Protein AF-A0A139APU2-F1 (afdb_monomer)

Foldseek 3Di:
DPDPPPPLVPADPVVVVVVVVVCVVPVDDDQPPVNVVVVVVVCPQLLNLLVVLVVVDPLLNSLLVQLPDPQRDLSNNLNNLVVDPPDQHDPVSLLVLLLCAPSSQSVVVSCCVRVNLVSLVPCLLSNLLSNLLNLRPVSNVVNVVRNNDCPLVSLLSSLLSNLLNLRQVSNVVSVVVPRDADPPDPRGSLLSNLLNLSLVNNLVCVVVVPQVDPVSLVVSLVSNVVNLNLSNNLSSCVSDPDCPVVVVVLLVCQQVVSVSVVVSSVVSPDDLELCSLLSHLDPVSVVVSVVVPRQLQPLQGCNLLSCLLNVPLVSNVSSVVSVHQCCRPQNNSLLSCLLVLVVVSNVVSCPRPDHHDPSNLVCSLLSNLLSLRLVSNLVCVVVVSDLDLVSLQSSLLSLLCNVVDDDPQPRVQSSLSNNLSSVVSPHDCADPSNLVSLLSLLQDPDHHHCSQSNNVSSVVSPHPCLPPLNSSLLSCLQDYDLVSNVSNVVVCVVVVSDDLVNLVSSLVNNLVNVNVVSNLVSDVVNPQPCLLVSLLSCLVSVPLVSNLSSLVSPRHDQVSLLVSLLVCLLVLNQSSNVSSVVSPHDLQDPSVQNSLLNNLLNVNVSNNVSSVVVHHDYDPVSLVNSLVSCVVVVNVVSNVVSVVVVVVVD

Solvent-accessible surface area (backbone atoms only — not comparable to full-atom values): 34701 Å² total; per-residue (Å²): 136,82,88,76,75,77,67,66,86,78,47,59,69,69,55,41,51,57,50,53,56,56,51,70,77,43,86,84,64,74,78,44,74,64,54,51,50,52,51,51,52,57,57,63,33,37,57,54,44,23,55,50,37,55,71,78,34,57,69,63,58,34,50,49,60,45,64,69,39,100,74,51,51,67,63,31,54,51,32,43,52,68,76,46,76,91,68,79,80,55,66,72,59,53,25,57,39,26,48,55,18,70,85,27,40,71,58,51,51,50,42,41,74,77,73,46,53,68,72,32,75,60,74,25,54,61,40,48,16,25,13,25,28,41,46,20,48,70,48,41,48,52,42,42,77,60,60,32,60,69,50,74,92,42,17,21,52,33,43,20,26,6,28,59,46,59,18,51,72,39,42,52,53,43,49,78,72,64,48,43,84,45,88,88,51,100,45,37,34,67,59,36,12,36,70,62,44,27,32,70,47,47,50,54,41,46,78,70,66,44,64,79,48,69,71,49,43,52,49,53,46,51,53,14,57,78,61,68,18,61,60,32,38,52,51,54,59,73,71,50,94,60,69,76,81,48,49,64,56,51,43,49,26,29,53,72,60,38,54,68,57,41,49,52,47,52,74,73,67,51,83,88,48,61,70,57,47,55,38,28,67,41,61,65,54,43,50,51,44,43,73,74,67,35,62,69,56,50,58,76,47,38,35,55,32,46,22,43,73,70,67,34,60,69,43,37,50,53,45,47,72,70,56,34,60,71,49,26,57,59,8,45,30,56,45,48,20,32,48,72,52,38,52,75,51,40,49,55,55,72,67,40,98,61,81,80,47,72,68,36,43,58,64,36,62,28,42,10,27,42,43,22,23,39,69,46,44,53,50,44,50,76,71,57,69,58,77,47,55,66,55,30,27,52,16,41,32,34,22,60,42,40,73,74,50,100,82,41,94,81,45,32,55,32,29,36,57,25,46,50,53,38,47,75,73,55,26,55,54,81,45,68,64,40,42,53,34,49,33,50,68,32,48,51,96,72,86,60,58,45,49,59,56,33,52,51,52,42,53,73,72,59,39,67,67,71,48,85,82,33,49,27,50,41,21,20,45,55,77,43,55,62,69,57,35,51,53,50,50,53,51,26,53,75,68,70,67,68,45,72,67,53,52,51,52,33,38,54,38,8,62,76,55,72,34,59,70,57,28,52,51,49,50,69,71,66,41,57,87,48,41,39,64,51,42,48,54,30,56,77,71,65,38,62,69,60,41,52,52,56,52,69,74,68,48,60,54,66,68,50,42,26,52,48,40,26,53,27,22,51,70,58,34,43,70,53,40,52,51,41,47,75,57,66,29,50,33,69,44,72,42,19,28,49,13,42,50,33,6,38,50,68,53,24,56,70,36,35,54,53,41,45,75,65,50,30,53,76,63,79,89,60,50,62,57,25,41,50,40,14,60,75,70,71,35,67,67,51,32,50,50,51,54,53,48,59,65,69,72,110

Nearest PDB structures (foldseek):
  5orm-assembly1_A  TM=3.092E-01  e=1.256E-02  synthetic construct
  6een-assembly1_B  TM=2.892E-01  e=2.829E-02  Zea mays
  6een-assembly1_A  TM=2.853E-01  e=3.258E-02  Zea mays
  3sf4-assembly1_A  TM=1.921E-01  e=6.099E-01  Homo sapiens
  5k7v-assembly1_B  TM=1.094E-01  e=6.546E-01  synthetic construct

Organism: Gonapodya prolifera (strain JEL478) (NCBI:txid1344416)

Mean predicted aligned error: 15.16 Å

Radius of gyration: 48.51 Å; Cα contacts (8 Å, |Δi|>4): 927; chains: 1; bounding box: 114×73×128 Å

Secondary structure (DSSP, 8-state):
-------GGGS-HHHHHHHHHHHHH-TT----HHHHHHHHHHHTSHHHHHHHHHHHS-HHHHHHHHHTSSS--HHHHHHHHHTTTTPPPPHHHHHHHHTTGGGGHHHHHHHHHHH-SGGGTSSHHHHHHHHHHTT-HHHHHHHHHTT----HHHHHHHHHHHHHTT-HHHHHHHHHTTPPP-TTSS--HHHHHHHTT-HHHHHHHHTTTSS-SHHHHHHHHHHHHHTT-HHHHHHHHHT-S-GGGGHHHHHHHHHHT-HHHHHHHHHTT----GGGGGT--SHHHHHHHHHTT--TT-TT--HHHHHHHTT-HHHHHHHHHTT--TTHHHHHHHHHHHHHT-HHHHHHHHTSSSPPPHHHHTTHHHHHHHTT-HHHHHHHHHTTSS-SHHHHHHHHHHHHTGGGSS--TTTGGGHHHHHHHHHHTT--TTSHHHHHHHHHHHH-SS--TTHHHHHHHHHHHT--TT-GGGHHHHHHHHHS-HHHHHHHHHHHHHTT---HHHHHHHHHHHHHTT-HHHHHHHHHHH-GGGHHHHHHHHHHTT-HHHHHHHHHHS---HHHHHHHHHHHHHTT-HHHHHHHHHTT--SSSHHHHHHHHHHHHHT-HHHHHHHHHTT----GGGSHHHHHHHHHTT-HHHHHHHHHHHHHT-

pLDDT: mean 82.23, std 12.79, range [30.2, 97.62]

Sequence (650 aa):
MPSKSFPLLLLPSEIVILTSHFWRDHRLGLPTTALNRSLVALLNEPTAIAHRALQDSMFDSALIKECLRESPSLSVVRAILGLRKGTQPSLPFIESLCSRGDGSLSTIQLLIDEVGTDFLQNDCESVITAAASSGSLPLVKLLVENGGSFTPDCSATVMDGACKGGNLEVVRYLWDKGAQLDENTENDPVSTAIEGGHADILSFLLDRGVLETDDAKEWAISEAIDWDQIECIKVLVSSCDRLDDLATYLYTALRTDSLHVVNCFLDNGFPITNTLLDFATSVDATKELVRRGVDPKHQDSKVLQRAVEENNLHFVRYVLEQGVSVNNNDGKAVHAACTKGYLNILQVLLDSNEPLNETSKEGLLETAARAAQPEVVTHLLSRGIAGSTTQLSSALIAAVNTPVGRNIGKISGNVPATVKVLLNAGADVHVAGVSEAFVECCSMEWSFDGQSDLVSILLAAGVDCTTEGGKALVGACRILDDAIAEDMVLRFKAAGKLSQELVTDCIAVCAKSDRWSLFEYFVSVAGDQHHGAALRVACEANKLGCVRNLLAQGSVPSLERDSMLKLAAEHDRKEMVIVLAEGGASITGPPGSAALRAAAEYGNLDVMVELLKRGATMAPKWFDGPIRTARNHNRPDVAAFFLDTQQKGR

InterPro domains:
  IPR002110 Ankyrin repeat [PF12796] (102-183)
  IPR002110 Ankyrin repeat [PF12796] (283-354)
  IPR002110 Ankyrin repeat [SM00248] (123-152)
  IPR002110 Ankyrin repeat [SM00248] (154-183)
  IPR002110 Ankyrin repeat [SM00248] (185-215)
  IPR002110 Ankyrin repeat [SM00248] (245-274)
  IPR002110 Ankyrin repeat [SM00248] (299-328)
  IPR002110 Ankyrin repeat [SM00248] (329-358)
  IPR002110 Ankyrin repeat [SM00248] (391-431)
  IPR002110 Ankyrin repeat [SM00248] (530-559)
  IPR002110 Ankyrin repeat [SM00248] (560-589)
  IPR002110 Ankyrin repeat [SM00248] (591-620)
  IPR036770 Ankyrin repeat-containing domain superfamily [G3DSA:1.25.40.20] (92-283)
  IPR036770 Ankyrin repeat-containing domain superfamily [G3DSA:1.25.40.20] (284-483)
  IPR036770 Ankyrin repeat-containing domain superfamily [G3DSA:1.25.40.20] (499-649)
  IPR036770 Ankyrin repeat-containing domain superfamily [SSF48403] (103-387)
  IPR036770 Ankyrin repeat-containing domain superfamily [SSF48403] (417-644)
  IPR050889 Dendritic Spine Regulation and Scaffold [PTHR24166] (185-620)

Structure (mmCIF, N/CA/C/O backbone):
data_AF-A0A139APU2-F1
#
_entry.id   AF-A0A139APU2-F1
#
loop_
_atom_site.group_PDB
_atom_site.id
_atom_site.type_symbol
_atom_site.label_atom_id
_atom_site.label_alt_id
_atom_site.label_comp_id
_atom_site.label_asym_id
_atom_site.label_entity_id
_atom_site.label_seq_id
_atom_site.pdbx_PDB_ins_code
_atom_site.Cartn_x
_atom_site.Cartn_y
_atom_site.Cartn_z
_atom_site.occupancy
_atom_site.B_iso_or_equiv
_atom_site.auth_seq_id
_atom_site.auth_comp_id
_atom_site.auth_asym_id
_atom_site.auth_atom_id
_atom_site.pdbx_PDB_model_num
ATOM 1 N N . MET A 1 1 ? -12.080 -48.522 55.712 1.00 42.94 1 MET A N 1
ATOM 2 C CA . MET A 1 1 ? -10.938 -48.648 56.647 1.00 42.94 1 MET A CA 1
ATOM 3 C C . MET A 1 1 ? -9.708 -48.966 55.809 1.00 42.94 1 MET A C 1
ATOM 5 O O . MET A 1 1 ? -9.764 -49.925 55.052 1.00 42.94 1 MET A O 1
ATOM 9 N N . PRO A 1 2 ? -8.665 -48.132 55.879 1.00 30.20 2 PRO A N 1
ATOM 10 C CA . PRO A 1 2 ? -7.502 -48.568 56.638 1.00 30.20 2 PRO A CA 1
ATOM 11 C C . PRO A 1 2 ? -7.171 -47.599 57.774 1.00 30.20 2 PRO A C 1
ATOM 13 O O . PRO A 1 2 ? -7.497 -46.414 57.750 1.00 30.20 2 PRO A O 1
ATOM 16 N N . SER A 1 3 ? -6.590 -48.190 58.807 1.00 38.44 3 SER A N 1
ATOM 17 C CA . SER A 1 3 ? -6.243 -47.654 60.115 1.00 38.44 3 SER A CA 1
ATOM 18 C C . SER A 1 3 ? -5.512 -46.310 60.071 1.00 38.44 3 SER A C 1
ATOM 20 O O . SER A 1 3 ? -4.311 -46.256 59.812 1.00 38.44 3 SER A O 1
ATOM 22 N N . LYS A 1 4 ? -6.203 -45.230 60.446 1.00 34.19 4 LYS A N 1
ATOM 23 C CA . LYS A 1 4 ? -5.539 -44.074 61.053 1.00 34.19 4 LYS A CA 1
ATOM 24 C C . LYS A 1 4 ? -5.405 -44.362 62.543 1.00 34.19 4 LYS A C 1
ATOM 26 O O . LYS A 1 4 ? -6.310 -44.075 63.321 1.00 34.19 4 LYS A O 1
ATOM 31 N N . SER A 1 5 ? -4.294 -44.975 62.939 1.00 37.72 5 SER A N 1
ATOM 32 C CA . SER A 1 5 ? -3.797 -44.810 64.303 1.00 37.72 5 SER A CA 1
ATOM 33 C C . SER A 1 5 ? -3.682 -43.307 64.555 1.00 37.72 5 SER A C 1
ATOM 35 O O . SER A 1 5 ? -2.919 -42.632 63.868 1.00 37.72 5 SER A O 1
ATOM 37 N N . PHE A 1 6 ? -4.494 -42.786 65.472 1.00 42.56 6 PHE A N 1
ATOM 38 C CA . PHE A 1 6 ? -4.430 -4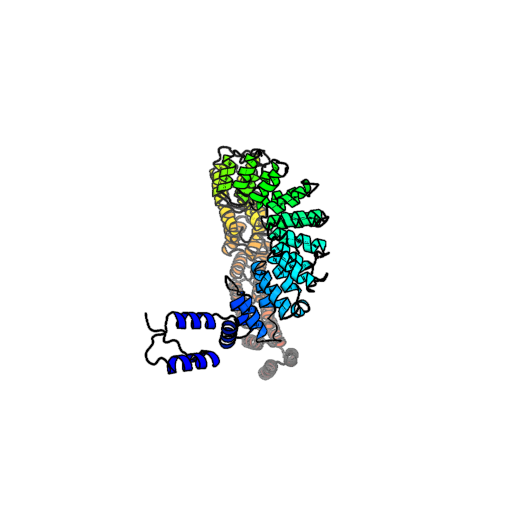1.406 65.945 1.00 42.56 6 PHE A CA 1
ATOM 39 C C . PHE A 1 6 ? -3.023 -41.200 66.530 1.00 42.56 6 PHE A C 1
ATOM 41 O O . PHE A 1 6 ? -2.708 -41.851 67.531 1.00 42.56 6 PHE A O 1
ATOM 48 N N . PRO A 1 7 ? -2.128 -40.393 65.930 1.00 42.28 7 PRO A N 1
ATOM 49 C CA . PRO A 1 7 ? -0.824 -40.175 66.527 1.00 42.28 7 PRO A CA 1
ATOM 50 C C . PRO A 1 7 ? -1.033 -39.235 67.716 1.00 42.28 7 PRO A C 1
ATOM 52 O O . PRO A 1 7 ? -1.032 -38.016 67.580 1.00 42.28 7 PRO A O 1
ATOM 55 N N . LEU A 1 8 ? -1.224 -39.819 68.902 1.00 42.91 8 LEU A N 1
ATOM 56 C CA . LEU A 1 8 ? -1.289 -39.117 70.193 1.00 42.91 8 LEU A CA 1
ATOM 57 C C . LEU A 1 8 ? -0.053 -38.224 70.444 1.00 42.91 8 LEU A C 1
ATOM 59 O O . LEU A 1 8 ? -0.086 -37.365 71.313 1.00 42.91 8 LEU A O 1
ATOM 63 N N . LEU A 1 9 ? 1.018 -38.406 69.665 1.00 42.38 9 LEU A N 1
ATOM 64 C CA . LEU A 1 9 ? 2.271 -37.651 69.705 1.00 42.38 9 LEU A CA 1
ATOM 65 C C . LEU A 1 9 ? 2.195 -36.215 69.152 1.00 42.38 9 LEU A C 1
ATOM 67 O O . LEU A 1 9 ? 3.159 -35.478 69.319 1.00 42.38 9 LEU A O 1
ATOM 71 N N . LEU A 1 10 ? 1.089 -35.811 68.516 1.00 42.22 10 LEU A N 1
ATOM 72 C CA . LEU A 1 10 ? 0.887 -34.442 68.000 1.00 42.22 10 LEU A CA 1
ATOM 73 C C . LEU A 1 10 ? -0.122 -33.623 68.821 1.00 42.22 10 LEU A C 1
ATOM 75 O O . LEU A 1 10 ? -0.519 -32.530 68.422 1.00 42.22 10 LEU A O 1
ATOM 79 N N . LEU A 1 11 ? -0.581 -34.157 69.952 1.00 48.28 11 LEU A N 1
ATOM 80 C CA . LEU A 1 11 ? -1.516 -33.460 70.825 1.00 48.28 11 LEU A CA 1
ATOM 81 C C . LEU A 1 11 ? -0.752 -32.507 71.765 1.00 48.28 11 LEU A C 1
ATOM 83 O O . LEU A 1 11 ? 0.305 -32.892 72.269 1.00 48.28 11 LEU A O 1
ATOM 87 N N . PRO A 1 12 ? -1.276 -31.297 72.048 1.00 49.50 12 PRO A N 1
ATOM 88 C CA . PRO A 1 12 ? -0.789 -30.454 73.136 1.00 49.50 12 PRO A CA 1
ATOM 89 C C . PRO A 1 12 ? -0.598 -31.278 74.412 1.00 49.50 12 PRO A C 1
ATOM 91 O O . PRO A 1 12 ? -1.420 -32.149 74.717 1.00 49.50 12 PRO A O 1
ATOM 94 N N . SER A 1 13 ? 0.475 -31.014 75.158 1.00 50.72 13 SER A N 1
ATOM 95 C CA . SER A 1 13 ? 0.902 -31.809 76.320 1.00 50.72 13 SER A CA 1
ATOM 96 C C . SER A 1 13 ? -0.238 -32.044 77.317 1.00 50.72 13 SER A C 1
ATOM 98 O O . SER A 1 13 ? -0.357 -33.124 77.887 1.00 50.72 13 SER A O 1
ATOM 100 N N . GLU A 1 14 ? -1.123 -31.062 77.470 1.00 51.03 14 GLU A N 1
ATOM 101 C CA . GLU A 1 14 ? -2.310 -31.112 78.328 1.00 51.03 14 GLU A CA 1
ATOM 102 C C . GLU A 1 14 ? -3.317 -32.192 77.900 1.00 51.03 14 GLU A C 1
ATOM 104 O O . GLU A 1 14 ? -3.847 -32.914 78.746 1.00 51.03 14 GLU A O 1
ATOM 109 N N . ILE A 1 15 ? -3.530 -32.383 76.594 1.00 54.56 15 ILE A N 1
ATOM 110 C CA . ILE A 1 15 ? -4.409 -33.432 76.057 1.00 54.56 15 ILE A CA 1
ATOM 111 C C . ILE A 1 15 ? -3.731 -34.799 76.160 1.00 54.56 15 ILE A C 1
ATOM 113 O O . ILE A 1 15 ? -4.398 -35.787 76.471 1.00 54.56 15 ILE A O 1
ATOM 117 N N . VAL A 1 16 ? -2.412 -34.879 75.952 1.00 56.03 16 VAL A N 1
ATOM 118 C CA . VAL A 1 16 ? -1.648 -36.122 76.173 1.00 56.03 16 VAL A CA 1
ATOM 119 C C . VAL A 1 16 ? -1.752 -36.555 77.634 1.00 56.03 16 VAL A C 1
ATOM 121 O O . VAL A 1 16 ? -1.968 -37.731 77.909 1.00 56.03 16 VAL A O 1
ATOM 124 N N . ILE A 1 17 ? -1.682 -35.614 78.577 1.00 55.34 17 ILE A N 1
ATOM 125 C CA . ILE A 1 17 ? -1.826 -35.893 80.008 1.00 55.34 17 ILE A CA 1
ATOM 126 C C . ILE A 1 17 ? -3.253 -36.361 80.322 1.00 55.34 17 ILE A C 1
ATOM 128 O O . ILE A 1 17 ? -3.420 -37.440 80.895 1.00 55.34 17 ILE A O 1
ATOM 132 N N . LEU A 1 18 ? -4.281 -35.625 79.885 1.00 50.19 18 LEU A N 1
ATOM 133 C CA . LEU A 1 18 ? -5.689 -35.980 80.114 1.00 50.19 18 LEU A CA 1
ATOM 134 C C . LEU A 1 18 ? -6.068 -37.334 79.497 1.00 50.19 18 LEU A C 1
ATOM 136 O O . LEU A 1 18 ? -6.755 -38.139 80.128 1.00 50.19 18 LEU A O 1
ATOM 140 N N . THR A 1 19 ? -5.573 -37.627 78.292 1.00 52.56 19 THR A N 1
ATOM 141 C CA . THR A 1 19 ? -5.758 -38.942 77.669 1.00 52.56 19 THR A CA 1
ATOM 142 C C . THR A 1 19 ? -4.939 -40.012 78.394 1.00 52.56 19 THR A C 1
ATOM 144 O O . THR A 1 19 ? -5.484 -41.055 78.725 1.00 52.56 19 THR A O 1
ATOM 147 N N . SER A 1 20 ? -3.688 -39.770 78.785 1.00 53.88 20 SER A N 1
ATOM 148 C CA . SER A 1 20 ? -2.901 -40.772 79.524 1.00 53.88 20 SER A CA 1
ATOM 149 C C . SER A 1 20 ? -3.557 -41.211 80.842 1.00 53.88 20 SER A C 1
ATOM 151 O O . SER A 1 20 ? -3.532 -42.399 81.165 1.00 53.88 20 SER A O 1
ATOM 153 N N . HIS A 1 21 ? -4.211 -40.292 81.566 1.00 53.06 21 HIS A N 1
ATOM 154 C CA . HIS A 1 21 ? -4.948 -40.610 82.791 1.00 53.06 21 HIS A CA 1
ATOM 155 C C . HIS A 1 21 ? -6.194 -41.458 82.512 1.00 53.06 21 HIS A C 1
ATOM 157 O O . HIS A 1 21 ? -6.389 -42.486 83.157 1.00 53.06 21 HIS A O 1
ATOM 163 N N . PHE A 1 22 ? -6.983 -41.099 81.497 1.00 53.25 22 PHE A N 1
ATOM 164 C CA . PHE A 1 22 ? -8.186 -41.846 81.122 1.00 53.25 22 PHE A CA 1
ATOM 165 C C . PHE A 1 22 ? -7.883 -43.304 80.718 1.00 53.25 22 PHE A C 1
ATOM 167 O O . PHE A 1 22 ? -8.604 -44.229 81.099 1.00 53.25 22 PHE A O 1
ATOM 174 N N . TRP A 1 23 ? -6.789 -43.523 79.980 1.00 53.41 23 TRP A N 1
ATOM 175 C CA . TRP A 1 23 ? -6.384 -44.847 79.490 1.00 53.41 23 TRP A CA 1
ATOM 176 C C . TRP A 1 23 ? -5.688 -45.700 80.561 1.00 53.41 23 TRP A C 1
ATOM 178 O O . TRP A 1 23 ? -5.704 -46.930 80.474 1.00 53.41 23 TRP A O 1
ATOM 188 N N . ARG A 1 24 ? -5.116 -45.070 81.597 1.00 52.84 24 ARG A N 1
ATOM 189 C CA . ARG A 1 24 ? -4.561 -45.772 82.764 1.00 52.84 24 ARG A CA 1
ATOM 190 C C . ARG A 1 24 ? -5.648 -46.507 83.551 1.00 52.84 24 ARG A C 1
ATOM 192 O O . ARG A 1 24 ? -5.396 -47.622 84.006 1.00 52.84 24 ARG A O 1
ATOM 199 N N . ASP A 1 25 ? -6.842 -45.921 83.622 1.00 51.56 25 ASP A N 1
ATOM 200 C CA . ASP A 1 25 ? -7.967 -46.445 84.405 1.00 51.56 25 ASP A CA 1
ATOM 201 C C . ASP A 1 25 ? -8.892 -47.390 83.607 1.00 51.56 25 ASP A C 1
ATOM 203 O O . ASP A 1 25 ? -9.651 -48.153 84.200 1.00 51.56 25 ASP A O 1
ATOM 207 N N . HIS A 1 26 ? -8.798 -47.423 82.270 1.00 52.34 26 HIS A N 1
ATOM 208 C CA . HIS A 1 26 ? -9.669 -48.231 81.398 1.00 52.34 26 HIS A CA 1
ATOM 209 C C . HIS A 1 26 ? -8.859 -49.092 80.413 1.00 52.34 26 HIS A C 1
ATOM 211 O O . HIS A 1 26 ? -8.835 -48.850 79.207 1.00 52.34 26 HIS A O 1
ATOM 217 N N . ARG A 1 27 ? -8.192 -50.137 80.924 1.00 48.88 27 ARG A N 1
ATOM 218 C CA . ARG A 1 27 ? -7.173 -50.931 80.200 1.00 48.88 27 ARG A CA 1
ATOM 219 C C . ARG A 1 27 ? -7.606 -51.701 78.936 1.00 48.88 27 ARG A C 1
ATOM 221 O O . ARG A 1 27 ? -6.728 -52.252 78.284 1.00 48.88 27 ARG A O 1
ATOM 228 N N . LEU A 1 28 ? -8.886 -51.754 78.553 1.00 45.44 28 LEU A N 1
ATOM 229 C CA . LEU A 1 28 ? -9.354 -52.465 77.341 1.00 45.44 28 LEU A CA 1
ATOM 230 C C . LEU A 1 28 ? -10.581 -51.811 76.659 1.00 45.44 28 LEU A C 1
ATOM 232 O O . LEU A 1 28 ? -11.302 -52.467 75.908 1.00 45.44 28 LEU A O 1
ATOM 236 N N . GLY A 1 29 ? -10.850 -50.526 76.903 1.00 46.56 29 GLY A N 1
ATOM 237 C CA . GLY A 1 29 ? -11.978 -49.826 76.278 1.00 46.56 29 GLY A CA 1
ATOM 238 C C . GLY A 1 29 ? -11.583 -49.171 74.956 1.00 46.56 29 GLY A C 1
ATOM 239 O O . GLY A 1 29 ? -10.834 -48.199 74.962 1.00 46.56 29 GLY A O 1
ATOM 240 N N . LEU A 1 30 ? -12.114 -49.653 73.824 1.00 49.12 30 LEU A N 1
ATOM 241 C CA . LEU A 1 30 ? -12.157 -48.857 72.587 1.00 49.12 30 LEU A CA 1
ATOM 242 C C . LEU A 1 30 ? -12.754 -47.476 72.912 1.00 49.12 30 LEU A C 1
ATOM 244 O O . LEU A 1 30 ? -13.682 -47.421 73.726 1.00 49.12 30 LEU A O 1
ATOM 248 N N . PRO A 1 31 ? -12.253 -46.375 72.316 1.00 51.47 31 PRO A N 1
ATOM 249 C CA . PRO A 1 31 ? -12.691 -45.037 72.685 1.00 51.47 31 PRO A CA 1
ATOM 250 C C . PRO A 1 31 ? -14.209 -44.964 72.531 1.00 51.47 31 PRO A C 1
ATOM 252 O O . PRO A 1 31 ? -14.748 -45.144 71.436 1.00 51.47 31 PRO A O 1
ATOM 255 N N . THR A 1 32 ? -14.906 -44.778 73.654 1.00 58.94 32 THR A N 1
ATOM 256 C CA . THR A 1 32 ? -16.364 -44.683 73.652 1.00 58.94 32 THR A CA 1
ATOM 257 C C . THR A 1 32 ? -16.764 -43.536 72.731 1.00 58.94 32 THR A C 1
ATOM 259 O O . THR A 1 32 ? -16.037 -42.552 72.574 1.00 58.94 32 THR A O 1
ATOM 262 N N . THR A 1 33 ? -17.939 -43.630 72.113 1.00 54.75 33 THR A N 1
ATOM 263 C CA . THR A 1 33 ? -18.495 -42.526 71.315 1.00 54.75 33 THR A CA 1
ATOM 264 C C . THR A 1 33 ? -18.500 -41.208 72.095 1.00 54.75 33 THR A C 1
ATOM 266 O O . THR A 1 33 ? -18.313 -40.157 71.493 1.00 54.75 33 THR A O 1
ATOM 269 N N . ALA A 1 34 ? -18.625 -41.258 73.425 1.00 52.34 34 ALA A N 1
ATOM 270 C CA . ALA A 1 34 ? -18.463 -40.116 74.320 1.00 52.34 34 ALA A CA 1
ATOM 271 C C . ALA A 1 34 ? -17.029 -39.548 74.340 1.00 52.34 34 ALA A C 1
ATOM 273 O O . ALA A 1 34 ? -16.871 -38.358 74.093 1.00 52.34 34 ALA A O 1
ATOM 274 N N . LEU A 1 35 ? -15.990 -40.369 74.550 1.00 57.09 35 LEU A N 1
ATOM 275 C CA . LEU A 1 35 ? -14.595 -39.898 74.547 1.00 57.09 35 LEU A CA 1
ATOM 276 C C . LEU A 1 35 ? -14.192 -39.329 73.180 1.00 57.09 35 LEU A C 1
ATOM 278 O O . LEU A 1 35 ? -13.576 -38.270 73.115 1.00 57.09 35 LEU A O 1
ATOM 282 N N . ASN A 1 36 ? -14.585 -39.992 72.088 1.00 55.72 36 ASN A N 1
ATOM 283 C CA . ASN A 1 36 ? -14.344 -39.479 70.738 1.00 55.72 36 ASN A CA 1
ATOM 284 C C . ASN A 1 36 ? -15.064 -38.144 70.504 1.00 55.72 36 ASN A C 1
ATOM 286 O O . ASN A 1 36 ? -14.467 -37.239 69.934 1.00 55.72 36 ASN A O 1
ATOM 290 N N . ARG A 1 37 ? -16.308 -37.977 70.981 1.00 55.59 37 ARG A N 1
ATOM 291 C CA . ARG A 1 37 ? -17.018 -36.687 70.915 1.00 55.59 37 ARG A CA 1
ATOM 292 C C . ARG A 1 37 ? -16.313 -35.603 71.728 1.00 55.59 37 ARG A C 1
ATOM 294 O O . ARG A 1 37 ? -16.171 -34.496 71.227 1.00 55.59 37 ARG A O 1
ATOM 301 N N . SER A 1 38 ? -15.839 -35.914 72.933 1.00 57.28 38 SER A N 1
ATOM 302 C CA . SER A 1 38 ? -15.119 -34.960 73.786 1.00 57.28 38 SER A CA 1
ATOM 303 C C . SER A 1 38 ? -13.756 -34.569 73.211 1.00 57.28 38 SER A C 1
ATOM 305 O O . SER A 1 38 ? -13.410 -33.394 73.232 1.00 57.28 38 SER A O 1
ATOM 307 N N . LEU A 1 39 ? -13.001 -35.515 72.644 1.00 58.22 39 LEU A N 1
ATOM 308 C CA . LEU A 1 39 ? -11.727 -35.228 71.977 1.00 58.22 39 LEU A CA 1
ATOM 309 C C . LEU A 1 39 ? -11.924 -34.435 70.685 1.00 58.22 39 LEU A C 1
ATOM 311 O O . LEU A 1 39 ? -11.161 -33.513 70.425 1.00 58.22 39 LEU A O 1
ATOM 315 N N . VAL A 1 40 ? -12.955 -34.751 69.896 1.00 56.69 40 VAL A N 1
ATOM 316 C CA . VAL A 1 40 ? -13.324 -33.960 68.713 1.00 56.69 40 VAL A CA 1
ATOM 317 C C . VAL A 1 40 ? -13.742 -32.546 69.118 1.00 56.69 40 VAL A C 1
ATOM 319 O O . VAL A 1 40 ? -13.304 -31.599 68.478 1.00 56.69 40 VAL A O 1
ATOM 322 N N . ALA A 1 41 ? -14.518 -32.380 70.193 1.00 58.59 41 ALA A N 1
ATOM 323 C CA . ALA A 1 41 ? -14.889 -31.062 70.710 1.00 58.59 41 ALA A CA 1
ATOM 324 C C . ALA A 1 41 ? -13.657 -30.252 71.141 1.00 58.59 41 ALA A C 1
ATOM 326 O O . ALA A 1 41 ? -13.509 -29.107 70.736 1.00 58.59 41 ALA A O 1
ATOM 327 N N . LEU A 1 42 ? -12.732 -30.875 71.875 1.00 64.31 42 LEU A N 1
ATOM 328 C CA . LEU A 1 42 ? -11.531 -30.216 72.390 1.00 64.31 42 LEU A CA 1
ATOM 329 C C . LEU A 1 42 ? -10.500 -29.913 71.285 1.00 64.31 42 LEU A C 1
ATOM 331 O O . LEU A 1 42 ? -9.805 -28.906 71.341 1.00 64.31 42 LEU A O 1
ATOM 335 N N . LEU A 1 43 ? -10.429 -30.742 70.239 1.00 62.19 43 LEU A N 1
ATOM 336 C CA . LEU A 1 43 ? -9.622 -30.476 69.040 1.00 62.19 43 LEU A CA 1
ATOM 337 C C . LEU A 1 43 ? -10.242 -29.426 68.110 1.00 62.19 43 LEU A C 1
ATOM 339 O O . LEU A 1 43 ? -9.518 -28.838 67.306 1.00 62.19 43 LEU A O 1
ATOM 343 N N . ASN A 1 44 ? -11.550 -29.198 68.214 1.00 67.19 44 ASN A N 1
ATOM 344 C CA . ASN A 1 44 ? -12.269 -28.165 67.473 1.00 67.19 44 ASN A CA 1
ATOM 345 C C . ASN A 1 44 ? -12.331 -26.824 68.223 1.00 67.19 44 ASN A C 1
ATOM 347 O O . ASN A 1 44 ? -12.918 -25.877 67.704 1.00 67.19 44 ASN A O 1
ATOM 351 N N . GLU A 1 45 ? -11.721 -26.720 69.410 1.00 79.06 45 GLU A N 1
ATOM 352 C CA . GLU A 1 45 ? -11.582 -25.446 70.116 1.00 79.06 45 GLU A CA 1
ATOM 353 C C . GLU A 1 45 ? -10.746 -24.454 69.284 1.00 79.06 45 GLU A C 1
ATOM 355 O O . GLU A 1 45 ? -9.673 -24.824 68.784 1.00 79.06 45 GLU A O 1
ATOM 360 N N . PRO A 1 46 ? -11.179 -23.186 69.146 1.00 77.75 46 PRO A N 1
ATOM 361 C CA . PRO A 1 46 ? -10.518 -22.221 68.271 1.00 77.75 46 PRO A CA 1
ATOM 362 C C . PRO A 1 46 ? -9.030 -22.003 68.576 1.00 77.75 46 PRO A C 1
ATOM 364 O O . PRO A 1 46 ? -8.211 -21.902 67.664 1.00 77.75 46 PRO A O 1
ATOM 367 N N . THR A 1 47 ? -8.654 -22.007 69.856 1.00 78.88 47 THR A N 1
ATOM 368 C CA . THR A 1 47 ? -7.261 -21.887 70.317 1.00 78.88 47 THR A CA 1
ATOM 369 C C . THR A 1 47 ? -6.413 -23.108 69.965 1.00 78.88 47 THR A C 1
ATOM 371 O O . THR A 1 47 ? -5.255 -22.960 69.572 1.00 78.88 47 THR A O 1
ATOM 374 N N . ALA A 1 48 ? -6.979 -24.315 70.035 1.00 71.69 48 ALA A N 1
ATOM 375 C CA . ALA A 1 48 ? -6.293 -25.550 69.658 1.00 71.69 48 ALA A CA 1
ATOM 376 C C . ALA A 1 48 ? -6.093 -25.663 68.135 1.00 71.69 48 ALA A C 1
ATOM 378 O O . ALA A 1 48 ? -5.093 -26.221 67.675 1.00 71.69 48 ALA A O 1
ATOM 379 N N . ILE A 1 49 ? -7.026 -25.132 67.337 1.00 74.81 49 ILE A N 1
ATOM 380 C CA . ILE A 1 49 ? -6.869 -25.006 65.880 1.00 74.81 49 ILE A CA 1
ATOM 381 C C . ILE A 1 49 ? -5.771 -23.982 65.559 1.00 74.81 49 ILE A C 1
ATOM 383 O O . ILE A 1 49 ? -4.859 -24.294 64.792 1.00 74.81 49 ILE A O 1
ATOM 387 N N . ALA A 1 50 ? -5.803 -22.810 66.201 1.00 77.62 50 ALA A N 1
ATOM 388 C CA . ALA A 1 50 ? -4.821 -21.745 66.006 1.00 77.62 50 ALA A CA 1
ATOM 389 C C . ALA A 1 50 ? -3.380 -22.188 66.323 1.00 77.62 50 ALA A C 1
ATOM 391 O O . ALA A 1 50 ? -2.471 -21.965 65.525 1.00 77.62 50 ALA A O 1
ATOM 392 N N . HIS A 1 51 ? -3.164 -22.882 67.447 1.00 76.81 51 HIS A N 1
ATOM 393 C CA . HIS A 1 51 ? -1.845 -23.410 67.812 1.00 76.81 51 HIS A CA 1
ATOM 394 C C . HIS A 1 51 ? -1.276 -24.381 66.772 1.00 76.81 51 HIS A C 1
ATOM 396 O O . HIS A 1 51 ? -0.085 -24.317 66.475 1.00 76.81 51 HIS A O 1
ATOM 402 N N . ARG A 1 52 ? -2.114 -25.260 66.206 1.00 74.56 52 ARG A N 1
ATOM 403 C CA . ARG A 1 52 ? -1.693 -26.207 65.162 1.00 74.56 52 ARG A CA 1
ATOM 404 C C . ARG A 1 52 ? -1.372 -25.493 63.854 1.00 74.56 52 ARG A C 1
ATOM 406 O O . ARG A 1 52 ? -0.326 -25.742 63.265 1.00 74.56 52 ARG A O 1
ATOM 413 N N . ALA A 1 53 ? -2.216 -24.546 63.448 1.00 71.44 53 ALA A N 1
ATOM 414 C CA . ALA A 1 53 ? -1.992 -23.756 62.239 1.00 71.44 53 ALA A CA 1
ATOM 415 C C . ALA A 1 53 ? -0.638 -23.012 62.268 1.00 71.44 53 ALA A C 1
ATOM 417 O O . ALA A 1 53 ? 0.062 -22.957 61.256 1.00 71.44 53 ALA A O 1
ATOM 418 N N . LEU A 1 54 ? -0.237 -22.512 63.444 1.00 74.88 54 LEU A N 1
ATOM 419 C CA . LEU A 1 54 ? 1.043 -21.827 63.670 1.00 74.88 54 LEU A CA 1
ATOM 420 C C . LEU A 1 54 ? 2.258 -22.760 63.833 1.00 74.88 54 LEU A C 1
ATOM 422 O O . LEU A 1 54 ? 3.390 -22.280 63.788 1.00 74.88 54 LEU A O 1
ATOM 426 N N . GLN A 1 55 ? 2.053 -24.061 64.063 1.00 74.88 55 GLN A N 1
ATOM 427 C CA . GLN A 1 55 ? 3.127 -25.066 64.053 1.00 74.88 55 GLN A CA 1
ATOM 428 C C . GLN A 1 55 ? 3.430 -25.545 62.631 1.00 74.88 55 GLN A C 1
ATOM 430 O O . GLN A 1 55 ? 4.591 -25.766 62.294 1.00 74.88 55 GLN A O 1
ATOM 435 N N . ASP A 1 56 ? 2.390 -25.666 61.803 1.00 62.00 56 ASP A N 1
ATOM 436 C CA . ASP A 1 56 ? 2.486 -26.196 60.441 1.00 62.00 56 ASP A CA 1
ATOM 437 C C . ASP A 1 56 ? 2.880 -25.134 59.398 1.00 62.00 56 ASP A C 1
ATOM 439 O O . ASP A 1 56 ? 3.251 -25.475 58.272 1.00 62.00 56 ASP A O 1
ATOM 443 N N . SER A 1 57 ? 2.775 -23.838 59.719 1.00 66.12 57 SER A N 1
ATOM 444 C CA . SER A 1 57 ? 3.040 -22.754 58.764 1.00 66.12 57 SER A CA 1
ATOM 445 C C . SER A 1 57 ? 3.436 -21.427 59.424 1.00 66.12 57 SER A C 1
ATOM 447 O O . SER A 1 57 ? 3.202 -21.217 60.613 1.00 66.12 57 SER A O 1
ATOM 449 N N . MET A 1 58 ? 4.057 -20.522 58.650 1.00 74.12 58 MET A N 1
ATOM 450 C CA . MET A 1 58 ? 4.366 -19.157 59.108 1.00 74.12 58 MET A CA 1
ATOM 451 C C . MET A 1 58 ? 3.085 -18.377 59.442 1.00 74.12 58 MET A C 1
ATOM 453 O O . MET A 1 58 ? 2.027 -18.678 58.893 1.00 74.12 58 MET A O 1
ATOM 457 N N . PHE A 1 59 ? 3.198 -17.366 60.312 1.00 74.44 59 PHE A N 1
ATOM 458 C CA . PHE A 1 59 ? 2.072 -16.575 60.833 1.00 74.44 59 PHE A CA 1
ATOM 459 C C . PHE A 1 59 ? 1.104 -16.098 59.737 1.00 74.44 59 PHE A C 1
ATOM 461 O O . PHE A 1 59 ? -0.073 -16.453 59.781 1.00 74.44 59 PHE A O 1
ATOM 468 N N . ASP A 1 60 ? 1.618 -15.424 58.705 1.00 68.62 60 ASP A N 1
ATOM 469 C CA . ASP A 1 60 ? 0.809 -14.955 57.574 1.00 68.62 60 ASP A CA 1
ATOM 470 C C . ASP A 1 60 ? 0.140 -16.104 56.821 1.00 68.62 60 ASP A C 1
ATOM 472 O O . ASP A 1 60 ? -1.029 -16.022 56.476 1.00 68.62 60 ASP A O 1
ATOM 476 N N . SER A 1 61 ? 0.833 -17.225 56.610 1.00 76.62 61 SER A N 1
ATOM 477 C CA . SER A 1 61 ? 0.269 -18.372 55.888 1.00 76.62 61 SER A CA 1
ATOM 478 C C . SER A 1 61 ? -0.878 -19.037 56.655 1.00 76.62 61 SER A C 1
ATOM 480 O O . SER A 1 61 ? -1.860 -19.457 56.041 1.00 76.62 61 SER A O 1
ATOM 482 N N . ALA A 1 62 ? -0.779 -19.114 57.985 1.00 77.56 62 ALA A N 1
ATOM 483 C CA . ALA A 1 62 ? -1.844 -19.630 58.840 1.00 77.56 62 ALA A CA 1
ATOM 484 C C . ALA A 1 62 ? -3.078 -18.715 58.807 1.00 77.56 62 ALA A C 1
ATOM 486 O O . ALA A 1 62 ? -4.204 -19.200 58.682 1.00 77.56 62 ALA A O 1
ATOM 487 N N . LEU A 1 63 ? -2.853 -17.400 58.865 1.00 78.81 63 LEU A N 1
ATOM 488 C CA . LEU A 1 63 ? -3.902 -16.387 58.811 1.00 78.81 63 LEU A CA 1
ATOM 489 C C . LEU A 1 63 ? -4.578 -16.350 57.428 1.00 78.81 63 LEU A C 1
ATOM 491 O O . LEU A 1 63 ? -5.800 -16.444 57.347 1.00 78.81 63 LEU A O 1
ATOM 495 N N . ILE A 1 64 ? -3.791 -16.341 56.344 1.00 75.50 64 ILE A N 1
ATOM 496 C CA . ILE A 1 64 ? -4.252 -16.436 54.949 1.00 75.50 64 ILE A CA 1
ATOM 497 C C . ILE A 1 64 ? -5.143 -17.665 54.768 1.00 75.50 64 ILE A C 1
ATOM 499 O O . ILE A 1 64 ? -6.260 -17.556 54.268 1.00 75.50 64 ILE A O 1
ATOM 503 N N . LYS A 1 65 ? -4.684 -18.845 55.199 1.00 77.69 65 LYS A N 1
ATOM 504 C CA . LYS A 1 65 ? -5.437 -20.093 55.018 1.00 77.69 65 LYS A CA 1
ATOM 505 C C . LYS A 1 65 ? -6.773 -20.101 55.742 1.00 77.69 65 LYS A C 1
ATOM 507 O O . LYS A 1 65 ? -7.698 -20.708 55.218 1.00 77.69 65 LYS A O 1
ATOM 512 N N . GLU A 1 66 ? -6.870 -19.494 56.924 1.00 82.88 66 GLU A N 1
ATOM 513 C CA . GLU A 1 66 ? -8.116 -19.476 57.696 1.00 82.88 66 GLU A CA 1
ATOM 514 C C . GLU A 1 66 ? -9.074 -18.378 57.218 1.00 82.88 66 GLU A C 1
ATOM 516 O O . GLU A 1 66 ? -10.273 -18.626 57.089 1.00 82.88 66 GLU A O 1
ATOM 521 N N . CYS A 1 67 ? -8.558 -17.196 56.877 1.00 79.69 67 CYS A N 1
ATOM 522 C CA . CYS A 1 67 ? -9.373 -16.086 56.389 1.00 79.69 67 CYS A CA 1
ATOM 523 C C . CYS A 1 67 ? -9.858 -16.281 54.940 1.00 79.69 67 CYS A C 1
ATOM 525 O O . CYS A 1 67 ? -10.918 -15.772 54.584 1.00 79.69 67 CYS A O 1
ATOM 527 N N . LEU A 1 68 ? -9.133 -17.040 54.106 1.00 70.94 68 LEU A N 1
ATOM 528 C CA . LEU A 1 68 ? -9.530 -17.335 52.719 1.00 70.94 68 LEU A CA 1
ATOM 529 C C . LEU A 1 68 ? -10.429 -18.576 52.564 1.00 70.94 68 LEU A C 1
ATOM 531 O O . LEU A 1 68 ? -10.718 -18.983 51.437 1.00 70.94 68 LEU A O 1
ATOM 535 N N . ARG A 1 69 ? -10.897 -19.192 53.657 1.00 75.62 69 ARG A N 1
ATOM 536 C CA . ARG A 1 69 ? -11.846 -20.322 53.586 1.00 75.62 69 ARG A CA 1
ATOM 537 C C . ARG A 1 69 ? -13.207 -19.864 53.065 1.00 75.62 69 ARG A C 1
ATOM 539 O O . ARG A 1 69 ? -13.567 -18.697 53.182 1.00 75.62 69 ARG A O 1
ATOM 546 N N . GLU A 1 70 ? -13.998 -20.812 52.562 1.00 67.12 70 GLU A N 1
ATOM 547 C CA . GLU A 1 70 ? -15.409 -20.573 52.207 1.00 67.12 70 GLU A CA 1
ATOM 548 C C . GLU A 1 70 ? -16.224 -20.040 53.400 1.00 67.12 70 GLU A C 1
ATOM 550 O O . GLU A 1 70 ? -17.133 -19.238 53.220 1.00 67.12 70 GLU A O 1
ATOM 555 N N . SER A 1 71 ? -15.861 -20.437 54.625 1.00 72.62 71 SER A N 1
ATOM 556 C CA . SER A 1 71 ? -16.455 -19.950 55.873 1.00 72.62 71 SER A CA 1
ATOM 557 C C . SER A 1 71 ? -15.357 -19.654 56.910 1.00 72.62 71 SER A C 1
ATOM 559 O O . SER A 1 71 ? -14.962 -20.566 57.650 1.00 72.62 71 SER A O 1
ATOM 561 N N . PRO A 1 72 ? -14.813 -18.426 56.961 1.00 78.88 72 PRO A N 1
ATOM 562 C CA . PRO A 1 72 ? -13.754 -18.080 57.903 1.00 78.88 72 PRO A CA 1
ATOM 563 C C . PRO A 1 72 ? -14.283 -18.082 59.341 1.00 78.88 72 PRO A C 1
ATOM 565 O O . PRO A 1 72 ? -15.315 -17.480 59.649 1.00 78.88 72 PRO A O 1
ATOM 568 N N . SER A 1 73 ? -13.578 -18.757 60.251 1.00 84.06 73 SER A N 1
ATOM 569 C CA . SER A 1 73 ? -13.954 -18.772 61.663 1.00 84.06 73 SER A CA 1
ATOM 570 C C . SER A 1 73 ? -13.323 -17.594 62.403 1.00 84.06 73 SER A C 1
ATOM 572 O O . SER A 1 73 ? -12.152 -17.638 62.775 1.00 84.06 73 SER A O 1
ATOM 574 N N . LEU A 1 74 ? -14.105 -16.545 62.677 1.00 84.19 74 LEU A N 1
ATOM 575 C CA . LEU A 1 74 ? -13.621 -15.350 63.391 1.00 84.19 74 LEU A CA 1
ATOM 576 C C . LEU A 1 74 ? -13.017 -15.676 64.768 1.00 84.19 74 LEU A C 1
ATOM 578 O O . LEU A 1 74 ? -12.093 -14.999 65.212 1.00 84.19 74 LEU A O 1
ATOM 582 N N . SER A 1 75 ? -13.497 -16.728 65.440 1.00 84.25 75 SER A N 1
ATOM 583 C CA . SER A 1 75 ? -12.938 -17.178 66.718 1.00 84.25 75 SER A CA 1
ATOM 584 C C . SER A 1 75 ? -11.558 -17.823 66.561 1.00 84.25 75 SER A C 1
ATOM 586 O O . SER A 1 75 ? -10.701 -17.618 67.421 1.00 84.25 75 SER A O 1
ATOM 588 N N . VAL A 1 76 ? -11.315 -18.559 65.469 1.00 82.38 76 VAL A N 1
ATOM 589 C CA . VAL A 1 76 ? -9.989 -19.115 65.148 1.00 82.38 76 VAL A CA 1
ATOM 590 C C . VAL A 1 76 ? -9.043 -17.993 64.733 1.00 82.38 76 VAL A C 1
ATOM 592 O O . VAL A 1 76 ? -7.928 -17.938 65.241 1.00 82.38 76 VAL A O 1
ATOM 595 N N . VAL A 1 77 ? -9.494 -17.059 63.889 1.00 84.62 77 VAL A N 1
ATOM 596 C CA . VAL A 1 77 ? -8.701 -15.885 63.485 1.00 84.62 77 VAL A CA 1
ATOM 597 C C . VAL A 1 77 ? -8.294 -15.065 64.715 1.00 84.62 77 VAL A C 1
ATOM 599 O O . VAL A 1 77 ? -7.110 -14.789 64.896 1.00 84.62 77 VAL A O 1
ATOM 602 N N . ARG A 1 78 ? -9.230 -14.775 65.632 1.00 86.00 78 ARG A N 1
ATOM 603 C CA . ARG A 1 78 ? -8.937 -14.086 66.903 1.00 86.00 78 ARG A CA 1
ATOM 604 C C . ARG A 1 78 ? -7.914 -14.848 67.744 1.00 86.00 78 ARG A C 1
ATOM 606 O O . ARG A 1 78 ? -7.006 -14.246 68.309 1.00 86.00 78 ARG A O 1
ATOM 613 N N . ALA A 1 79 ? -8.036 -16.173 67.820 1.00 82.94 79 ALA A N 1
ATOM 614 C CA . ALA A 1 79 ? -7.079 -16.997 68.547 1.00 82.94 79 ALA A CA 1
ATOM 615 C C . ALA A 1 79 ? -5.678 -16.978 67.904 1.00 82.94 79 ALA A C 1
ATOM 617 O O . ALA A 1 79 ? -4.688 -16.916 68.630 1.00 82.94 79 ALA A O 1
ATOM 618 N N . ILE A 1 80 ? -5.576 -16.980 66.568 1.00 82.94 80 ILE A N 1
ATOM 619 C CA . ILE A 1 80 ? -4.296 -16.858 65.848 1.00 82.94 80 ILE A CA 1
ATOM 620 C C . ILE A 1 80 ? -3.631 -15.510 66.161 1.00 82.94 80 ILE A C 1
ATOM 622 O O . ILE A 1 80 ? -2.459 -15.491 66.543 1.00 82.94 80 ILE A O 1
ATOM 626 N N . LEU A 1 81 ? -4.379 -14.404 66.068 1.00 82.94 81 LEU A N 1
ATOM 627 C CA . LEU A 1 81 ? -3.888 -13.052 66.372 1.00 82.94 81 LEU A CA 1
ATOM 628 C C . LEU A 1 81 ? -3.447 -12.927 67.843 1.00 82.94 81 LEU A C 1
ATOM 630 O O . LEU A 1 81 ? -2.350 -12.451 68.140 1.00 82.94 81 LEU A O 1
ATOM 634 N N . GLY A 1 82 ? -4.253 -13.446 68.775 1.00 81.00 82 GLY A N 1
ATOM 635 C CA . GLY A 1 82 ? -3.978 -13.389 70.213 1.00 81.00 82 GLY A CA 1
ATOM 636 C C . GLY A 1 82 ? -2.732 -14.165 70.662 1.00 81.00 82 GLY A C 1
ATOM 637 O O . GLY A 1 82 ? -2.103 -13.786 71.651 1.00 81.00 82 GLY A O 1
ATOM 638 N N . LEU A 1 83 ? -2.340 -15.222 69.941 1.00 78.62 83 LEU A N 1
ATOM 639 C CA . LEU A 1 83 ? -1.144 -16.030 70.232 1.00 78.62 83 LEU A CA 1
ATOM 640 C C . LEU A 1 83 ? 0.170 -15.400 69.737 1.00 78.62 83 LEU A C 1
ATOM 642 O O . LEU A 1 83 ? 1.256 -15.859 70.105 1.00 78.62 83 LEU A O 1
ATOM 646 N N . ARG A 1 84 ? 0.094 -14.363 68.898 1.00 72.50 84 ARG A N 1
ATOM 647 C CA . ARG A 1 84 ? 1.239 -13.687 68.265 1.00 72.50 84 ARG A CA 1
ATOM 648 C C . ARG A 1 84 ? 1.098 -12.162 68.346 1.00 72.50 84 ARG A C 1
ATOM 650 O O . ARG A 1 84 ? 1.325 -11.451 67.370 1.00 72.50 84 ARG A O 1
ATOM 657 N N . LYS A 1 85 ? 0.753 -11.656 69.535 1.00 69.12 85 LYS A N 1
ATOM 658 C CA . LYS A 1 85 ? 0.644 -10.212 69.802 1.00 69.12 85 LYS A CA 1
ATOM 659 C C . LYS A 1 85 ? 1.909 -9.470 69.349 1.00 69.12 85 LYS A C 1
ATOM 661 O O . LYS A 1 85 ? 3.006 -9.811 69.786 1.00 69.12 85 LYS A O 1
ATOM 666 N N . GLY A 1 86 ? 1.735 -8.468 68.485 1.00 65.12 86 GLY A N 1
ATOM 667 C CA . GLY A 1 86 ? 2.808 -7.620 67.953 1.00 65.12 86 GLY A CA 1
ATOM 668 C C . GLY A 1 86 ? 3.341 -8.001 66.566 1.00 65.12 86 GLY A C 1
ATOM 669 O O . GLY A 1 86 ? 4.201 -7.293 66.055 1.00 65.12 86 GLY A O 1
ATOM 670 N N . THR A 1 87 ? 2.854 -9.082 65.941 1.00 70.88 87 THR A N 1
ATOM 671 C CA . THR A 1 87 ? 3.162 -9.380 64.527 1.00 70.88 87 THR A CA 1
ATOM 672 C C . THR A 1 87 ? 2.083 -8.765 63.638 1.00 70.88 87 THR A C 1
ATOM 674 O O . THR A 1 87 ? 0.915 -9.126 63.769 1.00 70.88 87 THR A O 1
ATOM 677 N N . GLN A 1 88 ? 2.465 -7.832 62.766 1.00 72.06 88 GLN A N 1
ATOM 678 C CA . GLN A 1 88 ? 1.548 -7.183 61.827 1.00 72.06 88 GLN A CA 1
ATOM 679 C C . GLN A 1 88 ? 1.295 -8.097 60.612 1.00 72.06 88 GLN A C 1
ATOM 681 O O . GLN A 1 88 ? 2.260 -8.668 60.095 1.00 72.06 88 GLN A O 1
ATOM 686 N N . PRO A 1 89 ? 0.040 -8.259 60.157 1.00 77.00 89 PRO A N 1
ATOM 687 C CA . PRO A 1 89 ? -0.261 -8.929 58.897 1.00 77.00 89 PRO A CA 1
ATOM 688 C C . PRO A 1 89 ? 0.358 -8.169 57.717 1.00 77.00 89 PRO A C 1
ATOM 690 O O . PRO A 1 89 ? 0.402 -6.939 57.716 1.00 77.00 89 PRO A O 1
ATOM 693 N N . SER A 1 90 ? 0.824 -8.891 56.699 1.00 82.06 90 SER A N 1
ATOM 694 C CA . SER A 1 90 ? 1.385 -8.269 55.495 1.00 82.06 90 SER A CA 1
ATOM 695 C C . SER A 1 90 ? 0.326 -7.536 54.657 1.00 82.06 90 SER A C 1
ATOM 697 O O . SER A 1 90 ? -0.802 -8.008 54.510 1.00 82.06 90 SER A O 1
ATOM 699 N N . LEU A 1 91 ? 0.702 -6.397 54.062 1.00 79.75 91 LEU A N 1
ATOM 700 C CA . LEU A 1 91 ? -0.186 -5.576 53.221 1.00 79.75 91 LEU A CA 1
ATOM 701 C C . LEU A 1 91 ? -0.869 -6.370 52.085 1.00 79.75 91 LEU A C 1
ATOM 703 O O . LEU A 1 91 ? -2.094 -6.304 52.004 1.00 79.75 91 LEU A O 1
ATOM 707 N N . PRO A 1 92 ? -0.172 -7.227 51.304 1.00 82.69 92 PRO A N 1
ATOM 708 C CA . PRO A 1 92 ? -0.817 -8.025 50.254 1.00 82.69 92 PRO A CA 1
ATOM 709 C C . PRO A 1 92 ? -1.914 -8.968 50.768 1.00 82.69 92 PRO A C 1
ATOM 711 O O . PRO A 1 92 ? -2.873 -9.280 50.061 1.00 82.69 92 PRO A O 1
ATOM 714 N N . PHE A 1 93 ? -1.796 -9.447 52.011 1.00 84.12 93 PHE A N 1
ATOM 715 C CA . PHE A 1 93 ? -2.853 -10.244 52.627 1.00 84.12 93 PHE A CA 1
ATOM 716 C C . PHE A 1 93 ? -4.085 -9.388 52.941 1.00 84.12 93 PHE A C 1
ATOM 718 O O . PHE A 1 93 ? -5.207 -9.818 52.672 1.00 84.12 93 PHE A O 1
ATOM 725 N N . ILE A 1 94 ? -3.884 -8.178 53.467 1.00 85.19 94 ILE A N 1
ATOM 726 C CA . ILE A 1 94 ? -4.970 -7.236 53.761 1.00 85.19 94 ILE A CA 1
ATOM 727 C C . ILE A 1 94 ? -5.672 -6.817 52.460 1.00 85.19 94 ILE A C 1
ATOM 729 O O . ILE A 1 94 ? -6.896 -6.885 52.387 1.00 85.19 94 ILE A O 1
ATOM 733 N N . GLU A 1 95 ? -4.921 -6.498 51.404 1.00 85.56 95 GLU A N 1
ATOM 734 C CA . GLU A 1 95 ? -5.454 -6.199 50.064 1.00 85.56 95 GLU A CA 1
ATOM 735 C C . GLU A 1 95 ? -6.303 -7.352 49.509 1.00 85.56 95 GLU A C 1
ATOM 737 O O . GLU A 1 95 ? -7.407 -7.142 48.999 1.00 85.56 95 GLU A O 1
ATOM 742 N N . SER A 1 96 ? -5.823 -8.592 49.654 1.00 85.25 96 SER A N 1
ATOM 743 C CA . SER A 1 96 ? -6.554 -9.789 49.228 1.00 85.25 96 SER A CA 1
ATOM 744 C C . SER A 1 96 ? -7.870 -9.965 49.990 1.00 85.25 96 SER A C 1
ATOM 746 O O . SER A 1 96 ? -8.874 -10.367 49.398 1.00 85.25 96 SER A O 1
ATOM 748 N N . LEU A 1 97 ? -7.903 -9.633 51.284 1.00 86.81 97 LEU A N 1
ATOM 749 C CA . LEU A 1 97 ? -9.149 -9.599 52.045 1.00 86.81 97 LEU A CA 1
ATOM 750 C C . LEU A 1 97 ? -10.073 -8.487 51.546 1.00 86.81 97 LEU A C 1
ATOM 752 O O . LEU A 1 97 ? -11.246 -8.759 51.301 1.00 86.81 97 LEU A O 1
ATOM 756 N N . CYS A 1 98 ? -9.569 -7.273 51.342 1.00 88.25 98 CYS A N 1
ATOM 757 C CA . CYS A 1 98 ? -10.366 -6.141 50.865 1.00 88.25 98 CYS A CA 1
ATOM 758 C C . CYS A 1 98 ? -10.965 -6.373 49.469 1.00 88.25 98 CYS A C 1
ATOM 760 O O . CYS A 1 98 ? -12.116 -6.011 49.219 1.00 88.25 98 CYS A O 1
ATOM 762 N N . SER A 1 99 ? -10.247 -7.092 48.606 1.00 87.81 99 SER A N 1
ATOM 763 C CA . SER A 1 99 ? -10.719 -7.500 47.276 1.00 87.81 99 SER A CA 1
ATOM 764 C C . SER A 1 99 ? -11.923 -8.458 47.319 1.00 87.81 99 SER A C 1
ATOM 766 O O . SER A 1 99 ? -12.621 -8.617 46.323 1.00 87.81 99 SER A O 1
ATOM 768 N N . ARG A 1 100 ? -12.201 -9.106 48.462 1.00 85.19 100 ARG A N 1
ATOM 769 C CA . ARG A 1 100 ? -13.371 -9.993 48.655 1.00 85.19 100 ARG A CA 1
ATOM 770 C C . ARG A 1 100 ? -14.650 -9.241 49.046 1.00 85.19 100 ARG A C 1
ATOM 772 O O . ARG A 1 100 ? -15.697 -9.878 49.172 1.00 85.19 100 ARG A O 1
ATOM 779 N N . GLY A 1 101 ? -14.563 -7.933 49.285 1.00 85.56 101 GLY A N 1
ATOM 780 C CA . GLY A 1 101 ? -15.695 -7.088 49.658 1.00 85.56 101 GLY A CA 1
ATOM 781 C C . GLY A 1 101 ? -16.359 -7.508 50.973 1.00 85.56 101 GLY A C 1
ATOM 782 O O . GLY A 1 101 ? -15.688 -7.817 51.957 1.00 85.56 101 GLY A O 1
ATOM 783 N N . ASP A 1 102 ? -17.692 -7.556 50.996 1.00 81.19 102 ASP A N 1
ATOM 784 C CA . ASP A 1 102 ? -18.482 -7.770 52.221 1.00 81.19 102 ASP A CA 1
ATOM 785 C C . ASP A 1 102 ? -18.133 -9.066 52.974 1.00 81.19 102 ASP A C 1
ATOM 787 O O . ASP A 1 102 ? -18.238 -9.128 54.202 1.00 81.19 102 ASP A O 1
ATOM 791 N N . GLY A 1 103 ? -17.664 -10.098 52.264 1.00 81.75 103 GLY A N 1
ATOM 792 C CA . GLY A 1 103 ? -17.278 -11.381 52.857 1.00 81.75 103 GLY A CA 1
ATOM 793 C C . GLY A 1 103 ? -16.075 -11.304 53.803 1.00 81.75 103 GLY A C 1
ATOM 794 O O . GLY A 1 103 ? -15.876 -12.218 54.603 1.00 81.75 103 GLY A O 1
ATOM 795 N N . SER A 1 104 ? -15.277 -10.236 53.734 1.00 85.25 104 SER A N 1
ATOM 796 C CA . SER A 1 104 ? -14.141 -10.000 54.629 1.00 85.25 104 SER A CA 1
ATOM 797 C C . SER A 1 104 ? -14.396 -8.900 55.658 1.00 85.25 104 SER A C 1
ATOM 799 O O . SER A 1 104 ? -13.559 -8.720 56.540 1.00 85.25 104 SER A O 1
ATOM 801 N N . LEU A 1 105 ? -15.551 -8.221 55.629 1.00 87.88 105 LEU A N 1
ATOM 802 C CA . LEU A 1 105 ? -15.852 -7.080 56.502 1.00 87.88 105 LEU A CA 1
ATOM 803 C C . LEU A 1 105 ? -15.650 -7.412 57.987 1.00 87.88 105 LEU A C 1
ATOM 805 O O . LEU A 1 105 ? -14.958 -6.694 58.704 1.00 87.88 105 LEU A O 1
ATOM 809 N N . SER A 1 106 ? -16.195 -8.542 58.450 1.00 88.12 106 SER A N 1
ATOM 810 C CA . SER A 1 106 ? -16.039 -8.976 59.846 1.00 88.12 106 SER A CA 1
ATOM 811 C C . SER A 1 106 ? -14.603 -9.375 60.195 1.00 88.12 106 SER A C 1
ATOM 813 O O . SER A 1 106 ? -14.193 -9.251 61.347 1.00 88.12 106 SER A O 1
ATOM 815 N N . THR A 1 107 ? -13.834 -9.863 59.221 1.00 85.50 107 THR A N 1
ATOM 816 C CA . THR A 1 107 ? -12.421 -10.212 59.401 1.00 85.50 107 THR A CA 1
ATOM 817 C C . THR A 1 107 ? -11.550 -8.961 59.456 1.00 85.50 107 THR A C 1
ATOM 819 O O . THR A 1 107 ? -10.675 -8.886 60.310 1.00 85.50 107 THR A O 1
ATOM 822 N N . ILE A 1 108 ? -11.810 -7.964 58.608 1.00 88.00 108 ILE A N 1
ATOM 823 C CA . ILE A 1 108 ? -11.119 -6.670 58.633 1.00 88.00 108 ILE A CA 1
ATOM 824 C C . ILE A 1 108 ? -11.445 -5.910 59.921 1.00 88.00 108 ILE A C 1
ATOM 826 O O . ILE A 1 108 ? -10.526 -5.417 60.567 1.00 88.00 108 ILE A O 1
ATOM 830 N N . GLN A 1 109 ? -12.709 -5.897 60.361 1.00 89.00 109 GLN A N 1
ATOM 831 C CA . GLN A 1 109 ? -13.081 -5.330 61.662 1.00 89.00 109 GLN A CA 1
ATOM 832 C C . GLN A 1 109 ? -12.295 -5.988 62.801 1.00 89.00 109 GLN A C 1
ATOM 834 O O . GLN A 1 109 ? -11.728 -5.299 63.639 1.00 89.00 109 GLN A O 1
ATOM 839 N N . LEU A 1 110 ? -12.208 -7.323 62.805 1.00 87.12 110 LEU A N 1
ATOM 840 C CA . LEU A 1 110 ? -11.435 -8.058 63.805 1.00 87.12 110 LEU A CA 1
ATOM 841 C C . LEU A 1 110 ? -9.943 -7.684 63.776 1.00 87.12 110 LEU A C 1
ATOM 843 O O . LEU A 1 110 ? -9.318 -7.588 64.829 1.00 87.12 110 LEU A O 1
ATOM 847 N N . LEU A 1 111 ? -9.366 -7.493 62.586 1.00 85.62 111 LEU A N 1
ATOM 848 C CA . LEU A 1 111 ? -7.974 -7.068 62.444 1.00 85.62 111 LEU A CA 1
ATOM 849 C C . LEU A 1 111 ? -7.768 -5.658 63.006 1.00 85.62 111 LEU A C 1
ATOM 851 O O . LEU A 1 111 ? -6.828 -5.459 63.767 1.00 85.62 111 LEU A O 1
ATOM 855 N N . ILE A 1 112 ? -8.668 -4.717 62.712 1.00 86.94 112 ILE A N 1
ATOM 856 C CA . ILE A 1 112 ? -8.632 -3.360 63.274 1.00 86.94 112 ILE A CA 1
ATOM 857 C C . ILE A 1 112 ? -8.732 -3.405 64.808 1.00 86.94 112 ILE A C 1
ATOM 859 O O . ILE A 1 112 ? -7.935 -2.761 65.489 1.00 86.94 112 ILE A O 1
ATOM 863 N N . ASP A 1 113 ? -9.649 -4.211 65.354 1.00 86.25 113 ASP A N 1
ATOM 864 C CA . ASP A 1 113 ? -9.884 -4.319 66.800 1.00 86.25 113 ASP A CA 1
ATOM 865 C C . ASP A 1 113 ? -8.689 -4.927 67.564 1.00 86.25 113 ASP A C 1
ATOM 867 O O . ASP A 1 113 ? -8.370 -4.496 68.673 1.00 86.25 113 ASP A O 1
ATOM 871 N N . GLU A 1 114 ? -8.045 -5.961 67.008 1.00 83.31 114 GLU A N 1
ATOM 872 C CA . GLU A 1 114 ? -7.006 -6.743 67.702 1.00 83.31 114 GLU A CA 1
ATOM 873 C C . GLU A 1 114 ? -5.573 -6.286 67.375 1.00 83.31 114 GLU A C 1
ATOM 875 O O . GLU A 1 114 ? -4.667 -6.464 68.195 1.00 83.31 114 GLU A O 1
ATOM 880 N N . VAL A 1 115 ? -5.347 -5.737 66.177 1.00 80.06 115 VAL A N 1
ATOM 881 C CA . VAL A 1 115 ? -4.017 -5.378 65.648 1.00 80.06 115 VAL A CA 1
ATOM 882 C C . VAL A 1 115 ? -3.814 -3.858 65.565 1.00 80.06 115 VAL A C 1
ATOM 884 O O . VAL A 1 115 ? -2.675 -3.394 65.630 1.00 80.06 115 VAL A O 1
ATOM 887 N N . GLY A 1 116 ? -4.896 -3.077 65.501 1.00 81.62 116 GLY A N 1
ATOM 888 C CA . GLY A 1 116 ? -4.861 -1.621 65.348 1.00 81.62 116 GLY A CA 1
ATOM 889 C C . GLY A 1 116 ? -4.872 -1.167 63.885 1.00 81.62 116 GLY A C 1
ATOM 890 O O . GLY A 1 116 ? -5.043 -1.967 62.970 1.00 81.62 116 GLY A O 1
ATOM 891 N N . THR A 1 117 ? -4.696 0.138 63.662 1.00 81.50 117 THR A N 1
ATOM 892 C CA . THR A 1 117 ? -4.854 0.802 62.351 1.00 81.50 117 THR A CA 1
ATOM 893 C C . THR A 1 117 ? -3.524 1.225 61.718 1.00 81.50 117 THR A C 1
ATOM 895 O O . THR A 1 117 ? -3.514 2.012 60.777 1.00 81.50 117 THR A O 1
ATOM 898 N N . ASP A 1 118 ? -2.388 0.733 62.218 1.00 78.75 118 ASP A N 1
ATOM 899 C CA . ASP A 1 118 ? -1.052 1.149 61.756 1.00 78.75 118 ASP A CA 1
ATOM 900 C C . ASP A 1 118 ? -0.822 0.836 60.265 1.00 78.75 118 ASP A C 1
ATOM 902 O O . ASP A 1 118 ? -0.157 1.596 59.561 1.00 78.75 118 ASP A O 1
ATOM 906 N N . PHE A 1 119 ? -1.432 -0.241 59.754 1.00 75.81 119 PHE A N 1
ATOM 907 C CA . PHE A 1 119 ? -1.395 -0.607 58.331 1.00 75.81 119 PHE A CA 1
ATOM 908 C C . PHE A 1 119 ? -2.164 0.369 57.421 1.00 75.81 119 PHE A C 1
ATOM 910 O O . PHE A 1 119 ? -2.047 0.284 56.206 1.00 75.81 119 PHE A O 1
ATOM 917 N N . LEU A 1 120 ? -2.941 1.296 57.995 1.00 75.31 120 LEU A N 1
ATOM 918 C CA . LEU A 1 120 ? -3.628 2.377 57.281 1.00 75.31 120 LEU A CA 1
ATOM 919 C C . LEU A 1 120 ? -2.827 3.691 57.277 1.00 75.31 120 LEU A C 1
ATOM 921 O O . LEU A 1 120 ? -3.317 4.687 56.759 1.00 75.31 120 LEU A O 1
ATOM 925 N N . GLN A 1 121 ? -1.621 3.733 57.858 1.00 70.19 121 GLN A N 1
ATOM 926 C CA . GLN A 1 121 ? -0.786 4.946 57.890 1.00 70.19 121 GLN A CA 1
ATOM 927 C C . GLN A 1 121 ? 0.339 4.948 56.841 1.00 70.19 121 GLN A C 1
ATOM 929 O O . GLN A 1 121 ? 0.748 6.021 56.408 1.00 70.19 121 GLN A O 1
ATOM 934 N N . ASN A 1 122 ? 0.813 3.772 56.410 1.00 58.78 122 ASN A N 1
ATOM 935 C CA . ASN A 1 122 ? 1.807 3.597 55.343 1.00 58.78 122 ASN A CA 1
ATOM 936 C C . ASN A 1 122 ? 1.166 2.747 54.232 1.00 58.78 122 ASN A C 1
ATOM 938 O O . ASN A 1 122 ? 0.730 1.638 54.522 1.00 58.78 122 ASN A O 1
ATOM 942 N N . ASP A 1 123 ? 1.082 3.260 53.002 1.00 62.97 123 ASP A N 1
ATOM 943 C CA . ASP A 1 123 ? 0.488 2.578 51.831 1.00 62.97 123 ASP A CA 1
ATOM 944 C C . ASP A 1 123 ? -1.025 2.274 51.928 1.00 62.97 123 ASP A C 1
ATOM 946 O O . ASP A 1 123 ? -1.534 1.310 51.362 1.00 62.97 123 ASP A O 1
ATOM 950 N N . CYS A 1 124 ? -1.785 3.138 52.613 1.00 68.75 124 CYS A N 1
ATOM 951 C CA . CYS A 1 124 ? -3.250 3.034 52.721 1.00 68.75 124 CYS A CA 1
ATOM 952 C C . CYS A 1 124 ? -4.006 3.059 51.382 1.00 68.75 124 CYS A C 1
ATOM 954 O O . CYS A 1 124 ? -5.141 2.585 51.308 1.00 68.75 124 CYS A O 1
ATOM 956 N N . GLU A 1 125 ? -3.371 3.580 50.332 1.00 78.31 125 GLU A N 1
ATOM 957 C CA . GLU A 1 125 ? -3.919 3.669 48.984 1.00 78.31 125 GLU A CA 1
ATOM 958 C C . GLU A 1 125 ? -4.310 2.293 48.438 1.00 78.31 125 GLU A C 1
ATOM 960 O O . GLU A 1 125 ? -5.460 2.103 48.058 1.00 78.31 125 GLU A O 1
ATOM 965 N N . SER A 1 126 ? -3.416 1.298 48.464 1.00 82.75 126 SER A N 1
ATOM 966 C CA . SER A 1 126 ? -3.692 -0.012 47.855 1.00 82.75 126 SER A CA 1
ATOM 967 C C . SER A 1 126 ? -4.840 -0.754 48.549 1.00 82.75 126 SER A C 1
ATOM 969 O O . SER A 1 126 ? -5.680 -1.375 47.893 1.00 82.75 126 SER A O 1
ATOM 971 N N . VAL A 1 127 ? -4.926 -0.638 49.878 1.00 86.38 127 VAL A N 1
ATOM 972 C CA . VAL A 1 127 ? -5.959 -1.275 50.705 1.00 86.38 127 VAL A CA 1
ATOM 973 C C . VAL A 1 127 ? -7.337 -0.668 50.432 1.00 86.38 127 VAL A C 1
ATOM 975 O O . VAL A 1 127 ? -8.314 -1.404 50.254 1.00 86.38 127 VAL A O 1
ATOM 978 N N . ILE A 1 128 ? -7.428 0.665 50.374 1.00 87.50 128 ILE A N 1
ATOM 979 C CA . ILE A 1 128 ? -8.692 1.357 50.093 1.00 87.50 128 ILE A CA 1
ATOM 980 C C . ILE A 1 128 ? -9.090 1.153 48.627 1.00 87.50 128 ILE A C 1
ATOM 982 O O . ILE A 1 128 ? -10.257 0.864 48.371 1.00 87.50 128 ILE A O 1
ATOM 986 N N . THR A 1 129 ? -8.148 1.196 47.680 1.00 88.62 129 THR A N 1
ATOM 987 C CA . THR A 1 129 ? -8.399 0.906 46.257 1.00 88.62 129 THR A CA 1
ATOM 988 C C . THR A 1 129 ? -8.929 -0.517 46.056 1.00 88.62 129 THR A C 1
ATOM 990 O O . THR A 1 129 ? -9.900 -0.711 45.326 1.00 88.62 129 THR A O 1
ATOM 993 N N . ALA A 1 130 ? -8.385 -1.520 46.758 1.00 89.25 130 ALA A N 1
ATOM 994 C CA . ALA A 1 130 ? -8.893 -2.895 46.709 1.00 89.25 130 ALA A CA 1
ATOM 995 C C . ALA A 1 130 ? -10.327 -3.023 47.260 1.00 89.25 130 ALA A C 1
ATOM 997 O O . ALA A 1 130 ? -11.153 -3.748 46.700 1.00 89.25 130 ALA A O 1
ATOM 998 N N . ALA A 1 131 ? -10.648 -2.308 48.344 1.00 90.88 131 ALA A N 1
ATOM 999 C CA . ALA A 1 131 ? -12.007 -2.255 48.887 1.00 90.88 131 ALA A CA 1
ATOM 1000 C C . ALA A 1 131 ? -12.976 -1.498 47.960 1.00 90.88 131 ALA A C 1
ATOM 1002 O O . ALA A 1 131 ? -14.135 -1.886 47.820 1.00 90.88 131 ALA A O 1
ATOM 1003 N N . ALA A 1 132 ? -12.501 -0.436 47.310 1.00 91.69 132 ALA A N 1
ATOM 1004 C CA . ALA A 1 132 ? -13.280 0.353 46.369 1.00 91.69 132 ALA A CA 1
ATOM 1005 C C . ALA A 1 132 ? -13.592 -0.435 45.088 1.00 91.69 132 ALA A C 1
ATOM 1007 O O . ALA A 1 132 ? -14.728 -0.426 44.616 1.00 91.69 132 ALA A O 1
ATOM 1008 N N . SER A 1 133 ? -12.617 -1.194 44.582 1.00 92.44 133 SER A N 1
ATOM 1009 C CA . SER A 1 133 ? -12.770 -2.063 43.413 1.00 92.44 133 SER A CA 1
ATOM 1010 C C . SER A 1 133 ? -13.683 -3.266 43.661 1.00 92.44 133 SER A C 1
ATOM 1012 O O . SER A 1 133 ? -14.374 -3.707 42.746 1.00 92.44 133 SER A O 1
ATOM 1014 N N . SER A 1 134 ? -13.776 -3.760 44.901 1.00 92.25 134 SER A N 1
ATOM 1015 C CA . SER A 1 134 ? -14.703 -4.850 45.248 1.00 92.25 134 SER A CA 1
ATOM 1016 C C . SER A 1 134 ? -16.156 -4.407 45.453 1.00 92.25 134 SER A C 1
ATOM 1018 O O . SER A 1 134 ? -17.039 -5.257 45.566 1.00 92.25 134 SER A O 1
ATOM 1020 N N . GLY A 1 135 ? -16.415 -3.098 45.527 1.00 91.44 135 GLY A N 1
ATOM 1021 C CA . GLY A 1 135 ? -17.761 -2.528 45.643 1.00 91.44 135 GLY A CA 1
ATOM 1022 C C . GLY A 1 135 ? -18.350 -2.519 47.046 1.00 91.44 135 GLY A C 1
ATOM 1023 O O . GLY A 1 135 ? -19.500 -2.120 47.237 1.00 91.44 135 GLY A O 1
ATOM 1024 N N . SER A 1 136 ? -17.573 -2.909 48.058 1.00 93.19 136 SER A N 1
ATOM 1025 C CA . SER A 1 136 ? -18.042 -2.926 49.442 1.00 93.19 136 SER A CA 1
ATOM 1026 C C . SER A 1 136 ? -18.009 -1.526 50.056 1.00 93.19 136 SER A C 1
ATOM 1028 O O . SER A 1 136 ? -17.066 -1.136 50.747 1.00 93.19 136 SER A O 1
ATOM 1030 N N . LEU A 1 137 ? -19.085 -0.761 49.856 1.00 93.38 137 LEU A N 1
ATOM 1031 C CA . LEU A 1 137 ? -19.270 0.530 50.523 1.00 93.38 137 LEU A CA 1
ATOM 1032 C C . LEU A 1 137 ? -19.131 0.446 52.061 1.00 93.38 137 LEU A C 1
ATOM 1034 O O . LEU A 1 137 ? -18.509 1.344 52.635 1.00 93.38 137 LEU A O 1
ATOM 1038 N N . PRO A 1 138 ? -19.659 -0.585 52.763 1.00 93.69 138 PRO A N 1
ATOM 1039 C CA . PRO A 1 138 ? -19.447 -0.729 54.203 1.00 93.69 138 PRO A CA 1
ATOM 1040 C C . PRO A 1 138 ? -17.971 -0.873 54.576 1.00 93.69 138 PRO A C 1
ATOM 1042 O O . PRO A 1 138 ? -17.534 -0.277 55.558 1.00 93.69 138 PRO A O 1
ATOM 1045 N N . LEU A 1 139 ? -17.197 -1.623 53.787 1.00 91.50 139 LEU A N 1
ATOM 1046 C CA . LEU A 1 139 ? -15.770 -1.801 54.026 1.00 91.50 139 LEU A CA 1
ATOM 1047 C C . LEU A 1 139 ? -14.991 -0.513 53.757 1.00 91.50 139 LEU A C 1
ATOM 1049 O O . LEU A 1 139 ? -14.164 -0.126 54.577 1.00 91.50 139 LEU A O 1
ATOM 1053 N N . VAL A 1 140 ? -15.293 0.191 52.664 1.00 91.06 140 VAL A N 1
ATOM 1054 C CA . VAL A 1 140 ? -14.691 1.500 52.365 1.00 91.06 140 VAL A CA 1
ATOM 1055 C C . VAL A 1 140 ? -14.965 2.492 53.501 1.00 91.06 140 VAL A C 1
ATOM 1057 O O . VAL A 1 140 ? -14.042 3.149 53.979 1.00 91.06 140 VAL A O 1
ATOM 1060 N N . LYS A 1 141 ? -16.206 2.561 54.001 1.00 91.06 141 LYS A N 1
ATOM 1061 C CA . LYS A 1 141 ? -16.558 3.399 55.161 1.00 91.06 141 LYS A CA 1
ATOM 1062 C C . LYS A 1 141 ? -15.779 3.005 56.409 1.00 91.06 141 LYS A C 1
ATOM 1064 O O . LYS A 1 141 ? -15.218 3.884 57.055 1.00 91.06 141 LYS A O 1
ATOM 1069 N N . LEU A 1 142 ? -15.698 1.708 56.707 1.00 90.56 142 LEU A N 1
ATOM 1070 C CA . LEU A 1 142 ? -14.962 1.202 57.862 1.00 90.56 142 LEU A CA 1
ATOM 1071 C C . LEU A 1 142 ? -13.490 1.631 57.825 1.00 90.56 142 LEU A C 1
ATOM 1073 O O . LEU A 1 142 ? -12.965 2.105 58.831 1.00 90.56 142 LEU A O 1
ATOM 1077 N N . LEU A 1 143 ? -12.832 1.483 56.675 1.00 88.56 143 LEU A N 1
ATOM 1078 C CA . LEU A 1 143 ? -11.428 1.858 56.507 1.00 88.56 143 LEU A CA 1
ATOM 1079 C C . LEU A 1 143 ? -11.232 3.372 56.670 1.00 88.56 143 LEU A C 1
ATOM 1081 O O . LEU A 1 143 ? -10.340 3.794 57.404 1.00 88.56 143 LEU A O 1
ATOM 1085 N N . VAL A 1 144 ? -12.102 4.184 56.061 1.00 86.69 144 VAL A N 1
ATOM 1086 C CA . VAL A 1 144 ? -12.038 5.654 56.148 1.00 86.69 144 VAL A CA 1
ATOM 1087 C C . VAL A 1 144 ? -12.297 6.161 57.573 1.00 86.69 144 VAL A C 1
ATOM 1089 O O . VAL A 1 144 ? -11.594 7.046 58.057 1.00 86.69 144 VAL A O 1
ATOM 1092 N N . GLU A 1 145 ? -13.271 5.588 58.284 1.00 87.69 145 GLU A N 1
ATOM 1093 C CA . GLU A 1 145 ? -13.589 5.951 59.675 1.00 87.69 145 GLU A CA 1
ATOM 1094 C C . GLU A 1 145 ? -12.461 5.596 60.657 1.00 87.69 145 GLU A C 1
ATOM 1096 O O . GLU A 1 145 ? -12.302 6.267 61.676 1.00 87.69 145 GLU A O 1
ATOM 1101 N N . ASN A 1 146 ? -11.648 4.586 60.335 1.00 86.50 146 ASN A N 1
ATOM 1102 C CA . ASN A 1 146 ? -10.522 4.126 61.153 1.00 86.50 146 ASN A CA 1
ATOM 1103 C C . ASN A 1 146 ? -9.168 4.725 60.730 1.00 86.50 146 ASN A C 1
ATOM 1105 O O . ASN A 1 146 ? -8.113 4.183 61.054 1.00 86.50 146 ASN A O 1
ATOM 1109 N N . GLY A 1 147 ? -9.182 5.868 60.039 1.00 80.06 147 GLY A N 1
ATOM 1110 C CA . GLY A 1 147 ? -7.972 6.627 59.716 1.00 80.06 147 GLY A CA 1
ATOM 1111 C C . GLY A 1 147 ? -7.352 6.307 58.357 1.00 80.06 147 GLY A C 1
ATOM 1112 O O . GLY A 1 147 ? -6.286 6.838 58.056 1.00 80.06 147 GLY A O 1
ATOM 1113 N N . GLY A 1 148 ? -8.015 5.500 57.524 1.00 78.31 148 GLY A N 1
ATOM 1114 C CA . GLY A 1 148 ? -7.690 5.385 56.107 1.00 78.31 148 GLY A CA 1
ATOM 1115 C C . GLY A 1 148 ? -7.942 6.715 55.399 1.00 78.31 148 GLY A C 1
ATOM 1116 O O . GLY A 1 148 ? -9.087 7.113 55.188 1.00 78.31 148 GLY A O 1
ATOM 1117 N N . SER A 1 149 ? -6.872 7.423 55.054 1.00 71.81 149 SER A N 1
ATOM 1118 C CA . SER A 1 149 ? -6.956 8.658 54.279 1.00 71.81 149 SER A CA 1
ATOM 1119 C C . SER A 1 149 ? -6.832 8.341 52.796 1.00 71.81 149 SER A C 1
ATOM 1121 O O . SER A 1 149 ? -5.984 7.553 52.403 1.00 71.81 149 SER A O 1
ATOM 1123 N N . PHE A 1 150 ? -7.611 9.019 51.964 1.00 69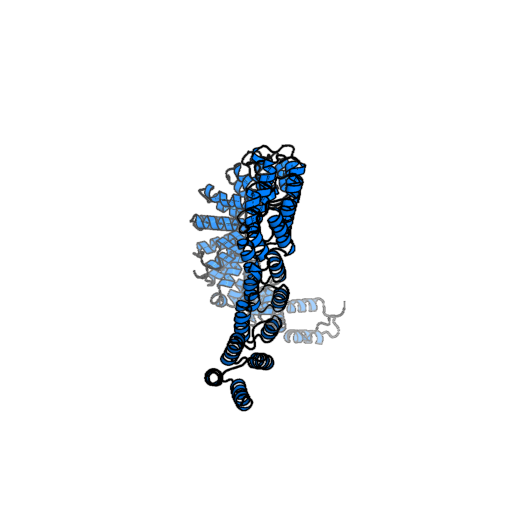.31 150 PHE A N 1
ATOM 1124 C CA . PHE A 1 150 ? -7.274 9.196 50.558 1.00 69.31 150 PHE A CA 1
ATOM 1125 C C . PHE A 1 150 ? -6.872 10.671 50.415 1.00 69.31 150 PHE A C 1
ATOM 1127 O O . PHE A 1 150 ? -7.697 11.575 50.531 1.00 69.31 150 PHE A O 1
ATOM 1134 N N . THR A 1 151 ? -5.568 10.947 50.355 1.00 67.56 151 THR A N 1
ATOM 1135 C CA . THR A 1 151 ? -5.059 12.309 50.128 1.00 67.56 151 THR A CA 1
ATOM 1136 C C . THR A 1 151 ? -5.462 12.777 48.727 1.00 67.56 151 THR A C 1
ATOM 1138 O O . THR A 1 151 ? -5.797 11.938 47.892 1.00 67.56 151 THR A O 1
ATOM 1141 N N . PRO A 1 152 ? -5.425 14.090 48.427 1.00 64.00 152 PRO A N 1
ATOM 1142 C CA . PRO A 1 152 ? -5.650 14.571 47.062 1.00 64.00 152 PRO A CA 1
ATOM 1143 C C . PRO A 1 152 ? -4.823 13.784 46.032 1.00 64.00 152 PRO A C 1
ATOM 1145 O O . PRO A 1 152 ? -5.384 13.306 45.051 1.00 64.00 152 PRO A O 1
ATOM 1148 N N . ASP A 1 153 ? -3.556 13.514 46.362 1.00 64.69 153 ASP A N 1
ATOM 1149 C CA . ASP A 1 153 ? -2.598 12.795 45.514 1.00 64.69 153 ASP A CA 1
ATOM 1150 C C . ASP A 1 153 ? -2.956 11.318 45.240 1.00 64.69 153 ASP A C 1
ATOM 1152 O O . ASP A 1 153 ? -2.533 10.786 44.221 1.00 64.69 153 ASP A O 1
ATOM 1156 N N . CYS A 1 154 ? -3.727 10.643 46.105 1.00 72.38 154 CYS A N 1
ATOM 1157 C CA . CYS A 1 154 ? -4.164 9.251 45.886 1.00 72.38 154 CYS A CA 1
ATOM 1158 C C . CYS A 1 154 ? -5.682 9.099 45.685 1.00 72.38 154 CYS A C 1
ATOM 1160 O O . CYS A 1 154 ? -6.192 7.991 45.505 1.00 72.38 154 CYS A O 1
ATOM 1162 N N . SER A 1 155 ? -6.423 10.211 45.694 1.00 77.12 155 SER A N 1
ATOM 1163 C CA . SER A 1 155 ? -7.876 10.217 45.507 1.00 77.12 155 SER A CA 1
ATOM 1164 C C . SER A 1 155 ? -8.292 9.763 44.104 1.00 77.12 155 SER A C 1
ATOM 1166 O O . SER A 1 155 ? -9.293 9.053 43.980 1.00 77.12 155 SER A O 1
ATOM 1168 N N . ALA A 1 156 ? -7.476 10.067 43.087 1.00 80.12 156 ALA A N 1
ATOM 1169 C CA . ALA A 1 156 ? -7.664 9.601 41.717 1.00 80.12 156 ALA A CA 1
ATOM 1170 C C . ALA A 1 156 ? -7.545 8.071 41.614 1.00 80.12 156 ALA A C 1
ATOM 1172 O O . ALA A 1 156 ? -8.450 7.437 41.086 1.00 80.12 156 ALA A O 1
ATOM 1173 N N . THR A 1 157 ? -6.518 7.451 42.209 1.00 84.94 157 THR A N 1
ATOM 1174 C CA . THR A 1 157 ? -6.330 5.986 42.177 1.00 84.94 157 THR A CA 1
ATOM 1175 C C . THR A 1 157 ? -7.467 5.224 42.862 1.00 84.94 157 THR A C 1
ATOM 1177 O O . THR A 1 157 ? -7.916 4.184 42.382 1.00 84.94 157 THR A O 1
ATOM 1180 N N . VAL A 1 158 ? -7.959 5.725 44.000 1.00 87.75 158 VAL A N 1
ATOM 1181 C CA . VAL A 1 158 ? -9.070 5.079 44.715 1.00 87.75 158 VAL A CA 1
ATOM 1182 C C . VAL A 1 158 ? -10.371 5.199 43.914 1.00 87.75 158 VAL A C 1
ATOM 1184 O O . VAL A 1 158 ? -11.147 4.241 43.849 1.00 87.75 158 VAL A O 1
ATOM 1187 N N . MET A 1 159 ? -10.601 6.360 43.288 1.00 89.44 159 MET A N 1
ATOM 1188 C CA . MET A 1 159 ? -11.735 6.572 42.388 1.00 89.44 159 MET A CA 1
ATOM 1189 C C . MET A 1 159 ? -11.634 5.680 41.146 1.00 89.44 159 MET A C 1
ATOM 1191 O O . MET A 1 159 ? -12.625 5.057 40.772 1.00 89.44 159 MET A O 1
ATOM 1195 N N . ASP A 1 160 ? -10.444 5.563 40.561 1.00 89.06 160 ASP A N 1
ATOM 1196 C CA . ASP A 1 160 ? -10.145 4.678 39.437 1.00 89.06 160 ASP A CA 1
ATOM 1197 C C . ASP A 1 160 ? -10.458 3.219 39.786 1.00 89.06 160 ASP A C 1
ATOM 1199 O O . ASP A 1 160 ? -11.202 2.553 39.072 1.00 89.06 160 ASP A O 1
ATOM 1203 N N . GLY A 1 161 ? -10.024 2.747 40.960 1.00 90.19 161 GLY A N 1
ATOM 1204 C CA . GLY A 1 161 ? -10.367 1.415 41.456 1.00 90.19 161 GLY A CA 1
ATOM 1205 C C . GLY A 1 161 ? -11.878 1.182 41.563 1.00 90.19 161 GLY A C 1
ATOM 1206 O O . GLY A 1 161 ? -12.362 0.115 41.175 1.00 90.19 161 GLY A O 1
ATOM 1207 N N . ALA A 1 162 ? -12.635 2.173 42.049 1.00 93.25 162 ALA A N 1
ATOM 1208 C CA . ALA A 1 162 ? -14.096 2.109 42.106 1.00 93.25 162 ALA A CA 1
ATOM 1209 C C . ALA A 1 162 ? -14.735 2.077 40.706 1.00 93.25 162 ALA A C 1
ATOM 1211 O O . ALA A 1 162 ? -15.665 1.296 40.488 1.00 93.25 162 ALA A O 1
ATOM 1212 N N . CYS A 1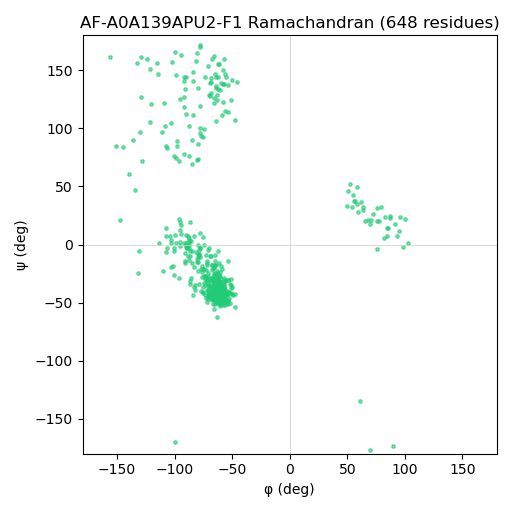 163 ? -14.214 2.877 39.769 1.00 93.06 163 CYS A N 1
ATOM 1213 C CA . CYS A 1 163 ? -14.656 2.914 38.376 1.00 93.06 163 CYS A CA 1
ATOM 1214 C C . CYS A 1 163 ? -14.362 1.586 37.677 1.00 93.06 163 CYS A C 1
ATOM 1216 O O . CYS A 1 163 ? -15.265 0.995 37.101 1.00 93.06 163 CYS A O 1
ATOM 1218 N N . LYS A 1 164 ? -13.160 1.030 37.849 1.00 91.94 164 LYS A N 1
ATOM 1219 C CA . LYS A 1 164 ? -12.757 -0.288 37.339 1.00 91.94 164 LYS A CA 1
ATOM 1220 C C . LYS A 1 164 ? -13.699 -1.400 37.783 1.00 91.94 164 LYS A C 1
ATOM 1222 O O . LYS A 1 164 ? -14.011 -2.305 37.011 1.00 91.94 164 LYS A O 1
ATOM 1227 N N . GLY A 1 165 ? -14.138 -1.336 39.039 1.00 90.62 165 GLY A N 1
ATOM 1228 C CA . GLY A 1 165 ? -15.071 -2.294 39.625 1.00 90.62 165 GLY A CA 1
ATOM 1229 C C . GLY A 1 165 ? -16.543 -2.074 39.261 1.00 90.62 165 GLY A C 1
ATOM 1230 O O . GLY A 1 165 ? -17.359 -2.925 39.601 1.00 90.62 165 GLY A O 1
ATOM 1231 N N . GLY A 1 166 ? -16.900 -0.970 38.596 1.00 94.44 166 GLY A N 1
ATOM 1232 C CA . GLY A 1 166 ? -18.294 -0.645 38.277 1.00 94.44 166 GLY A CA 1
ATOM 1233 C C . GLY A 1 166 ? -19.130 -0.212 39.487 1.00 94.44 166 GLY A C 1
ATOM 1234 O O . GLY A 1 166 ? -20.341 -0.412 39.523 1.00 94.44 166 GLY A O 1
ATOM 1235 N N . ASN A 1 167 ? -18.498 0.333 40.531 1.00 95.62 167 ASN A N 1
ATOM 1236 C CA . ASN A 1 167 ? -19.124 0.503 41.843 1.00 95.62 167 ASN A CA 1
ATOM 1237 C C . ASN A 1 167 ? -19.648 1.927 42.081 1.00 95.62 167 ASN A C 1
ATOM 1239 O O . ASN A 1 167 ? -19.084 2.680 42.881 1.00 95.62 167 ASN A O 1
ATOM 1243 N N . LEU A 1 168 ? -20.767 2.286 41.442 1.00 95.38 168 LEU A N 1
ATOM 1244 C CA . LEU A 1 168 ? -21.363 3.631 41.512 1.00 95.38 168 LEU A CA 1
ATOM 1245 C C . LEU A 1 168 ? -21.568 4.164 42.944 1.00 95.38 168 LEU A C 1
ATOM 1247 O O . LEU A 1 168 ? -21.295 5.329 43.221 1.00 95.38 168 LEU A O 1
ATOM 1251 N N . GLU A 1 169 ? -22.030 3.333 43.879 1.00 95.62 169 GLU A N 1
ATOM 1252 C CA . GLU A 1 169 ? -22.268 3.758 45.269 1.00 95.62 169 GLU A CA 1
ATOM 1253 C C . GLU A 1 169 ? -20.971 4.126 46.007 1.00 95.62 169 GLU A C 1
ATOM 1255 O O . GLU A 1 169 ? -20.955 5.025 46.853 1.00 95.62 169 GLU A O 1
ATOM 1260 N N . VAL A 1 170 ? -19.865 3.457 45.667 1.00 93.88 170 VAL A N 1
ATOM 1261 C CA . VAL A 1 170 ? -18.536 3.797 46.185 1.00 93.88 170 VAL A CA 1
ATOM 1262 C C . VAL A 1 170 ? -18.048 5.093 45.541 1.00 93.88 170 VAL A C 1
ATOM 1264 O O . VAL A 1 170 ? -17.628 5.990 46.268 1.00 93.88 170 VAL A O 1
ATOM 1267 N N . VAL A 1 171 ? -18.187 5.236 44.218 1.00 93.81 171 VAL A N 1
ATOM 1268 C CA . VAL A 1 171 ? -17.866 6.474 43.482 1.00 93.81 171 VAL A CA 1
ATOM 1269 C C . VAL A 1 171 ? -18.601 7.677 44.085 1.00 93.81 171 VAL A C 1
ATOM 1271 O O . VAL A 1 171 ? -17.979 8.686 44.413 1.00 93.81 171 VAL A O 1
ATOM 1274 N N . ARG A 1 172 ? -19.912 7.553 44.335 1.00 94.38 172 ARG A N 1
ATOM 1275 C CA . ARG A 1 172 ? -20.732 8.589 44.987 1.00 94.38 172 ARG A CA 1
ATOM 1276 C C . ARG A 1 172 ? -20.193 8.980 46.357 1.00 94.38 172 ARG A C 1
ATOM 1278 O O . ARG A 1 172 ? -20.057 10.166 46.649 1.00 94.38 172 ARG A O 1
ATOM 1285 N N . TYR A 1 173 ? -19.885 7.990 47.192 1.00 92.56 173 TYR A N 1
ATOM 1286 C CA . TYR A 1 173 ? -19.353 8.233 48.529 1.00 92.56 173 TYR A CA 1
ATOM 1287 C C . TYR A 1 173 ? -17.993 8.941 48.494 1.00 92.56 173 TYR A C 1
ATOM 1289 O O . TYR A 1 173 ? -17.784 9.885 49.256 1.00 92.56 173 TYR A O 1
ATOM 1297 N N . LEU A 1 174 ? -17.086 8.510 47.614 1.00 89.81 174 LEU A N 1
ATOM 1298 C CA . LEU A 1 174 ? -15.767 9.122 47.446 1.00 89.81 174 LEU A CA 1
ATOM 1299 C C . LEU A 1 174 ? -15.887 10.567 46.944 1.00 89.81 174 LEU A C 1
ATOM 1301 O O . LEU A 1 174 ? -15.247 11.464 47.496 1.00 89.81 174 LEU A O 1
ATOM 1305 N N . TRP A 1 175 ? -16.769 10.809 45.970 1.00 89.25 175 TRP A N 1
ATOM 1306 C CA . TRP A 1 175 ? -17.055 12.145 45.447 1.00 89.25 175 TRP A CA 1
ATOM 1307 C C . TRP A 1 175 ? -17.573 13.088 46.537 1.00 89.25 175 TRP A C 1
ATOM 1309 O O . TRP A 1 175 ? -17.049 14.183 46.727 1.00 89.25 175 TRP A O 1
ATOM 1319 N N . ASP A 1 176 ? -18.568 12.650 47.314 1.00 89.56 176 ASP A N 1
ATOM 1320 C CA . ASP A 1 176 ? -19.150 13.453 48.397 1.00 89.56 176 ASP A CA 1
ATOM 1321 C C . ASP A 1 176 ? -18.147 13.722 49.538 1.00 89.56 176 ASP A C 1
ATOM 1323 O O . ASP A 1 176 ? -18.312 14.671 50.310 1.00 89.56 176 ASP A O 1
ATOM 1327 N N . LYS A 1 177 ? -17.088 12.911 49.647 1.00 86.69 177 LYS A N 1
ATOM 1328 C CA . LYS A 1 177 ? -15.967 13.132 50.569 1.00 86.69 177 LYS A CA 1
ATOM 1329 C C . LYS A 1 177 ? -14.853 14.014 49.989 1.00 86.69 177 LYS A C 1
ATOM 1331 O O . LYS A 1 177 ? -13.886 14.277 50.700 1.00 86.69 177 LYS A O 1
ATOM 1336 N N . GLY A 1 178 ? -15.014 14.523 48.768 1.00 83.19 178 GLY A N 1
ATOM 1337 C CA . GLY A 1 178 ? -14.107 15.485 48.142 1.00 83.19 178 GLY A CA 1
ATOM 1338 C C . GLY A 1 178 ? -12.931 14.861 47.395 1.00 83.19 178 GLY A C 1
ATOM 1339 O O . GLY A 1 178 ? -11.901 15.520 47.263 1.00 83.19 178 GLY A O 1
ATOM 1340 N N . ALA A 1 179 ? -13.056 13.610 46.938 1.00 83.31 179 ALA A N 1
ATOM 1341 C CA . ALA A 1 179 ? -12.077 13.018 46.028 1.00 83.31 179 ALA A CA 1
ATOM 1342 C C . ALA A 1 179 ? -11.954 13.857 44.744 1.00 83.31 179 ALA A C 1
ATOM 1344 O O . ALA A 1 179 ? -12.962 14.326 44.213 1.00 83.31 179 ALA A O 1
ATOM 1345 N N . GLN A 1 180 ? -10.724 14.061 44.269 1.00 75.50 180 GLN A N 1
ATOM 1346 C CA . GLN A 1 180 ? -10.441 14.807 43.044 1.00 75.50 180 GLN A CA 1
ATOM 1347 C C . GLN A 1 180 ? -10.219 13.834 41.884 1.00 75.50 180 GLN A C 1
ATOM 1349 O O . GLN A 1 180 ? -9.696 12.738 42.078 1.00 75.50 180 GLN A O 1
ATOM 1354 N N . LEU A 1 181 ? -10.629 14.243 40.684 1.00 76.00 181 LEU A N 1
ATOM 1355 C CA . LEU A 1 181 ? -10.212 13.597 39.444 1.00 76.00 181 LEU A CA 1
ATOM 1356 C C . LEU A 1 181 ? -8.954 14.310 38.953 1.00 76.00 181 LEU A C 1
ATOM 1358 O O . LEU A 1 181 ? -8.919 15.542 38.954 1.00 76.00 181 LEU A O 1
ATOM 1362 N N . ASP A 1 182 ? -7.939 13.551 38.553 1.00 67.81 182 ASP A N 1
ATOM 1363 C CA . ASP A 1 182 ? -6.756 14.099 37.895 1.00 67.81 182 ASP A CA 1
ATOM 1364 C C . ASP A 1 182 ? -6.593 13.460 36.516 1.00 67.81 182 ASP A C 1
ATOM 1366 O O . ASP A 1 182 ? -6.170 12.312 36.390 1.00 67.81 182 ASP A O 1
ATOM 1370 N N . GLU A 1 183 ? -6.927 14.240 35.489 1.00 57.47 183 GLU A N 1
ATOM 1371 C CA . GLU A 1 183 ? -6.854 13.864 34.072 1.00 57.47 183 GLU A CA 1
ATOM 1372 C C . GLU A 1 183 ? -5.399 13.710 33.568 1.00 57.47 183 GLU A C 1
ATOM 1374 O O . GLU A 1 183 ? -5.181 13.232 32.460 1.00 57.47 183 GLU A O 1
ATOM 1379 N N . ASN A 1 184 ? -4.381 14.108 34.351 1.00 55.28 184 ASN A N 1
ATOM 1380 C CA . ASN A 1 184 ? -2.965 14.065 33.946 1.00 55.28 184 ASN A CA 1
ATOM 1381 C C . ASN A 1 184 ? -2.158 12.912 34.566 1.00 55.28 184 ASN A C 1
ATOM 1383 O O . ASN A 1 184 ? -0.929 12.885 34.435 1.00 55.28 184 ASN A O 1
ATOM 1387 N N . THR A 1 185 ? -2.806 11.981 35.266 1.00 58.31 185 THR A N 1
ATOM 1388 C CA . THR A 1 185 ? -2.130 10.821 35.868 1.00 58.31 185 THR A CA 1
ATOM 1389 C C . THR A 1 185 ? -2.292 9.569 35.009 1.00 58.31 185 THR A C 1
ATOM 1391 O O . THR A 1 185 ? -3.129 9.522 34.117 1.00 58.31 185 THR A O 1
ATOM 1394 N N . GLU A 1 186 ? -1.492 8.528 35.271 1.00 56.53 186 GLU A N 1
ATOM 1395 C CA . GLU A 1 186 ? -1.672 7.209 34.633 1.00 56.53 186 GLU A CA 1
ATOM 1396 C C . GLU A 1 186 ? -3.043 6.571 34.955 1.00 56.53 186 GLU A C 1
ATOM 1398 O O . GLU A 1 186 ? -3.447 5.636 34.269 1.00 56.53 186 GLU A O 1
ATOM 1403 N N . ASN A 1 187 ? -3.751 7.078 35.975 1.00 67.00 187 ASN A N 1
ATOM 1404 C CA . ASN A 1 187 ? -5.042 6.585 36.447 1.00 67.00 187 ASN A CA 1
ATOM 1405 C C . ASN A 1 187 ? -6.133 7.616 36.126 1.00 67.00 187 ASN A C 1
ATOM 1407 O O . ASN A 1 187 ? -6.338 8.555 36.895 1.00 67.00 187 ASN A O 1
ATOM 1411 N N . ASP A 1 188 ? -6.842 7.430 35.016 1.00 83.19 188 ASP A N 1
ATOM 1412 C CA . ASP A 1 188 ? -7.985 8.262 34.637 1.00 83.19 188 ASP A CA 1
ATOM 1413 C C . ASP A 1 188 ? -9.305 7.518 34.926 1.00 83.19 188 ASP A C 1
ATOM 1415 O O . ASP A 1 188 ? -9.696 6.632 34.158 1.00 83.19 188 ASP A O 1
ATOM 1419 N N . PRO A 1 189 ? -10.038 7.884 35.998 1.00 85.44 189 PRO A N 1
ATOM 1420 C CA . PRO A 1 189 ? -11.284 7.216 36.363 1.00 85.44 189 PRO A CA 1
ATOM 1421 C C . PRO A 1 189 ? -12.367 7.306 35.281 1.00 85.44 189 PRO A C 1
ATOM 1423 O O . PRO A 1 189 ? -13.230 6.428 35.217 1.00 85.44 189 PRO A O 1
ATOM 1426 N N . VAL A 1 190 ? -12.346 8.352 34.444 1.00 89.25 190 VAL A N 1
ATOM 1427 C CA . VAL A 1 190 ? -13.298 8.513 33.337 1.00 89.25 190 VAL A CA 1
ATOM 1428 C C . VAL A 1 190 ? -12.978 7.508 32.240 1.00 89.25 190 VAL A C 1
ATOM 1430 O O . VAL A 1 190 ? -13.877 6.773 31.825 1.00 89.25 190 VAL A O 1
ATOM 1433 N N . SER A 1 191 ? -11.708 7.424 31.832 1.00 90.31 191 SER A N 1
ATOM 1434 C CA . SER A 1 191 ? -11.239 6.417 30.874 1.00 90.31 191 SER A CA 1
ATOM 1435 C C . SER A 1 191 ? -11.584 5.007 31.353 1.00 90.31 191 SER A C 1
ATOM 1437 O O . SER A 1 191 ? -12.270 4.263 30.659 1.00 90.31 191 SER A O 1
ATOM 1439 N N . THR A 1 192 ? -11.258 4.671 32.602 1.00 91.62 192 THR A N 1
ATOM 1440 C CA . THR A 1 192 ? -11.534 3.351 33.183 1.00 91.62 192 THR A CA 1
ATOM 1441 C C . THR A 1 192 ? -13.031 3.029 33.268 1.00 91.62 192 THR A C 1
ATOM 1443 O O . THR A 1 192 ? -13.440 1.879 33.070 1.00 91.62 192 THR A O 1
ATOM 1446 N N . ALA A 1 193 ? -13.884 4.021 33.554 1.00 93.69 193 ALA A N 1
ATOM 1447 C CA . ALA A 1 193 ? -15.334 3.836 33.515 1.00 93.69 193 ALA A CA 1
ATOM 1448 C C . ALA A 1 193 ? -15.825 3.543 32.088 1.00 93.69 193 ALA A C 1
ATOM 1450 O O . ALA A 1 193 ? -16.688 2.680 31.907 1.00 93.69 193 ALA A O 1
ATOM 1451 N N . ILE A 1 194 ? -15.259 4.227 31.087 1.00 93.62 194 ILE A N 1
ATOM 1452 C CA . ILE A 1 194 ? -15.552 3.993 29.673 1.00 93.62 194 ILE A CA 1
ATOM 1453 C C . ILE A 1 194 ? -15.068 2.603 29.263 1.00 93.62 194 ILE A C 1
ATOM 1455 O O . ILE A 1 194 ? -15.910 1.816 28.846 1.00 93.62 194 ILE A O 1
ATOM 1459 N N . GLU A 1 195 ? -13.791 2.259 29.466 1.00 92.94 195 GLU A N 1
ATOM 1460 C CA . GLU A 1 195 ? -13.206 0.939 29.172 1.00 92.94 195 GLU A CA 1
ATOM 1461 C C . GLU A 1 195 ? -14.037 -0.210 29.760 1.00 92.94 195 GLU A C 1
ATOM 1463 O O . GLU A 1 195 ? -14.260 -1.230 29.104 1.00 92.94 195 GLU A O 1
ATOM 1468 N N . GLY A 1 196 ? -14.511 -0.044 30.999 1.00 92.12 196 GLY A N 1
ATOM 1469 C CA . GLY A 1 196 ? -15.323 -1.028 31.713 1.00 92.12 196 GLY A CA 1
ATOM 1470 C C . GLY A 1 196 ? -16.797 -1.087 31.294 1.00 92.12 196 GLY A C 1
ATOM 1471 O O . GLY A 1 196 ? -17.494 -2.019 31.698 1.00 92.12 196 GLY A O 1
ATOM 1472 N N . GLY A 1 197 ? -17.278 -0.132 30.493 1.00 93.94 197 GLY A N 1
ATOM 1473 C CA . GLY A 1 197 ? -18.680 -0.043 30.072 1.00 93.94 197 GLY A CA 1
ATOM 1474 C C . GLY A 1 197 ? -19.637 0.470 31.152 1.00 93.94 197 GLY A C 1
ATOM 1475 O O . GLY A 1 197 ? -20.846 0.234 31.077 1.00 93.94 197 GLY A O 1
ATOM 1476 N N . HIS A 1 198 ? -19.121 1.162 32.170 1.00 96.31 198 HIS A N 1
ATOM 1477 C CA . HIS A 1 198 ? -19.871 1.599 33.352 1.00 96.31 198 HIS A CA 1
ATOM 1478 C C . HIS A 1 198 ? -20.590 2.930 33.103 1.00 96.31 198 HIS A C 1
ATOM 1480 O O . HIS A 1 198 ? -20.239 3.984 33.638 1.00 96.31 198 HIS A O 1
ATOM 1486 N N . ALA A 1 199 ? -21.613 2.881 32.249 1.00 95.56 199 ALA A N 1
ATOM 1487 C CA . ALA A 1 199 ? -22.358 4.056 31.791 1.00 95.56 199 ALA A CA 1
ATOM 1488 C C . ALA A 1 199 ? -23.088 4.819 32.917 1.00 95.56 199 ALA A C 1
ATOM 1490 O O . ALA A 1 199 ? -23.321 6.021 32.805 1.00 95.56 199 ALA A O 1
ATOM 1491 N N . ASP A 1 200 ? -23.444 4.144 34.009 1.00 96.44 200 ASP A N 1
ATOM 1492 C CA . ASP A 1 200 ? -24.065 4.737 35.196 1.00 96.44 200 ASP A CA 1
ATOM 1493 C C . ASP A 1 200 ? -23.080 5.599 36.004 1.00 96.44 200 ASP A C 1
ATOM 1495 O O . ASP A 1 200 ? -23.437 6.691 36.453 1.00 96.44 200 ASP A O 1
ATOM 1499 N N . ILE A 1 201 ? -21.827 5.149 36.126 1.00 95.38 201 ILE A N 1
ATOM 1500 C CA . ILE A 1 201 ? -20.718 5.941 36.667 1.00 95.38 201 ILE A CA 1
ATOM 1501 C C . ILE A 1 201 ? -20.427 7.122 35.749 1.00 95.38 201 ILE A C 1
ATOM 1503 O O . ILE A 1 201 ? -20.377 8.253 36.227 1.00 95.38 201 ILE A O 1
ATOM 1507 N N . LEU A 1 202 ? -20.309 6.889 34.441 1.00 94.75 202 LEU A N 1
ATOM 1508 C CA . LEU A 1 202 ? -20.067 7.959 33.475 1.00 94.75 202 LEU A CA 1
ATOM 1509 C C . LEU A 1 202 ? -21.162 9.036 33.530 1.00 94.75 202 LEU A C 1
ATOM 1511 O O . LEU A 1 202 ? -20.852 10.221 33.616 1.00 94.75 202 LEU A O 1
ATOM 1515 N N . SER A 1 203 ? -22.437 8.635 33.571 1.00 94.44 203 SER A N 1
ATOM 1516 C CA . SER A 1 203 ? -23.567 9.559 33.734 1.00 94.44 203 SER A CA 1
ATOM 1517 C C . SER A 1 203 ? -23.466 10.360 35.031 1.00 94.44 203 SER A C 1
ATOM 1519 O O . SER A 1 203 ? -23.712 11.563 35.025 1.00 94.44 203 SER A O 1
ATOM 1521 N N . PHE A 1 204 ? -23.086 9.719 36.141 1.00 94.50 204 PHE A N 1
ATOM 1522 C CA . PHE A 1 204 ? -22.888 10.413 37.411 1.00 94.50 204 PHE A CA 1
ATOM 1523 C C . PHE A 1 204 ? -21.747 11.437 37.350 1.00 94.50 204 PHE A C 1
ATOM 1525 O O . PHE A 1 204 ? -21.879 12.514 37.929 1.00 94.50 204 PHE A O 1
ATOM 1532 N N . LEU A 1 205 ? -20.642 11.120 36.670 1.00 91.25 205 LEU A N 1
ATOM 1533 C CA . LEU A 1 205 ? -19.510 12.035 36.512 1.00 91.25 205 LEU A CA 1
ATOM 1534 C C . LEU A 1 205 ? -19.885 13.235 35.626 1.00 91.25 205 LEU A C 1
ATOM 1536 O O . LEU A 1 205 ? -19.630 14.375 36.015 1.00 91.25 205 LEU A O 1
ATOM 1540 N N . LEU A 1 206 ? -20.575 13.009 34.503 1.00 89.75 206 LEU A N 1
ATOM 1541 C CA . LEU A 1 206 ? -21.079 14.081 33.631 1.00 89.75 206 LEU A CA 1
ATOM 1542 C C . LEU A 1 206 ? -22.011 15.048 34.383 1.00 89.75 206 LEU A C 1
ATOM 1544 O O . LEU A 1 206 ? -21.844 16.264 34.293 1.00 89.75 206 LEU A O 1
ATOM 1548 N N . ASP A 1 207 ? -22.933 14.527 35.204 1.00 90.38 207 ASP A N 1
ATOM 1549 C CA . ASP A 1 207 ? -23.851 15.331 36.032 1.00 90.38 207 ASP A CA 1
ATOM 1550 C C . ASP A 1 207 ? -23.126 16.251 37.037 1.00 90.38 207 ASP A C 1
ATOM 1552 O O . ASP A 1 207 ? -23.715 17.196 37.574 1.00 90.38 207 ASP A O 1
ATOM 1556 N N . ARG A 1 208 ? -21.854 15.969 37.337 1.00 89.94 208 ARG A N 1
ATOM 1557 C CA . ARG A 1 208 ? -21.024 16.732 38.277 1.00 89.94 208 ARG A CA 1
ATOM 1558 C C . ARG A 1 208 ? -20.069 17.715 37.596 1.00 89.94 208 ARG A C 1
ATOM 1560 O O . ARG A 1 208 ? -19.267 18.323 38.303 1.00 89.94 208 ARG A O 1
ATOM 1567 N N . GLY A 1 209 ? -20.185 17.905 36.282 1.00 85.19 209 GLY A N 1
ATOM 1568 C CA . GLY A 1 209 ? -19.323 18.813 35.522 1.00 85.19 209 GLY A CA 1
ATOM 1569 C C . GLY A 1 209 ? -17.959 18.205 35.198 1.00 85.19 209 GLY A C 1
ATOM 1570 O O . GLY A 1 209 ? -16.956 18.908 35.175 1.00 85.19 209 GLY A O 1
ATOM 1571 N N . VAL A 1 210 ? -17.893 16.887 34.998 1.00 84.81 210 VAL A N 1
ATOM 1572 C CA . VAL A 1 210 ? -16.727 16.224 34.393 1.00 84.81 210 VAL A CA 1
ATOM 1573 C C . VAL A 1 210 ? -16.947 16.186 32.876 1.00 84.81 210 VAL A C 1
ATOM 1575 O O . VAL A 1 210 ? -18.087 16.033 32.442 1.00 84.81 210 VAL A O 1
ATOM 1578 N N . LEU A 1 211 ? -15.886 16.341 32.071 1.00 81.81 211 LEU A N 1
ATOM 1579 C CA . LEU A 1 211 ? -15.968 16.482 30.604 1.00 81.81 211 LEU A CA 1
ATOM 1580 C C . LEU A 1 211 ? -16.834 17.684 30.153 1.00 81.81 211 LEU A C 1
ATOM 1582 O O . LEU A 1 211 ? -17.734 17.546 29.325 1.00 81.81 211 LEU A O 1
ATOM 1586 N N . GLU A 1 212 ? -16.598 18.880 30.707 1.00 79.62 212 GLU A N 1
ATOM 1587 C CA . GLU A 1 212 ? -17.363 20.084 30.319 1.00 79.62 212 GLU A CA 1
ATOM 1588 C C . GLU A 1 212 ? -16.979 20.633 28.941 1.00 79.62 212 GLU A C 1
ATOM 1590 O O . GLU A 1 212 ? -17.800 21.285 28.293 1.00 79.62 212 GLU A O 1
ATOM 1595 N N . THR A 1 213 ? -15.740 20.405 28.500 1.00 82.81 213 THR A N 1
ATOM 1596 C CA . THR A 1 213 ? -15.248 20.909 27.216 1.00 82.81 213 THR A CA 1
ATOM 1597 C C . THR A 1 213 ? -15.645 19.982 26.073 1.00 82.81 213 THR A C 1
ATOM 1599 O O . THR A 1 213 ? -15.715 18.762 26.236 1.00 82.81 213 THR A O 1
ATOM 1602 N N . ASP A 1 214 ? -15.862 20.564 24.894 1.00 79.62 214 ASP A N 1
ATOM 1603 C CA . ASP A 1 214 ? -16.177 19.797 23.686 1.00 79.62 214 ASP A CA 1
ATOM 1604 C C . ASP A 1 214 ? -15.048 18.802 23.355 1.00 79.62 214 ASP A C 1
ATOM 1606 O O . ASP A 1 214 ? -15.323 17.625 23.141 1.00 79.62 214 ASP A O 1
ATOM 1610 N N . ASP A 1 215 ? -13.781 19.230 23.453 1.00 81.06 215 ASP A N 1
ATOM 1611 C CA . ASP A 1 215 ? -12.603 18.376 23.218 1.00 81.06 215 ASP A CA 1
ATOM 1612 C C . ASP A 1 215 ? -12.566 17.145 24.149 1.00 81.06 215 ASP A C 1
ATOM 1614 O O . ASP A 1 215 ? -12.217 16.043 23.723 1.00 81.06 215 ASP A O 1
ATOM 1618 N N . ALA A 1 216 ? -12.944 17.310 25.423 1.00 83.31 216 ALA A N 1
ATOM 1619 C CA . ALA A 1 216 ? -12.954 16.211 26.388 1.00 83.31 216 ALA A CA 1
ATOM 1620 C C . ALA A 1 216 ? -14.095 15.222 26.106 1.00 83.31 216 ALA A C 1
ATOM 1622 O O . ALA A 1 216 ? -13.903 14.008 26.188 1.00 83.31 216 ALA A O 1
ATOM 1623 N N . LYS A 1 217 ? -15.277 15.718 25.716 1.00 82.81 217 LYS A N 1
ATOM 1624 C CA . LYS A 1 217 ? -16.389 14.858 25.282 1.00 82.81 217 LYS A CA 1
ATOM 1625 C C . LYS A 1 217 ? -16.053 14.103 24.001 1.00 82.81 217 LYS A C 1
ATOM 1627 O O . LYS A 1 217 ? -16.376 12.924 23.894 1.00 82.81 217 LYS A O 1
ATOM 1632 N N . GLU A 1 218 ? -15.402 14.758 23.044 1.00 83.06 218 GLU A N 1
ATOM 1633 C CA . GLU A 1 218 ? -14.942 14.136 21.801 1.00 83.06 218 GLU A CA 1
ATOM 1634 C C . GLU A 1 218 ? -13.949 12.998 22.065 1.00 83.06 218 GLU A C 1
ATOM 1636 O O . GLU A 1 218 ? -14.137 11.896 21.543 1.00 83.06 218 GLU A O 1
ATOM 1641 N N . TRP A 1 219 ? -12.955 13.223 22.931 1.00 87.56 219 TRP A N 1
ATOM 1642 C CA . TRP A 1 219 ? -12.046 12.167 23.384 1.00 87.56 219 TRP A CA 1
ATOM 1643 C C . TRP A 1 219 ? -12.809 10.995 24.015 1.00 87.56 219 TRP A C 1
ATOM 1645 O O . TRP A 1 219 ? -12.636 9.856 23.585 1.00 87.56 219 TRP A O 1
ATOM 1655 N N . ALA A 1 220 ? -13.711 11.269 24.963 1.00 88.62 220 ALA A N 1
ATOM 1656 C CA . ALA A 1 220 ? -14.483 10.234 25.649 1.00 88.62 220 ALA A CA 1
ATOM 1657 C C . ALA A 1 220 ? -15.365 9.416 24.686 1.00 88.62 220 ALA A C 1
ATOM 1659 O O . ALA A 1 220 ? -15.524 8.207 24.854 1.00 88.62 220 ALA A O 1
ATOM 1660 N N . ILE A 1 221 ? -15.932 10.055 23.656 1.00 87.25 221 ILE A N 1
ATOM 1661 C CA . ILE A 1 221 ? -16.696 9.369 22.604 1.00 87.25 221 ILE A CA 1
ATOM 1662 C C . ILE A 1 221 ? -15.779 8.477 21.769 1.00 87.25 221 ILE A C 1
ATOM 1664 O O . ILE A 1 221 ? -16.160 7.344 21.478 1.00 87.25 221 ILE A O 1
ATOM 1668 N N . SER A 1 222 ? -14.589 8.958 21.398 1.00 86.56 222 SER A N 1
ATOM 1669 C CA . SER A 1 222 ? -13.599 8.145 20.683 1.00 86.56 222 SER A CA 1
ATOM 1670 C C . SER A 1 222 ? -13.207 6.912 21.495 1.00 86.56 222 SER A C 1
ATOM 1672 O O . SER A 1 222 ? -13.278 5.802 20.978 1.00 86.56 222 SER A O 1
ATOM 1674 N N . GLU A 1 223 ? -12.892 7.095 22.778 1.00 88.75 223 GLU A N 1
ATOM 1675 C CA . GLU A 1 223 ? -12.532 6.009 23.693 1.00 88.75 223 GLU A CA 1
ATOM 1676 C C . GLU A 1 223 ? -13.679 4.989 23.802 1.00 88.75 223 GLU A C 1
ATOM 1678 O O . GLU A 1 223 ? -13.490 3.786 23.630 1.00 88.75 223 GLU A O 1
ATOM 1683 N N . ALA A 1 224 ? -14.920 5.457 23.977 1.00 90.62 224 ALA A N 1
ATOM 1684 C CA . ALA A 1 224 ? -16.084 4.577 24.070 1.00 90.62 224 ALA A CA 1
ATOM 1685 C C . ALA A 1 224 ? -16.338 3.776 22.781 1.00 90.62 224 ALA A C 1
ATOM 1687 O O . ALA A 1 224 ? -16.855 2.659 22.847 1.00 90.62 224 ALA A O 1
ATOM 1688 N N . ILE A 1 225 ? -15.983 4.323 21.615 1.00 87.25 225 ILE A N 1
ATOM 1689 C CA . ILE A 1 225 ? -16.062 3.622 20.327 1.00 87.25 225 ILE A CA 1
ATOM 1690 C C . ILE A 1 225 ? -14.958 2.574 20.203 1.00 87.25 225 ILE A C 1
ATOM 1692 O O . ILE A 1 225 ? -15.248 1.459 19.768 1.00 87.25 225 ILE A O 1
ATOM 1696 N N . ASP A 1 226 ? -13.729 2.906 20.598 1.00 86.75 226 ASP A N 1
ATOM 1697 C CA . ASP A 1 226 ? -12.580 1.999 20.519 1.00 86.75 226 ASP A CA 1
ATOM 1698 C C . ASP A 1 226 ? -12.783 0.744 21.388 1.00 86.75 226 ASP A C 1
ATOM 1700 O O . ASP A 1 226 ? -12.397 -0.359 20.988 1.00 86.75 226 ASP A O 1
ATOM 1704 N N . TRP A 1 227 ? -13.488 0.884 22.516 1.00 88.50 227 TRP A N 1
ATOM 1705 C CA . TRP A 1 227 ? -13.864 -0.226 23.399 1.00 88.50 227 TRP A CA 1
ATOM 1706 C C . TRP A 1 227 ? -15.244 -0.855 23.104 1.00 88.50 227 TRP A C 1
ATOM 1708 O O . TRP A 1 227 ? -15.641 -1.788 23.800 1.00 88.50 227 TRP A O 1
ATOM 1718 N N . ASP A 1 228 ? -15.971 -0.390 22.078 1.00 87.75 228 ASP A N 1
ATOM 1719 C CA . ASP A 1 228 ? -17.333 -0.835 21.694 1.00 87.75 228 ASP A CA 1
ATOM 1720 C C . ASP A 1 228 ? -18.374 -0.728 22.837 1.00 87.75 228 ASP A C 1
ATOM 1722 O O . ASP A 1 228 ? -19.266 -1.565 23.005 1.00 87.75 228 ASP A O 1
ATOM 1726 N N . GLN A 1 229 ? -18.275 0.329 23.648 1.00 92.50 229 GLN A N 1
ATOM 1727 C CA . GLN A 1 229 ? -19.052 0.513 24.878 1.00 92.50 229 GLN A CA 1
ATOM 1728 C C . GLN A 1 229 ? -20.343 1.290 24.622 1.00 92.50 229 GLN A C 1
ATOM 1730 O O . GLN A 1 229 ? -20.475 2.481 24.906 1.00 92.50 229 GLN A O 1
ATOM 1735 N N . ILE A 1 230 ? -21.336 0.586 24.076 1.00 91.06 230 ILE A N 1
ATOM 1736 C CA . ILE A 1 230 ? -22.578 1.168 23.542 1.00 91.06 230 ILE A CA 1
ATOM 1737 C C . ILE A 1 230 ? -23.357 2.020 24.550 1.00 91.06 230 ILE A C 1
ATOM 1739 O O . ILE A 1 230 ? -23.859 3.084 24.190 1.00 91.06 230 ILE A O 1
ATOM 1743 N N . GLU A 1 231 ? -23.479 1.586 25.805 1.00 92.62 231 GLU A N 1
ATOM 1744 C CA . GLU A 1 231 ? -24.216 2.366 26.808 1.00 92.62 231 GLU A CA 1
ATOM 1745 C C . GLU A 1 231 ? -23.472 3.659 27.183 1.00 92.62 231 GLU A C 1
ATOM 1747 O O . GLU A 1 231 ? -24.111 4.698 27.345 1.00 92.62 231 GLU A O 1
ATOM 1752 N N . CYS A 1 232 ? -22.133 3.638 27.214 1.00 92.50 232 CYS A N 1
ATOM 1753 C CA . CYS A 1 232 ? -21.319 4.841 27.398 1.00 92.50 232 CYS A CA 1
ATOM 1754 C C . CYS A 1 232 ? -21.484 5.803 26.213 1.00 92.50 232 CYS A C 1
ATOM 1756 O O . CYS A 1 232 ? -21.708 6.993 26.423 1.00 92.50 232 CYS A O 1
ATOM 1758 N N . ILE A 1 233 ? -21.480 5.288 24.976 1.00 90.69 233 ILE A N 1
ATOM 1759 C CA . ILE A 1 233 ? -21.739 6.091 23.770 1.00 90.69 233 ILE A CA 1
ATOM 1760 C C . ILE A 1 233 ? -23.113 6.764 23.858 1.00 90.69 233 ILE A C 1
ATOM 1762 O O . ILE A 1 233 ? -23.216 7.956 23.590 1.00 90.69 233 ILE A O 1
ATOM 1766 N N . LYS A 1 234 ? -24.172 6.048 24.264 1.00 89.38 234 LYS A N 1
ATOM 1767 C CA . LYS A 1 234 ? -25.517 6.639 24.417 1.00 89.38 234 LYS A CA 1
ATOM 1768 C C . LYS A 1 234 ? -25.525 7.790 25.417 1.00 89.38 234 LYS A C 1
ATOM 1770 O O . LYS A 1 234 ? -26.082 8.842 25.114 1.00 89.38 234 LYS A O 1
ATOM 1775 N N . VAL A 1 235 ? -24.914 7.591 26.586 1.00 91.31 235 VAL A N 1
ATOM 1776 C CA . VAL A 1 235 ? -24.819 8.622 27.628 1.00 91.31 235 VAL A CA 1
ATOM 1777 C C . VAL A 1 235 ? -24.078 9.848 27.090 1.00 91.31 235 VAL A C 1
ATOM 1779 O O . VAL A 1 235 ? -24.615 10.954 27.149 1.00 91.31 235 VAL A O 1
ATOM 1782 N N . LEU A 1 236 ? -22.911 9.654 26.474 1.00 89.19 236 LEU A N 1
ATOM 1783 C CA . LEU A 1 236 ? -22.100 10.741 25.921 1.00 89.19 236 LEU A CA 1
ATOM 1784 C C . LEU A 1 236 ? -22.827 11.489 24.799 1.00 89.19 236 LEU A C 1
ATOM 1786 O O . LEU A 1 236 ? -22.968 12.707 24.877 1.00 89.19 236 LEU A O 1
ATOM 1790 N N . VAL A 1 237 ? -23.376 10.774 23.813 1.00 85.81 237 VAL A N 1
ATOM 1791 C CA . VAL A 1 237 ? -24.124 11.361 22.688 1.00 85.81 237 VAL A CA 1
ATOM 1792 C C . VAL A 1 237 ? -25.350 12.134 23.177 1.00 85.81 237 VAL A C 1
ATOM 1794 O O . VAL A 1 237 ? -25.636 13.211 22.659 1.00 85.81 237 VAL A O 1
ATOM 1797 N N . SER A 1 238 ? -26.054 11.635 24.200 1.00 84.81 238 SER A N 1
ATOM 1798 C CA . SER A 1 238 ? -27.206 12.336 24.786 1.00 84.81 238 SER A CA 1
ATOM 1799 C C . SER A 1 238 ? -26.835 13.635 25.513 1.00 84.81 238 SER A C 1
ATOM 1801 O O . SER A 1 238 ? -27.686 14.509 25.670 1.00 84.81 238 SER A O 1
ATOM 1803 N N . SER A 1 239 ? -25.573 13.770 25.931 1.00 81.88 239 SER A N 1
ATOM 1804 C CA . SER A 1 239 ? -25.031 14.954 26.610 1.00 81.88 239 SER A CA 1
ATOM 1805 C C . SER A 1 239 ? -24.440 16.005 25.653 1.00 81.88 239 SER A C 1
ATOM 1807 O O . SER A 1 239 ? -23.962 17.054 26.101 1.00 81.88 239 SER A O 1
ATOM 1809 N N . CYS A 1 240 ? -24.429 15.724 24.346 1.00 78.06 240 CYS A N 1
ATOM 1810 C CA . CYS A 1 240 ? -23.913 16.617 23.313 1.00 78.06 240 CYS A CA 1
ATOM 1811 C C . CYS A 1 240 ? -25.025 17.511 22.749 1.00 78.06 240 CYS A C 1
ATOM 1813 O O . CYS A 1 240 ? -26.036 17.025 22.246 1.00 78.06 240 CYS A O 1
ATOM 1815 N N . ASP A 1 241 ? -24.799 18.827 22.745 1.00 72.25 241 ASP A N 1
ATOM 1816 C CA . ASP A 1 241 ? -25.759 19.799 22.202 1.00 72.25 241 ASP A CA 1
ATOM 1817 C C . ASP A 1 241 ? -25.765 19.843 20.660 1.00 72.25 241 ASP A C 1
ATOM 1819 O O . ASP A 1 241 ? -26.751 20.260 20.045 1.00 72.25 241 ASP A O 1
ATOM 1823 N N . ARG A 1 242 ? -24.664 19.429 20.012 1.00 68.25 242 ARG A N 1
ATOM 1824 C CA . ARG A 1 242 ? -24.476 19.481 18.551 1.00 68.25 242 ARG A CA 1
ATOM 1825 C C . ARG A 1 242 ? -24.007 18.134 18.006 1.00 68.25 242 ARG A C 1
ATOM 1827 O O . ARG A 1 242 ? -22.822 17.833 17.978 1.00 68.25 242 ARG A O 1
ATOM 1834 N N . LEU A 1 243 ? -24.952 17.337 17.511 1.00 64.25 243 LEU A N 1
ATOM 1835 C CA . LEU A 1 243 ? -24.667 16.037 16.887 1.00 64.25 243 LEU A CA 1
ATOM 1836 C C . LEU A 1 243 ? -23.879 16.150 15.567 1.00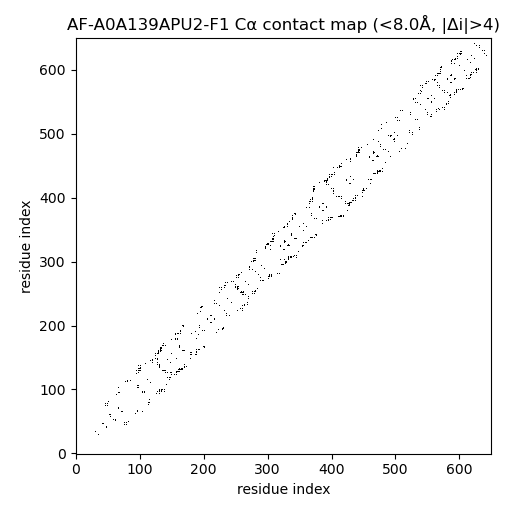 64.25 243 LEU A C 1
ATOM 1838 O O . LEU A 1 243 ? -23.266 15.176 15.139 1.00 64.25 243 LEU A O 1
ATOM 1842 N N . ASP A 1 244 ? -23.881 17.316 14.915 1.00 66.06 244 ASP A N 1
ATOM 1843 C CA . ASP A 1 244 ? -23.227 17.510 13.612 1.00 66.06 244 ASP A CA 1
ATOM 1844 C C . ASP A 1 244 ? -21.701 17.315 13.676 1.00 66.06 244 ASP A C 1
ATOM 1846 O O . ASP A 1 244 ? -21.111 16.769 12.741 1.00 66.06 244 ASP A O 1
ATOM 1850 N N . ASP A 1 245 ? -21.073 17.691 14.794 1.00 69.19 245 ASP A N 1
ATOM 1851 C CA . ASP A 1 245 ? -19.623 17.569 15.000 1.00 69.19 245 ASP A CA 1
ATOM 1852 C C . ASP A 1 245 ? -19.200 16.095 15.191 1.00 69.19 245 ASP A C 1
ATOM 1854 O O . ASP A 1 245 ? -18.063 15.701 14.927 1.00 69.19 245 ASP A O 1
ATOM 1858 N N . LEU A 1 246 ? -20.162 15.224 15.512 1.00 73.81 246 LEU A N 1
ATOM 1859 C CA . LEU A 1 246 ? -19.946 13.801 15.750 1.00 73.81 246 LEU A CA 1
ATOM 1860 C C . LEU A 1 246 ? -20.053 12.927 14.486 1.00 73.81 246 LEU A C 1
ATOM 1862 O O . LEU A 1 246 ? -19.843 11.712 14.549 1.00 73.81 246 LEU A O 1
ATOM 1866 N N . ALA A 1 247 ? -20.373 13.506 13.322 1.00 80.75 247 ALA A N 1
ATOM 1867 C CA . ALA A 1 247 ? -20.534 12.754 12.072 1.00 80.75 247 ALA A CA 1
ATOM 1868 C C . ALA A 1 247 ? -19.272 11.954 11.691 1.00 80.75 247 ALA A C 1
ATOM 1870 O O . ALA A 1 247 ? -19.371 10.853 11.146 1.00 80.75 247 ALA A O 1
ATOM 1871 N N . THR A 1 248 ? -18.088 12.471 12.032 1.00 83.81 248 THR A N 1
ATOM 1872 C CA . THR A 1 248 ? -16.798 11.797 11.821 1.00 83.81 248 THR A CA 1
ATOM 1873 C C . THR A 1 248 ? -16.743 10.429 12.505 1.00 83.81 248 THR A C 1
ATOM 1875 O O . THR A 1 248 ? -16.267 9.471 11.898 1.00 83.81 248 THR A O 1
ATOM 1878 N N . TYR A 1 249 ? -17.291 10.299 13.716 1.00 85.69 249 TYR A N 1
ATOM 1879 C CA . TYR A 1 249 ? -17.309 9.044 14.471 1.00 85.69 249 TYR A CA 1
ATOM 1880 C C . TYR A 1 249 ? -18.217 7.994 13.830 1.00 85.69 249 TYR A C 1
ATOM 1882 O O . TYR A 1 249 ? -17.829 6.833 13.699 1.00 85.69 249 TYR A O 1
ATOM 1890 N N . LEU A 1 250 ? -19.384 8.413 13.329 1.00 88.00 250 LEU A N 1
ATOM 1891 C CA . LEU A 1 250 ? -20.260 7.544 12.543 1.00 88.00 250 LEU A CA 1
ATOM 1892 C C . LEU A 1 250 ? -19.562 7.070 11.257 1.00 88.00 250 LEU A C 1
ATOM 1894 O O . LEU A 1 250 ? -19.641 5.892 10.910 1.00 88.00 250 LEU A O 1
ATOM 1898 N N . TYR A 1 251 ? -18.839 7.953 10.561 1.00 87.69 251 TYR A N 1
ATOM 1899 C CA . TYR A 1 251 ? -18.072 7.571 9.370 1.00 87.69 251 TYR A CA 1
ATOM 1900 C C . TYR A 1 251 ? -16.939 6.591 9.692 1.00 87.69 251 TYR A C 1
ATOM 1902 O O . TYR A 1 251 ? -16.700 5.668 8.912 1.00 87.69 251 TYR A O 1
ATOM 1910 N N . THR A 1 252 ? -16.258 6.757 10.828 1.00 84.75 252 THR A N 1
ATOM 1911 C CA . THR A 1 252 ? -15.249 5.804 11.308 1.00 84.75 252 THR A CA 1
ATOM 1912 C C . THR A 1 252 ? -15.884 4.448 11.604 1.00 84.75 252 THR A C 1
ATOM 1914 O O . THR A 1 252 ? -15.419 3.448 11.060 1.00 84.75 252 THR A O 1
ATOM 1917 N N . ALA A 1 253 ? -17.002 4.413 12.334 1.00 88.25 253 ALA A N 1
ATOM 1918 C CA . ALA A 1 253 ? -17.729 3.180 12.645 1.00 88.25 253 ALA A CA 1
ATOM 1919 C C . ALA A 1 253 ? -18.197 2.428 11.382 1.00 88.25 253 ALA A C 1
ATOM 1921 O O . ALA A 1 253 ? -18.111 1.202 11.307 1.00 88.25 253 ALA A O 1
ATOM 1922 N N . LEU A 1 254 ? -18.636 3.159 10.350 1.00 90.19 254 LEU A N 1
ATOM 1923 C CA . LEU A 1 254 ? -19.007 2.595 9.045 1.00 90.19 254 LEU A CA 1
ATOM 1924 C C . LEU A 1 254 ? -17.820 1.986 8.281 1.00 90.19 254 LEU A C 1
ATOM 1926 O O . LEU A 1 254 ? -18.024 1.095 7.454 1.00 90.19 254 LEU A O 1
ATOM 1930 N N . ARG A 1 255 ? -16.592 2.453 8.546 1.00 84.56 255 ARG A N 1
ATOM 1931 C CA . ARG A 1 255 ? -15.357 1.933 7.938 1.00 84.56 255 ARG A CA 1
ATOM 1932 C C . ARG A 1 255 ? -14.777 0.739 8.688 1.00 84.56 255 ARG A C 1
ATOM 1934 O O . ARG A 1 255 ? -14.166 -0.116 8.049 1.00 84.56 255 ARG A O 1
ATOM 1941 N N . THR A 1 256 ? -14.922 0.707 10.010 1.00 82.50 256 THR A N 1
ATOM 1942 C CA . THR A 1 256 ? -14.412 -0.364 10.884 1.00 82.50 256 THR A CA 1
ATOM 1943 C C . THR A 1 256 ? -15.390 -1.526 11.045 1.00 82.50 256 THR A C 1
ATOM 1945 O O . THR A 1 256 ? -15.041 -2.516 11.676 1.00 82.50 256 THR A O 1
ATOM 1948 N N . ASP A 1 257 ? -16.582 -1.428 10.445 1.00 77.38 257 ASP A N 1
ATOM 1949 C CA . ASP A 1 257 ? -17.664 -2.419 10.524 1.00 77.38 257 ASP A CA 1
ATOM 1950 C C . ASP A 1 257 ? -18.227 -2.619 11.944 1.00 77.38 257 ASP A C 1
ATOM 1952 O O . ASP A 1 257 ? -18.734 -3.681 12.308 1.00 77.38 257 ASP A O 1
ATOM 1956 N N . SER A 1 258 ? -18.175 -1.565 12.762 1.00 87.25 258 SER A N 1
ATOM 1957 C CA . SER A 1 258 ? -18.722 -1.567 14.122 1.00 87.25 258 SER A CA 1
ATOM 1958 C C . SER A 1 258 ? -20.242 -1.363 14.080 1.00 87.25 258 SER A C 1
ATOM 1960 O O . SER A 1 258 ? -20.757 -0.287 14.386 1.00 87.25 258 SER A O 1
ATOM 1962 N N . LEU A 1 259 ? -20.989 -2.393 13.665 1.00 89.50 259 LEU A N 1
ATOM 1963 C CA . LEU A 1 259 ? -22.438 -2.301 13.426 1.00 89.50 259 LEU A CA 1
ATOM 1964 C C . LEU A 1 259 ? -23.239 -1.873 14.672 1.00 89.50 259 LEU A C 1
ATOM 1966 O O . LEU A 1 259 ? -24.263 -1.198 14.543 1.00 89.50 259 LEU A O 1
ATOM 1970 N N . HIS A 1 260 ? -22.792 -2.242 15.876 1.00 89.19 260 HIS A N 1
ATOM 1971 C CA . HIS A 1 260 ? -23.420 -1.812 17.130 1.00 89.19 260 HIS A CA 1
ATOM 1972 C C . HIS A 1 260 ? -23.303 -0.296 17.327 1.00 89.19 260 HIS A C 1
ATOM 1974 O O . HIS A 1 260 ? -24.308 0.359 17.604 1.00 89.19 260 HIS A O 1
ATOM 1980 N N . VAL A 1 261 ? -22.115 0.267 17.086 1.00 88.56 261 VAL A N 1
ATOM 1981 C CA . VAL A 1 261 ? -21.870 1.715 17.111 1.00 88.56 261 VAL A CA 1
ATOM 1982 C C . VAL A 1 261 ? -22.704 2.413 16.039 1.00 88.56 261 VAL A C 1
ATOM 1984 O O . VAL A 1 261 ? -23.432 3.350 16.351 1.00 88.56 261 VAL A O 1
ATOM 1987 N N . VAL A 1 262 ? -22.700 1.918 14.796 1.00 90.31 262 VAL A N 1
ATOM 1988 C CA . VAL A 1 262 ? -23.523 2.485 13.710 1.00 90.31 262 VAL A CA 1
ATOM 1989 C C . VAL A 1 262 ? -24.999 2.545 14.115 1.00 90.31 262 VAL A C 1
ATOM 1991 O O . VAL A 1 262 ? -25.626 3.595 13.998 1.00 90.31 262 VAL A O 1
ATOM 1994 N N . ASN A 1 263 ? -25.554 1.450 14.645 1.00 91.06 263 ASN A N 1
ATOM 1995 C CA . ASN A 1 263 ? -26.937 1.430 15.123 1.00 91.06 263 ASN A CA 1
ATOM 1996 C C . ASN A 1 263 ? -27.172 2.416 16.268 1.00 91.06 263 ASN A C 1
ATOM 1998 O O . ASN A 1 263 ? -28.164 3.136 16.237 1.00 91.06 263 ASN A O 1
ATOM 2002 N N . CYS A 1 264 ? -26.252 2.487 17.231 1.00 89.81 264 CYS A N 1
ATOM 2003 C CA . CYS A 1 264 ? -26.337 3.417 18.351 1.00 89.81 264 CYS A CA 1
ATOM 2004 C C . CYS A 1 264 ? -26.435 4.870 17.872 1.00 89.81 264 CYS A C 1
ATOM 2006 O O . CYS A 1 264 ? -27.340 5.593 18.284 1.00 89.81 264 CYS A O 1
ATOM 2008 N N . PHE A 1 265 ? -25.561 5.291 16.959 1.00 88.44 265 PHE A N 1
ATOM 2009 C CA . PHE A 1 265 ? -25.605 6.635 16.382 1.00 88.44 265 PHE A CA 1
ATOM 2010 C C . PHE A 1 265 ? -26.929 6.880 15.636 1.00 88.44 265 PHE A C 1
ATOM 2012 O O . PHE A 1 265 ? -27.617 7.866 15.889 1.00 88.44 265 PHE A O 1
ATOM 2019 N N . LEU A 1 266 ? -27.357 5.959 14.770 1.00 88.38 266 LEU A N 1
ATOM 2020 C CA . LEU A 1 266 ? -28.594 6.132 13.997 1.00 88.38 266 LEU A CA 1
ATOM 2021 C C . LEU A 1 266 ? -29.866 6.120 14.869 1.00 88.38 266 LEU A C 1
ATOM 2023 O O . LEU A 1 266 ? -30.833 6.805 14.540 1.00 88.38 266 LEU A O 1
ATOM 2027 N N . ASP A 1 267 ? -29.880 5.374 15.976 1.00 89.00 267 ASP A N 1
ATOM 2028 C CA . ASP A 1 267 ? -30.985 5.360 16.947 1.00 89.00 267 ASP A CA 1
ATOM 2029 C C . ASP A 1 267 ? -31.074 6.666 17.754 1.00 89.00 267 ASP A C 1
ATOM 2031 O O . ASP A 1 267 ? -32.169 7.069 18.146 1.00 89.00 267 ASP A O 1
ATOM 2035 N N . ASN A 1 268 ? -29.951 7.369 17.939 1.00 84.56 268 ASN A N 1
ATOM 2036 C CA . ASN A 1 268 ? -29.876 8.663 18.630 1.00 84.56 268 ASN A CA 1
ATOM 2037 C C . ASN A 1 268 ? -30.143 9.871 17.709 1.00 84.56 268 ASN A C 1
ATOM 2039 O O . ASN A 1 268 ? -29.813 11.005 18.045 1.00 84.56 268 ASN A O 1
ATOM 2043 N N . GLY A 1 269 ? -30.773 9.654 16.551 1.00 82.69 269 GLY A N 1
ATOM 2044 C CA . GLY A 1 269 ? -31.273 10.738 15.703 1.00 82.69 269 GLY A CA 1
ATOM 2045 C C . GLY A 1 269 ? -30.247 11.354 14.753 1.00 82.69 269 GLY A C 1
ATOM 2046 O O . GLY A 1 269 ? -30.539 12.401 14.170 1.00 82.69 269 GLY A O 1
ATOM 2047 N N . PHE A 1 270 ? -29.086 10.717 14.544 1.00 85.44 270 PHE A N 1
ATOM 2048 C CA . PHE A 1 270 ? -28.164 11.138 13.486 1.00 85.44 270 PHE A CA 1
ATOM 2049 C C . PHE A 1 270 ? -28.860 11.131 12.118 1.00 85.44 270 PHE A C 1
ATOM 2051 O O . PHE A 1 270 ? -29.611 10.199 11.806 1.00 85.44 270 PHE A O 1
ATOM 2058 N N . PRO A 1 271 ? -28.619 12.155 11.280 1.00 85.25 271 PRO A N 1
ATOM 2059 C CA . PRO A 1 271 ? -29.320 12.299 10.018 1.00 85.25 271 PRO A CA 1
ATOM 2060 C C . PRO A 1 271 ? -28.963 11.151 9.073 1.00 85.25 271 PRO A C 1
ATOM 2062 O O . PRO A 1 271 ? -27.809 10.953 8.694 1.00 85.25 271 PRO A O 1
ATOM 2065 N N . ILE A 1 272 ? -29.986 10.411 8.650 1.00 88.69 272 ILE A N 1
ATOM 2066 C CA . ILE A 1 272 ? -29.846 9.352 7.655 1.00 88.69 272 ILE A CA 1
ATOM 2067 C C . ILE A 1 272 ? -29.763 10.013 6.276 1.00 88.69 272 ILE A C 1
ATOM 2069 O O . ILE A 1 272 ? -30.772 10.435 5.709 1.00 88.69 272 ILE A O 1
ATOM 2073 N N . THR A 1 273 ? -28.548 10.133 5.744 1.00 88.88 273 THR A N 1
ATOM 2074 C CA . THR A 1 273 ? -28.276 10.722 4.427 1.00 88.88 273 THR A CA 1
ATOM 2075 C C . THR A 1 273 ? -27.705 9.689 3.458 1.00 88.88 273 THR A C 1
ATOM 2077 O O . THR A 1 273 ? -27.067 8.712 3.851 1.00 88.88 273 THR A O 1
ATOM 2080 N N . ASN A 1 274 ? -27.869 9.936 2.154 1.00 87.00 274 ASN A N 1
ATOM 2081 C CA . ASN A 1 274 ? -27.292 9.083 1.107 1.00 87.00 274 ASN A CA 1
ATOM 2082 C C . ASN A 1 274 ? -25.759 9.019 1.146 1.00 87.00 274 ASN A C 1
ATOM 2084 O O . ASN A 1 274 ? -25.181 7.999 0.776 1.00 87.00 274 ASN A O 1
ATOM 2088 N N . THR A 1 275 ? -25.106 10.054 1.680 1.00 86.69 275 THR A N 1
ATOM 2089 C CA . THR A 1 275 ? -23.646 10.112 1.814 1.00 86.69 275 THR A CA 1
ATOM 2090 C C . THR A 1 275 ? -23.089 9.100 2.814 1.00 86.69 275 THR A C 1
ATOM 2092 O O . THR A 1 275 ? -21.904 8.798 2.744 1.00 86.69 275 THR A O 1
ATOM 2095 N N . LEU A 1 276 ? -23.904 8.536 3.718 1.00 89.94 276 LEU A N 1
ATOM 2096 C CA . LEU A 1 276 ? -23.448 7.502 4.660 1.00 89.94 276 LEU A CA 1
ATOM 2097 C C . LEU A 1 276 ? -22.940 6.245 3.939 1.00 89.94 276 LEU A C 1
ATOM 2099 O O . LEU A 1 276 ? -21.962 5.636 4.370 1.00 89.94 276 LEU A O 1
ATOM 2103 N N . LEU A 1 277 ? -23.546 5.889 2.802 1.00 89.88 277 LEU A N 1
ATOM 2104 C CA . LEU A 1 277 ? -23.120 4.732 2.010 1.00 89.88 277 LEU A CA 1
ATOM 2105 C C . LEU A 1 277 ? -21.711 4.881 1.421 1.00 89.88 277 LEU A C 1
ATOM 2107 O O . LEU A 1 277 ? -21.050 3.872 1.193 1.00 89.88 277 LEU A O 1
ATOM 2111 N N . ASP A 1 278 ? -21.216 6.106 1.223 1.00 88.56 278 ASP A N 1
ATOM 2112 C CA . ASP A 1 278 ? -19.855 6.348 0.720 1.00 88.56 278 ASP A CA 1
ATOM 2113 C C . ASP A 1 278 ? -18.765 5.934 1.727 1.00 88.56 278 ASP A C 1
ATOM 2115 O O . ASP A 1 278 ? -17.589 5.782 1.365 1.00 88.56 278 ASP A O 1
ATOM 2119 N N . PHE A 1 279 ? -19.135 5.771 3.000 1.00 90.06 279 PHE A N 1
ATOM 2120 C CA . PHE A 1 279 ? -18.226 5.391 4.078 1.00 90.06 279 PHE A CA 1
ATOM 2121 C C . PHE A 1 279 ? -18.319 3.911 4.452 1.00 90.06 279 PHE A C 1
ATOM 2123 O O . PHE A 1 279 ? -17.362 3.398 5.029 1.00 90.06 279 PHE A O 1
ATOM 2130 N N . ALA A 1 280 ? -19.400 3.223 4.074 1.00 91.19 280 ALA A N 1
ATOM 2131 C CA . ALA A 1 280 ? -19.602 1.810 4.371 1.00 91.19 280 ALA A CA 1
ATOM 2132 C C . ALA A 1 280 ? -18.571 0.920 3.651 1.00 91.19 280 ALA A C 1
ATOM 2134 O O . ALA A 1 280 ? -18.421 0.972 2.428 1.00 91.19 280 ALA A O 1
ATOM 2135 N N . THR A 1 281 ? -17.870 0.080 4.413 1.00 89.81 281 THR A N 1
ATOM 2136 C CA . THR A 1 281 ? -16.879 -0.889 3.898 1.00 89.81 281 THR A CA 1
ATOM 2137 C C . THR A 1 281 ? -17.372 -2.337 3.948 1.00 89.81 281 THR A C 1
ATOM 2139 O O . THR A 1 281 ? -16.721 -3.224 3.390 1.00 89.81 281 THR A O 1
ATOM 2142 N N . SER A 1 282 ? -18.536 -2.584 4.557 1.00 91.69 282 SER A N 1
ATOM 2143 C CA . SER A 1 282 ? -19.107 -3.917 4.737 1.00 91.69 282 SER A CA 1
ATOM 2144 C C . SER A 1 282 ? -20.515 -4.059 4.159 1.00 91.69 282 SER A C 1
ATOM 2146 O O . SER A 1 282 ? -21.276 -3.099 3.973 1.00 91.69 282 SER A O 1
ATOM 2148 N N . VAL A 1 283 ? -20.883 -5.316 3.913 1.00 93.19 283 VAL A N 1
ATOM 2149 C CA . VAL A 1 283 ? -22.229 -5.699 3.482 1.00 93.19 283 VAL A CA 1
ATOM 2150 C C . VAL A 1 283 ? -23.256 -5.412 4.579 1.00 93.19 283 VAL A C 1
ATOM 2152 O O . VAL A 1 283 ? -24.358 -4.967 4.267 1.00 93.19 283 VAL A O 1
ATOM 2155 N N . ASP A 1 284 ? -22.923 -5.654 5.845 1.00 92.75 284 ASP A N 1
ATOM 2156 C CA . ASP A 1 284 ? -23.891 -5.577 6.940 1.00 92.75 284 ASP A CA 1
ATOM 2157 C C . ASP A 1 284 ? -24.204 -4.130 7.338 1.00 92.75 284 ASP A C 1
ATOM 2159 O O . ASP A 1 284 ? -25.381 -3.786 7.465 1.00 92.75 284 ASP A O 1
ATOM 2163 N N . ALA A 1 285 ? -23.200 -3.247 7.378 1.00 91.31 285 ALA A N 1
ATOM 2164 C CA . ALA A 1 285 ? -23.427 -1.808 7.515 1.00 91.31 285 ALA A CA 1
ATOM 2165 C C . ALA A 1 285 ? -24.282 -1.266 6.355 1.00 91.31 285 ALA A C 1
ATOM 2167 O O . ALA A 1 285 ? -25.230 -0.510 6.566 1.00 91.31 285 ALA A O 1
ATOM 2168 N N . THR A 1 286 ? -24.011 -1.716 5.124 1.00 92.88 286 THR A N 1
ATOM 2169 C CA . THR A 1 286 ? -24.798 -1.335 3.940 1.00 92.88 286 THR A CA 1
ATOM 2170 C C . THR A 1 286 ? -26.247 -1.823 4.036 1.00 92.88 286 THR A C 1
ATOM 2172 O O . THR A 1 286 ? -27.165 -1.057 3.747 1.00 92.88 286 THR A O 1
ATOM 2175 N N . LYS A 1 287 ? -26.487 -3.075 4.456 1.00 93.12 287 LYS A N 1
ATOM 2176 C CA . LYS A 1 287 ? -27.844 -3.610 4.682 1.00 93.12 287 LYS A CA 1
ATOM 2177 C C . LYS A 1 287 ? -28.617 -2.756 5.677 1.00 93.12 287 LYS A C 1
ATOM 2179 O O . LYS A 1 287 ? -29.777 -2.447 5.417 1.00 93.12 287 LYS A O 1
ATOM 2184 N N . GLU A 1 288 ? -27.992 -2.386 6.792 1.00 92.50 288 GLU A N 1
ATOM 2185 C CA . GLU A 1 288 ? -28.663 -1.598 7.824 1.00 92.50 288 GLU A CA 1
ATOM 2186 C C . GLU A 1 288 ? -28.987 -0.183 7.332 1.00 92.50 288 GLU A C 1
ATOM 2188 O O . GLU A 1 288 ? -30.122 0.265 7.474 1.00 92.50 288 GLU A O 1
ATOM 2193 N N . LEU A 1 289 ? -28.052 0.490 6.653 1.00 92.88 289 LEU A N 1
ATOM 2194 C CA . LEU A 1 289 ? -28.311 1.802 6.052 1.00 92.88 289 LEU A CA 1
ATOM 2195 C C . LEU A 1 289 ? -29.463 1.753 5.034 1.00 92.88 289 LEU A C 1
ATOM 2197 O O . LEU A 1 289 ? -30.379 2.575 5.091 1.00 92.88 289 LEU A O 1
ATOM 2201 N N . VAL A 1 290 ? -29.477 0.752 4.147 1.00 92.44 290 VAL A N 1
ATOM 2202 C CA . VAL A 1 290 ? -30.571 0.558 3.178 1.00 92.44 290 VAL A CA 1
ATOM 2203 C C . VAL A 1 290 ? -31.896 0.263 3.892 1.00 92.44 290 VAL A C 1
ATOM 2205 O O . VAL A 1 290 ? -32.930 0.822 3.526 1.00 92.44 290 VAL A O 1
ATOM 2208 N N . ARG A 1 291 ? -31.884 -0.552 4.959 1.00 93.19 291 ARG A N 1
ATOM 2209 C CA . ARG A 1 291 ? -33.067 -0.833 5.794 1.00 93.19 291 ARG A CA 1
ATOM 2210 C C . ARG A 1 291 ? -33.645 0.439 6.413 1.00 93.19 291 ARG A C 1
ATOM 2212 O O . ARG A 1 291 ? -34.863 0.555 6.533 1.00 93.19 291 ARG A O 1
ATOM 2219 N N . ARG A 1 292 ? -32.785 1.391 6.779 1.00 92.56 292 ARG A N 1
ATOM 2220 C CA . ARG A 1 292 ? -33.171 2.693 7.339 1.00 92.56 292 ARG A CA 1
ATOM 2221 C C . ARG A 1 292 ? -33.539 3.745 6.287 1.00 92.56 292 ARG A C 1
ATOM 2223 O O . ARG A 1 292 ? -33.806 4.887 6.643 1.00 92.56 292 ARG A O 1
ATOM 2230 N N . GLY A 1 293 ? -33.631 3.356 5.014 1.00 90.44 293 GLY A N 1
ATOM 2231 C CA . GLY A 1 293 ? -34.149 4.201 3.938 1.00 90.44 293 GLY A CA 1
ATOM 2232 C C . GLY A 1 293 ? -33.087 4.958 3.146 1.00 90.44 293 GLY A C 1
ATOM 2233 O O . GLY A 1 293 ? -33.450 5.827 2.356 1.00 90.44 293 GLY A O 1
ATOM 2234 N N . VAL A 1 294 ? -31.800 4.637 3.319 1.00 91.81 294 VAL A N 1
ATOM 2235 C CA . VAL A 1 294 ? -30.750 5.178 2.451 1.00 91.81 294 VAL A CA 1
ATOM 2236 C C . VAL A 1 294 ? -30.880 4.576 1.053 1.00 91.81 294 VAL A C 1
ATOM 2238 O O . VAL A 1 294 ? -30.928 3.355 0.912 1.00 91.81 294 VAL A O 1
ATOM 2241 N N . ASP A 1 295 ? -30.921 5.416 0.016 1.00 90.44 295 ASP A N 1
ATOM 2242 C CA . ASP A 1 295 ? -31.019 4.948 -1.368 1.00 90.44 295 ASP A CA 1
ATOM 2243 C C . ASP A 1 295 ? -29.630 4.588 -1.922 1.00 90.44 295 ASP A C 1
ATOM 2245 O O . ASP A 1 295 ? -28.815 5.486 -2.164 1.00 90.44 295 ASP A O 1
ATOM 2249 N N . PRO A 1 296 ? -29.331 3.302 -2.189 1.00 88.00 296 PRO A N 1
ATOM 2250 C CA . PRO A 1 296 ? -28.048 2.914 -2.758 1.00 88.00 296 PRO A CA 1
ATOM 2251 C C . PRO A 1 296 ? -27.901 3.308 -4.235 1.00 88.00 296 PRO A C 1
ATOM 2253 O O . PRO A 1 296 ? -26.789 3.312 -4.753 1.00 88.00 296 PRO A O 1
ATOM 2256 N N . LYS A 1 297 ? -28.991 3.670 -4.923 1.00 88.94 297 LYS A N 1
ATOM 2257 C CA . LYS A 1 297 ? -29.020 3.881 -6.380 1.00 88.94 297 LYS A CA 1
ATOM 2258 C C . LYS A 1 297 ? -28.717 5.310 -6.816 1.00 88.94 297 LYS A C 1
ATOM 2260 O O . LYS A 1 297 ? -28.734 5.592 -8.014 1.00 88.94 297 LYS A O 1
ATOM 2265 N N . HIS A 1 298 ? -28.462 6.221 -5.881 1.00 86.56 298 HIS A N 1
ATOM 2266 C CA . HIS A 1 298 ? -28.105 7.592 -6.228 1.00 86.56 298 HIS A CA 1
ATOM 2267 C C . HIS A 1 298 ? -26.827 7.620 -7.089 1.00 86.56 298 HIS A C 1
ATOM 2269 O O . HIS A 1 298 ? -25.884 6.868 -6.842 1.00 86.56 298 HIS A O 1
ATOM 2275 N N . GLN A 1 299 ? -26.805 8.472 -8.121 1.00 81.06 299 GLN A N 1
ATOM 2276 C CA . GLN A 1 299 ? -25.759 8.462 -9.161 1.00 81.06 299 GLN A CA 1
ATOM 2277 C C . GLN A 1 299 ? -24.347 8.753 -8.627 1.00 81.06 299 GLN A C 1
ATOM 2279 O O . GLN A 1 299 ? -23.359 8.248 -9.164 1.00 81.06 299 GLN A O 1
ATOM 2284 N N . ASP A 1 300 ? -24.261 9.524 -7.543 1.00 82.50 300 ASP A N 1
ATOM 2285 C CA . ASP A 1 300 ? -22.998 9.914 -6.913 1.00 82.50 300 ASP A CA 1
ATOM 2286 C C . ASP A 1 300 ? -22.470 8.880 -5.904 1.00 82.50 300 ASP A C 1
ATOM 2288 O O . ASP A 1 300 ? -21.431 9.113 -5.284 1.00 82.50 300 ASP A O 1
ATOM 2292 N N . SER A 1 301 ? -23.153 7.738 -5.739 1.00 87.31 301 SER A N 1
ATOM 2293 C CA . SER A 1 301 ? -22.773 6.747 -4.731 1.00 87.31 301 SER A CA 1
ATOM 2294 C C . SER A 1 301 ? -21.392 6.158 -4.990 1.00 87.31 301 SER A C 1
ATOM 2296 O O . SER A 1 301 ? -21.113 5.612 -6.062 1.00 87.31 301 SER A O 1
ATOM 2298 N N . LYS A 1 302 ? -20.545 6.184 -3.959 1.00 92.12 302 LYS A N 1
ATOM 2299 C CA . LYS A 1 302 ? -19.185 5.625 -3.975 1.00 92.12 302 LYS A CA 1
ATOM 2300 C C . LYS A 1 302 ? -19.102 4.239 -3.350 1.00 92.12 302 LYS A C 1
ATOM 2302 O O . LYS 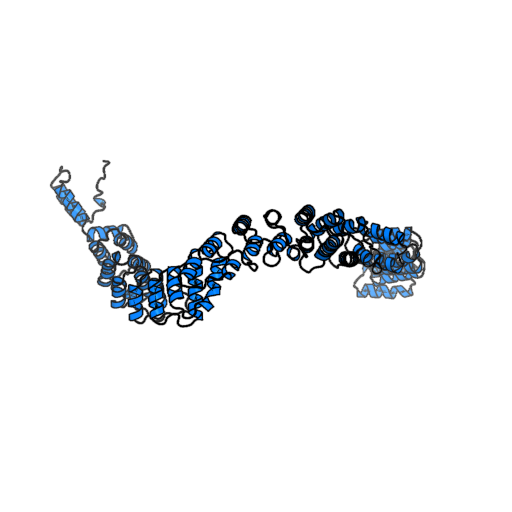A 1 302 ? -18.015 3.668 -3.321 1.00 92.12 302 LYS A O 1
ATOM 2307 N N . VAL A 1 303 ? -20.218 3.672 -2.889 1.00 93.44 303 VAL A N 1
ATOM 2308 C CA . VAL A 1 303 ? -20.234 2.359 -2.222 1.00 93.44 303 VAL A CA 1
ATOM 2309 C C . VAL A 1 303 ? -19.662 1.256 -3.119 1.00 93.44 303 VAL A C 1
ATOM 2311 O O . VAL A 1 303 ? -18.848 0.449 -2.673 1.00 93.44 303 VAL A O 1
ATOM 2314 N N . LEU A 1 304 ? -19.991 1.274 -4.419 1.00 94.94 304 LEU A N 1
ATOM 2315 C CA . LEU A 1 304 ? -19.442 0.320 -5.384 1.00 94.94 304 LEU A CA 1
ATOM 2316 C C . LEU A 1 304 ? -17.938 0.536 -5.586 1.00 94.94 304 LEU A C 1
ATOM 2318 O O . LEU A 1 304 ? -17.181 -0.430 -5.599 1.00 94.94 304 LEU A O 1
ATOM 2322 N N . GLN A 1 305 ? -17.492 1.792 -5.696 1.00 94.69 305 GLN A N 1
ATOM 2323 C CA . GLN A 1 305 ? -16.068 2.120 -5.793 1.00 94.69 305 GLN A CA 1
ATOM 2324 C C . GLN A 1 305 ? -15.304 1.609 -4.564 1.00 94.69 305 GLN A C 1
ATOM 2326 O O . GLN A 1 305 ? -14.284 0.944 -4.731 1.00 94.69 305 GLN A O 1
ATOM 2331 N N . ARG A 1 306 ? -15.812 1.849 -3.349 1.00 92.88 306 ARG A N 1
ATOM 2332 C CA . ARG A 1 306 ? -15.181 1.382 -2.108 1.00 92.88 306 ARG A CA 1
ATOM 2333 C C . ARG A 1 306 ? -15.109 -0.141 -2.052 1.00 92.88 306 ARG A C 1
ATOM 2335 O O . ARG A 1 306 ? -14.049 -0.682 -1.764 1.00 92.88 306 ARG A O 1
ATOM 2342 N N . ALA A 1 307 ? -16.193 -0.838 -2.396 1.00 95.00 307 ALA A N 1
ATOM 2343 C CA . ALA A 1 307 ? -16.212 -2.301 -2.437 1.00 95.00 307 ALA A CA 1
ATOM 2344 C C . ALA A 1 307 ? -15.130 -2.876 -3.373 1.00 95.00 307 ALA A C 1
ATOM 2346 O O . ALA A 1 307 ? -14.504 -3.892 -3.059 1.00 95.00 307 ALA A O 1
ATOM 2347 N N . VAL A 1 308 ? -14.887 -2.209 -4.508 1.00 96.56 308 VAL A N 1
ATOM 2348 C CA . VAL A 1 308 ? -13.805 -2.558 -5.438 1.00 96.56 308 VAL A CA 1
ATOM 2349 C C . VAL A 1 308 ? -12.430 -2.235 -4.852 1.00 96.56 308 VAL A C 1
ATOM 2351 O O . VAL A 1 308 ? -11.529 -3.061 -4.964 1.00 96.56 308 VAL A O 1
ATOM 2354 N N . GLU A 1 309 ? -12.249 -1.065 -4.234 1.00 94.38 309 GLU A N 1
ATOM 2355 C CA . GLU A 1 309 ? -10.978 -0.644 -3.622 1.00 94.38 309 GLU A CA 1
ATOM 2356 C C . GLU A 1 309 ? -10.516 -1.606 -2.517 1.00 94.38 309 GLU A C 1
ATOM 2358 O O . GLU A 1 309 ? -9.335 -1.959 -2.483 1.00 94.38 309 GLU A O 1
ATOM 2363 N N . GLU A 1 310 ? -11.455 -2.109 -1.710 1.00 92.81 310 GLU A N 1
ATOM 2364 C CA . GLU A 1 310 ? -11.232 -3.128 -0.672 1.00 92.81 310 GLU A CA 1
ATOM 2365 C C . GLU A 1 310 ? -11.034 -4.550 -1.238 1.00 92.81 310 GLU A C 1
ATOM 2367 O O . GLU A 1 310 ? -10.842 -5.507 -0.489 1.00 92.81 310 GLU A O 1
ATOM 2372 N N . ASN A 1 311 ? -11.088 -4.721 -2.566 1.00 95.50 311 ASN A N 1
ATOM 2373 C CA . ASN A 1 311 ? -10.997 -6.016 -3.250 1.00 95.50 311 ASN A CA 1
ATOM 2374 C C . ASN A 1 311 ? -12.029 -7.048 -2.742 1.00 95.50 311 ASN A C 1
ATOM 2376 O O . ASN A 1 311 ? -11.773 -8.255 -2.712 1.00 95.50 311 ASN A O 1
ATOM 2380 N N . ASN A 1 312 ? -13.213 -6.588 -2.331 1.00 95.12 312 ASN A N 1
ATOM 2381 C CA . ASN A 1 312 ? -14.229 -7.444 -1.732 1.00 95.12 312 ASN A CA 1
ATOM 2382 C C . ASN A 1 312 ? -15.279 -7.856 -2.773 1.00 95.12 312 ASN A C 1
ATOM 2384 O O . ASN A 1 312 ? -16.320 -7.221 -2.935 1.00 95.12 312 ASN A O 1
ATOM 2388 N N . LEU A 1 313 ? -15.022 -8.967 -3.471 1.00 96.06 313 LEU A N 1
ATOM 2389 C CA . LEU A 1 313 ? -15.916 -9.490 -4.511 1.00 96.06 313 LEU A CA 1
ATOM 2390 C C . LEU A 1 313 ? -17.337 -9.785 -3.999 1.00 96.06 313 LEU A C 1
ATOM 2392 O O . LEU A 1 313 ? -18.302 -9.598 -4.740 1.00 96.06 313 LEU A O 1
ATOM 2396 N N . HIS A 1 314 ? -17.480 -10.259 -2.756 1.00 95.94 314 HIS A N 1
ATOM 2397 C CA . HIS A 1 314 ? -18.796 -10.527 -2.171 1.00 95.94 314 HIS A CA 1
ATOM 2398 C C . HIS A 1 314 ? -19.577 -9.226 -1.970 1.00 95.94 314 HIS A C 1
ATOM 2400 O O . HIS A 1 314 ? -20.745 -9.147 -2.350 1.00 95.94 314 HIS A O 1
ATOM 2406 N N . PHE A 1 315 ? -18.907 -8.192 -1.459 1.00 95.50 315 PHE A N 1
ATOM 2407 C CA . PHE A 1 315 ? -19.511 -6.880 -1.286 1.00 95.50 315 PHE A CA 1
ATOM 2408 C C . PHE A 1 315 ? -19.879 -6.239 -2.629 1.00 95.50 315 PHE A C 1
ATOM 2410 O O . PHE A 1 315 ? -20.998 -5.758 -2.780 1.00 95.50 315 PHE A O 1
ATOM 2417 N N . VAL A 1 316 ? -19.011 -6.337 -3.644 1.00 96.50 316 VAL A N 1
ATOM 2418 C CA . VAL A 1 316 ? -19.317 -5.877 -5.011 1.00 96.50 316 VAL A CA 1
ATOM 2419 C C . VAL A 1 316 ? -20.588 -6.541 -5.548 1.00 96.50 316 VAL A C 1
ATOM 2421 O O . VAL A 1 316 ? -21.471 -5.848 -6.046 1.00 96.50 316 VAL A O 1
ATOM 2424 N N . ARG A 1 317 ? -20.723 -7.870 -5.422 1.00 95.69 317 ARG A N 1
ATOM 2425 C CA . ARG A 1 317 ? -21.932 -8.585 -5.875 1.00 95.69 317 ARG A CA 1
ATOM 2426 C C . ARG A 1 317 ? -23.182 -8.099 -5.155 1.00 95.69 317 ARG A C 1
ATOM 2428 O O . ARG A 1 317 ? -24.163 -7.784 -5.817 1.00 95.69 317 ARG A O 1
ATOM 2435 N N . TYR A 1 318 ? -23.118 -7.986 -3.831 1.00 95.06 318 TYR A N 1
ATOM 2436 C CA . TYR A 1 318 ? -24.236 -7.495 -3.034 1.00 95.06 318 TYR A CA 1
ATOM 2437 C C . TYR A 1 318 ? -24.665 -6.079 -3.456 1.00 95.06 318 TYR A C 1
ATOM 2439 O O . TYR A 1 318 ? -25.850 -5.828 -3.652 1.00 95.06 318 TYR A O 1
ATOM 2447 N N . VAL A 1 319 ? -23.713 -5.161 -3.655 1.00 93.75 319 VAL A N 1
ATOM 2448 C CA . VAL A 1 319 ? -23.996 -3.784 -4.095 1.00 93.75 319 VAL A CA 1
ATOM 2449 C C . VAL A 1 319 ? -24.672 -3.762 -5.473 1.00 93.75 319 VAL A C 1
ATOM 2451 O O . VAL A 1 319 ? -25.663 -3.057 -5.659 1.00 93.75 319 VAL A O 1
ATOM 2454 N N . LEU A 1 320 ? -24.206 -4.575 -6.426 1.00 93.88 320 LEU A N 1
ATOM 2455 C CA . LEU A 1 320 ? -24.848 -4.699 -7.741 1.00 93.88 320 LEU A CA 1
ATOM 2456 C C . LEU A 1 320 ? -26.255 -5.313 -7.647 1.00 93.88 320 LEU A C 1
ATOM 2458 O O . LEU A 1 320 ? -27.164 -4.870 -8.347 1.00 93.88 320 LEU A O 1
ATOM 2462 N N . GLU A 1 321 ? -26.470 -6.287 -6.757 1.00 92.56 321 GLU A N 1
ATOM 2463 C CA . GLU A 1 321 ? -27.793 -6.869 -6.480 1.00 92.56 321 GLU A CA 1
ATOM 2464 C C . GLU A 1 321 ? -28.779 -5.837 -5.908 1.00 92.56 321 GLU A C 1
ATOM 2466 O O . GLU A 1 321 ? -29.974 -5.909 -6.200 1.00 92.56 321 GLU A O 1
ATOM 2471 N N . GLN A 1 322 ? -28.298 -4.831 -5.163 1.00 91.06 322 GLN A N 1
ATOM 2472 C CA . GLN A 1 322 ? -29.119 -3.692 -4.721 1.00 91.06 322 GLN A CA 1
ATOM 2473 C C . GLN A 1 322 ? -29.489 -2.726 -5.866 1.00 91.06 322 GLN A C 1
ATOM 2475 O O . GLN A 1 322 ? -30.287 -1.804 -5.673 1.00 91.06 322 GLN A O 1
ATOM 2480 N N . GLY A 1 323 ? -28.966 -2.946 -7.077 1.00 90.31 323 GLY A N 1
ATOM 2481 C CA . GLY A 1 323 ? -29.258 -2.157 -8.272 1.00 90.31 323 GLY A CA 1
ATOM 2482 C C . GLY A 1 323 ? -28.445 -0.868 -8.382 1.00 90.31 323 GLY A C 1
ATOM 2483 O O . GLY A 1 323 ? -28.908 0.069 -9.031 1.00 90.31 323 GLY A O 1
ATOM 2484 N N . VAL A 1 324 ? -27.276 -0.802 -7.738 1.00 93.12 324 VAL A N 1
ATOM 2485 C CA . VAL A 1 324 ? -26.313 0.290 -7.935 1.00 93.12 324 VAL A CA 1
ATOM 2486 C C . VAL A 1 324 ? -25.705 0.173 -9.330 1.00 93.12 324 VAL A C 1
ATOM 2488 O O . VAL A 1 324 ? -25.227 -0.897 -9.710 1.00 93.12 324 VAL A O 1
ATOM 2491 N N . SER A 1 325 ? -25.727 1.269 -10.089 1.00 93.75 325 SER A N 1
ATOM 2492 C CA . SER A 1 325 ? -25.200 1.293 -11.454 1.00 93.75 325 SER A CA 1
ATOM 2493 C C . SER A 1 325 ? -23.678 1.169 -11.462 1.00 93.75 325 SER A C 1
ATOM 2495 O O . SER A 1 325 ? -22.976 1.820 -10.685 1.00 93.75 325 SER A O 1
ATOM 2497 N N . VAL A 1 326 ? -23.151 0.383 -12.404 1.00 94.00 326 VAL A N 1
ATOM 2498 C CA . VAL A 1 326 ? -21.703 0.299 -12.673 1.00 94.00 326 VAL A CA 1
ATOM 2499 C C . VAL A 1 326 ? -21.119 1.601 -13.226 1.00 94.00 326 VAL A C 1
ATOM 2501 O O . VAL A 1 326 ? -19.909 1.803 -13.153 1.00 94.00 326 VAL A O 1
ATOM 2504 N N . ASN A 1 327 ? -21.977 2.480 -13.750 1.00 93.56 327 ASN A N 1
ATOM 2505 C CA . ASN A 1 327 ? -21.628 3.779 -14.323 1.00 93.56 327 ASN A CA 1
ATOM 2506 C C . ASN A 1 327 ? -21.630 4.916 -13.288 1.00 93.56 327 ASN A C 1
ATOM 2508 O O . ASN A 1 327 ? -21.316 6.055 -13.638 1.00 93.56 327 ASN A O 1
ATOM 2512 N N . ASN A 1 328 ? -21.989 4.638 -12.028 1.00 91.38 328 ASN A N 1
ATOM 2513 C CA . ASN A 1 328 ? -21.990 5.644 -10.967 1.00 91.38 328 ASN A CA 1
ATOM 2514 C C . ASN A 1 328 ? -20.621 6.318 -10.826 1.00 91.38 328 ASN A C 1
ATOM 2516 O O . ASN A 1 328 ? -19.576 5.671 -10.962 1.00 91.38 328 ASN A O 1
ATOM 2520 N N . ASN A 1 329 ? -20.647 7.617 -10.506 1.00 90.12 329 ASN A N 1
ATOM 2521 C CA . ASN A 1 329 ? -19.448 8.437 -10.329 1.00 90.12 329 ASN A CA 1
ATOM 2522 C C . ASN A 1 329 ? -18.476 8.309 -11.526 1.00 90.12 329 ASN A C 1
ATOM 2524 O O . ASN A 1 329 ? -17.279 8.083 -11.337 1.00 90.12 329 ASN A O 1
ATOM 2528 N N . ASP A 1 330 ? -19.020 8.382 -12.747 1.00 91.12 330 ASP A N 1
ATOM 2529 C CA . ASP A 1 330 ? -18.317 8.232 -14.033 1.00 91.12 330 ASP A CA 1
ATOM 2530 C C . ASP A 1 330 ? -17.561 6.902 -14.183 1.00 91.12 330 ASP A C 1
ATOM 2532 O O . ASP A 1 330 ? -16.444 6.843 -14.691 1.00 91.12 330 ASP A O 1
ATOM 2536 N N . GLY A 1 331 ? -18.134 5.812 -13.667 1.00 92.69 331 GLY A N 1
ATOM 2537 C CA . GLY A 1 331 ? -17.539 4.481 -13.780 1.00 92.69 331 GLY A CA 1
ATOM 2538 C C . GLY A 1 331 ? -16.262 4.292 -12.960 1.00 92.69 331 GLY A C 1
ATOM 2539 O O . GLY A 1 331 ? -15.516 3.336 -13.194 1.00 92.69 331 GLY A O 1
ATOM 2540 N N . LYS A 1 332 ? -15.987 5.152 -11.966 1.00 94.00 332 LYS A N 1
ATOM 2541 C CA . LYS A 1 332 ? -14.767 5.078 -11.134 1.00 94.00 332 LYS A CA 1
ATOM 2542 C C . LYS A 1 332 ? -14.536 3.715 -10.489 1.00 94.00 332 LYS A C 1
ATOM 2544 O O . LYS A 1 332 ? -13.385 3.322 -10.322 1.00 94.00 332 LYS A O 1
ATOM 2549 N N . ALA A 1 333 ? -15.592 2.965 -10.173 1.00 95.25 333 ALA A N 1
ATOM 2550 C CA . ALA A 1 333 ? -15.464 1.592 -9.685 1.00 95.25 333 ALA A CA 1
ATOM 2551 C C . ALA A 1 333 ? -14.781 0.667 -10.714 1.00 95.25 333 ALA A C 1
ATOM 2553 O O . ALA A 1 333 ? -13.889 -0.109 -10.373 1.00 95.25 333 ALA A O 1
ATOM 2554 N N . VAL A 1 334 ? -15.141 0.788 -11.992 1.00 95.69 334 VAL A N 1
ATOM 2555 C CA . VAL A 1 334 ? -14.554 0.007 -13.090 1.00 95.69 334 VAL A CA 1
ATOM 2556 C C . VAL A 1 334 ? -13.112 0.451 -13.352 1.00 95.69 334 VAL A C 1
ATOM 2558 O O . VAL A 1 334 ? -12.224 -0.394 -13.498 1.00 95.69 334 VAL A O 1
ATOM 2561 N N . HIS A 1 335 ? -12.839 1.760 -13.313 1.00 95.50 335 HIS A N 1
ATOM 2562 C CA . HIS A 1 335 ? -11.472 2.290 -13.385 1.00 95.50 335 HIS A CA 1
ATOM 2563 C C . HIS A 1 335 ? -10.598 1.820 -12.214 1.00 95.50 335 HIS A C 1
ATOM 2565 O O . HIS A 1 335 ? -9.426 1.494 -12.419 1.00 95.50 335 HIS A O 1
ATOM 2571 N N . ALA A 1 336 ? -11.145 1.739 -10.997 1.00 96.50 336 ALA A N 1
ATOM 2572 C CA . ALA A 1 336 ? -10.436 1.223 -9.829 1.00 96.50 336 ALA A CA 1
ATOM 2573 C C . ALA A 1 336 ? -10.064 -0.255 -10.016 1.00 96.50 336 ALA A C 1
ATOM 2575 O O . ALA A 1 336 ? -8.903 -0.618 -9.813 1.00 96.50 336 ALA A O 1
ATOM 2576 N N . ALA A 1 337 ? -10.996 -1.087 -10.501 1.00 97.00 337 ALA A N 1
ATOM 2577 C CA . ALA A 1 337 ? -10.721 -2.489 -10.821 1.00 97.00 337 ALA A CA 1
ATOM 2578 C C . ALA A 1 337 ? -9.606 -2.621 -11.874 1.00 97.00 337 ALA A C 1
ATOM 2580 O O . ALA A 1 337 ? -8.703 -3.447 -11.721 1.00 97.00 337 ALA A O 1
ATOM 2581 N N . CYS A 1 338 ? -9.623 -1.760 -12.898 1.00 95.31 338 CYS A N 1
ATOM 2582 C CA . CYS A 1 338 ? -8.593 -1.721 -13.935 1.00 95.31 338 CYS A CA 1
ATOM 2583 C C . CYS A 1 338 ? -7.230 -1.271 -13.401 1.00 95.31 338 CYS A C 1
ATOM 2585 O O . CYS A 1 338 ? -6.215 -1.870 -13.733 1.00 95.31 338 CYS A O 1
ATOM 2587 N N . THR A 1 339 ? -7.202 -0.251 -12.543 1.00 93.94 339 THR A N 1
ATOM 2588 C CA . THR A 1 339 ? -5.966 0.277 -11.945 1.00 93.94 339 THR A CA 1
ATOM 2589 C C . THR A 1 339 ? -5.306 -0.750 -11.026 1.00 93.94 339 THR A C 1
ATOM 2591 O O . THR A 1 339 ? -4.083 -0.867 -10.985 1.00 93.94 339 THR A O 1
ATOM 2594 N N . LYS A 1 340 ? -6.113 -1.491 -10.262 1.00 92.81 340 LYS A N 1
ATOM 2595 C CA . LYS A 1 340 ? -5.631 -2.457 -9.268 1.00 92.81 340 LYS A CA 1
ATOM 2596 C C . LYS A 1 340 ? -5.382 -3.857 -9.836 1.00 92.81 340 LYS A C 1
ATOM 2598 O O . LYS A 1 340 ? -4.797 -4.681 -9.139 1.00 92.81 340 LYS A O 1
ATOM 2603 N N . GLY A 1 341 ? -5.801 -4.131 -11.074 1.00 93.94 341 GLY A N 1
ATOM 2604 C CA . GLY A 1 341 ? -5.634 -5.448 -11.695 1.00 93.94 341 GLY A CA 1
ATOM 2605 C C . GLY A 1 341 ? -6.644 -6.496 -11.221 1.00 93.94 341 GLY A C 1
ATOM 2606 O O . GLY A 1 341 ? -6.396 -7.694 -11.336 1.00 93.94 341 GLY A O 1
ATOM 2607 N N . TYR A 1 342 ? -7.785 -6.084 -10.661 1.00 96.75 342 TYR A N 1
ATOM 2608 C CA . TYR A 1 342 ? -8.774 -7.002 -10.089 1.00 96.75 342 TYR A CA 1
ATOM 2609 C C . TYR A 1 342 ? -9.656 -7.630 -11.175 1.00 96.75 342 TYR A C 1
ATOM 2611 O O . TYR A 1 342 ? -10.836 -7.306 -11.303 1.00 96.75 342 TYR A O 1
ATOM 2619 N N . LEU A 1 343 ? -9.090 -8.556 -11.957 1.00 95.88 343 LEU A N 1
ATOM 2620 C CA . LEU A 1 343 ? -9.759 -9.184 -13.104 1.00 95.88 343 LEU A CA 1
ATOM 2621 C C . LEU A 1 343 ? -11.107 -9.828 -12.741 1.00 95.88 343 LEU A C 1
ATOM 2623 O O . LEU A 1 343 ? -12.081 -9.637 -13.461 1.00 95.88 343 LEU A O 1
ATOM 2627 N N . ASN A 1 344 ? -11.189 -10.542 -11.614 1.00 97.06 344 ASN A N 1
ATOM 2628 C CA . ASN A 1 344 ? -12.427 -11.204 -11.178 1.00 97.06 344 ASN A CA 1
ATOM 2629 C C . ASN A 1 344 ? -13.541 -10.195 -10.858 1.00 97.06 344 ASN A C 1
ATOM 2631 O O . ASN A 1 344 ? -14.707 -10.437 -11.159 1.00 97.06 344 ASN A O 1
ATOM 2635 N N . ILE A 1 345 ? -13.181 -9.063 -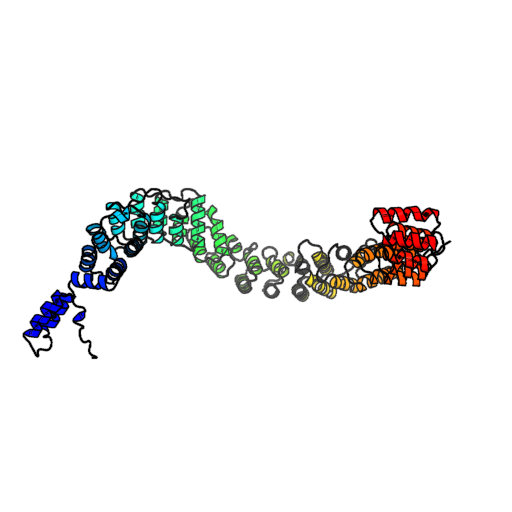10.247 1.00 97.62 345 ILE A N 1
ATOM 2636 C CA . ILE A 1 345 ? -14.121 -7.977 -9.956 1.00 97.62 345 ILE A CA 1
ATOM 2637 C C . ILE A 1 345 ? -14.528 -7.292 -11.261 1.00 97.62 345 ILE A C 1
ATOM 2639 O O . ILE A 1 345 ? -15.716 -7.096 -11.494 1.00 97.62 345 ILE A O 1
ATOM 2643 N N . LEU A 1 346 ? -13.569 -6.994 -12.142 1.00 96.75 346 LEU A N 1
ATOM 2644 C CA . LEU A 1 346 ? -13.846 -6.392 -13.443 1.00 96.75 346 LEU A CA 1
ATOM 2645 C C . LEU A 1 346 ? -14.799 -7.252 -14.280 1.00 96.75 346 LEU A C 1
ATOM 2647 O O . LEU A 1 346 ? -15.737 -6.717 -14.858 1.00 96.75 346 LEU A O 1
ATOM 2651 N N . GLN A 1 347 ? -14.600 -8.571 -14.315 1.00 95.69 347 GLN A N 1
ATOM 2652 C CA . GLN A 1 347 ? -15.508 -9.495 -14.998 1.00 95.69 347 GLN A CA 1
ATOM 2653 C C . GLN A 1 347 ? -16.939 -9.354 -14.475 1.00 95.69 347 GLN A C 1
ATOM 2655 O O . GLN A 1 347 ? -17.852 -9.170 -15.268 1.00 95.69 347 GLN A O 1
ATOM 2660 N N . VAL A 1 348 ? -17.128 -9.339 -13.151 1.00 96.62 348 VAL A N 1
ATOM 2661 C CA . VAL A 1 348 ? -18.454 -9.150 -12.541 1.00 96.62 348 VAL A CA 1
ATOM 2662 C C . VAL A 1 348 ? -19.066 -7.792 -12.881 1.00 96.62 348 VAL A C 1
ATOM 2664 O O . VAL A 1 348 ? -20.260 -7.730 -13.155 1.00 96.62 348 VAL A O 1
ATOM 2667 N N . LEU A 1 349 ? -18.271 -6.719 -12.897 1.00 95.56 349 LEU A N 1
ATOM 2668 C CA . LEU A 1 349 ? -18.750 -5.387 -13.281 1.00 95.56 349 LEU A CA 1
ATOM 2669 C C . LEU A 1 349 ? -19.199 -5.356 -14.753 1.00 95.56 349 LEU A C 1
ATOM 2671 O O . LEU A 1 349 ? -20.264 -4.827 -15.061 1.00 95.56 349 LEU A O 1
ATOM 2675 N N . LEU A 1 350 ? -18.426 -5.962 -15.659 1.00 92.88 350 LEU A N 1
ATOM 2676 C CA . LEU A 1 350 ? -18.735 -6.006 -17.095 1.00 92.88 350 LEU A CA 1
ATOM 2677 C C . LEU A 1 350 ? -19.830 -7.020 -17.464 1.00 92.88 350 LEU A C 1
ATOM 2679 O O . LEU A 1 350 ? -20.427 -6.900 -18.532 1.00 92.88 350 LEU A O 1
ATOM 2683 N N . ASP A 1 351 ? -20.075 -8.015 -16.611 1.00 92.25 351 ASP A N 1
ATOM 2684 C CA . ASP A 1 351 ? -21.182 -8.976 -16.724 1.00 92.25 351 ASP A CA 1
ATOM 2685 C C . ASP A 1 351 ? -22.474 -8.489 -16.064 1.00 92.25 351 ASP A C 1
ATOM 2687 O O . ASP A 1 351 ? -23.483 -9.197 -16.086 1.00 92.25 351 ASP A O 1
ATOM 2691 N N . SER A 1 352 ? -22.464 -7.294 -15.469 1.00 90.00 352 SER A N 1
ATOM 2692 C CA . SER A 1 352 ? -23.682 -6.687 -14.948 1.00 90.00 352 SER A CA 1
ATOM 2693 C C . SER A 1 352 ? -24.700 -6.447 -16.075 1.00 90.00 352 SER A C 1
ATOM 2695 O O . SER A 1 352 ? -24.355 -6.312 -17.249 1.00 90.00 352 SER A O 1
ATOM 2697 N N . ASN A 1 353 ? -25.987 -6.388 -15.721 1.00 81.12 353 ASN A N 1
ATOM 2698 C CA . ASN A 1 353 ? -27.068 -6.177 -16.694 1.00 81.12 353 ASN A CA 1
ATOM 2699 C C . ASN A 1 353 ? -27.021 -4.798 -17.381 1.00 81.12 353 ASN A C 1
ATOM 2701 O O . ASN A 1 353 ? -27.792 -4.558 -18.311 1.00 81.12 353 ASN A O 1
ATOM 2705 N N . GLU A 1 354 ? -26.168 -3.887 -16.914 1.00 88.00 354 GLU A N 1
ATOM 2706 C CA . GLU A 1 354 ? -26.065 -2.525 -17.413 1.00 88.00 354 GLU A CA 1
ATOM 2707 C C . GLU A 1 354 ? -24.758 -2.339 -18.202 1.00 88.00 354 GLU A C 1
ATOM 2709 O O . GLU A 1 354 ? -23.672 -2.547 -17.658 1.00 88.00 354 GLU A O 1
ATOM 2714 N N . PRO A 1 355 ? -24.819 -1.933 -19.483 1.00 89.94 355 PRO A N 1
ATOM 2715 C CA . PRO A 1 355 ? -23.615 -1.659 -20.253 1.00 89.94 355 PRO A CA 1
ATOM 2716 C C . PRO A 1 355 ? -22.926 -0.377 -19.771 1.00 89.94 355 PRO A C 1
ATOM 2718 O O . PRO A 1 355 ? -23.573 0.562 -19.301 1.00 89.94 355 PRO A O 1
ATOM 2721 N N . LEU A 1 356 ? -21.609 -0.300 -19.976 1.00 92.44 356 LEU A N 1
ATOM 2722 C CA . LEU A 1 356 ? -20.870 0.935 -19.719 1.00 92.44 356 LEU A CA 1
ATOM 2723 C C . LEU A 1 356 ? -21.341 2.056 -20.654 1.00 92.44 356 LEU A C 1
ATOM 2725 O O . LEU A 1 356 ? -21.476 1.849 -21.867 1.00 92.44 356 LEU A O 1
ATOM 2729 N N . ASN A 1 357 ? -21.560 3.244 -20.096 1.00 92.12 357 ASN A N 1
ATOM 2730 C CA . ASN A 1 357 ? -21.806 4.463 -20.860 1.00 92.12 357 ASN A CA 1
ATOM 2731 C C . ASN A 1 357 ? -20.487 5.034 -21.423 1.00 92.12 357 ASN A C 1
ATOM 2733 O O . ASN A 1 357 ? -19.401 4.546 -21.115 1.00 92.12 357 ASN A O 1
ATOM 2737 N N . GLU A 1 358 ? -20.566 6.053 -22.280 1.00 89.50 358 GLU A N 1
ATOM 2738 C CA . GLU A 1 358 ? -19.366 6.601 -22.929 1.00 89.50 358 GLU A CA 1
ATOM 2739 C C . GLU A 1 358 ? -18.403 7.274 -21.939 1.00 89.50 358 GLU A C 1
ATOM 2741 O O . GLU A 1 358 ? -17.196 7.114 -22.091 1.00 89.50 358 GLU A O 1
ATOM 2746 N N . THR A 1 359 ? -18.907 7.933 -20.887 1.00 90.50 359 THR A N 1
ATOM 2747 C CA . THR A 1 359 ? -18.054 8.561 -19.861 1.00 90.50 359 THR A CA 1
ATOM 2748 C C . THR A 1 359 ? -17.277 7.529 -19.042 1.00 90.50 359 THR A C 1
ATOM 2750 O O . THR A 1 359 ? -16.105 7.735 -18.765 1.00 90.50 359 THR A O 1
ATOM 2753 N N . SER A 1 360 ? -17.880 6.380 -18.730 1.00 91.25 360 SER A N 1
ATOM 2754 C CA . SER A 1 360 ? -17.230 5.281 -17.994 1.00 91.25 360 SER A CA 1
ATOM 2755 C C . SER A 1 360 ? -16.262 4.460 -18.852 1.00 91.25 360 SER A C 1
ATOM 2757 O O . SER A 1 360 ? -15.455 3.695 -18.324 1.00 91.25 360 SER A O 1
ATOM 2759 N N . LYS A 1 361 ? -16.372 4.540 -20.185 1.00 90.94 361 LYS A N 1
ATOM 2760 C CA . LYS A 1 361 ? -15.406 3.931 -21.116 1.00 90.94 361 LYS A CA 1
ATOM 2761 C C . LYS A 1 361 ? -14.216 4.845 -21.379 1.00 90.94 361 LYS A C 1
ATOM 2763 O O . LYS A 1 361 ? -13.135 4.352 -21.707 1.00 90.94 361 LYS A O 1
ATOM 2768 N N . GLU A 1 362 ? -14.421 6.156 -21.297 1.00 89.62 362 GLU A N 1
ATOM 2769 C CA . GLU A 1 362 ? -13.401 7.159 -21.575 1.00 89.62 362 GLU A CA 1
ATOM 2770 C C . GLU A 1 362 ? -12.183 6.956 -20.668 1.00 89.62 362 GLU A C 1
ATOM 2772 O O . GLU A 1 362 ? -12.285 6.928 -19.448 1.00 89.62 362 GLU A O 1
ATOM 2777 N N . GLY A 1 363 ? -11.001 6.773 -21.256 1.00 89.88 363 GLY A N 1
ATOM 2778 C CA . GLY A 1 363 ? -9.778 6.578 -20.480 1.00 89.88 363 GLY A CA 1
ATOM 2779 C C . GLY A 1 363 ? -9.628 5.191 -19.843 1.00 89.88 363 GLY A C 1
ATOM 2780 O O . GLY A 1 363 ? -8.604 4.942 -19.210 1.00 89.88 363 GLY A O 1
ATOM 2781 N N . LEU A 1 364 ? -10.607 4.281 -19.955 1.00 93.00 364 LEU A N 1
ATOM 2782 C CA . LEU A 1 364 ? -10.600 3.012 -19.213 1.00 93.00 364 LEU A CA 1
ATOM 2783 C C . LEU A 1 364 ? -9.469 2.080 -19.666 1.00 93.00 364 LEU A C 1
ATOM 2785 O O . LEU A 1 364 ? -8.755 1.507 -18.835 1.00 93.00 364 LEU A O 1
ATOM 2789 N N . LEU A 1 365 ? -9.269 1.967 -20.985 1.00 94.25 365 LEU A N 1
ATOM 2790 C CA . LEU A 1 365 ? -8.159 1.200 -21.550 1.00 94.25 365 LEU A CA 1
ATOM 2791 C C . LEU A 1 365 ? -6.819 1.852 -21.186 1.00 94.25 365 LEU A C 1
ATOM 2793 O O . LEU A 1 365 ? -5.888 1.153 -20.793 1.00 94.25 365 LEU A O 1
ATOM 2797 N N . GLU A 1 366 ? -6.727 3.183 -21.253 1.00 93.00 366 GLU A N 1
ATOM 2798 C CA . GLU A 1 366 ? -5.537 3.936 -20.858 1.00 93.00 366 GLU A CA 1
ATOM 2799 C C . GLU A 1 366 ? -5.201 3.750 -19.374 1.00 93.00 366 GLU A C 1
ATOM 2801 O O . GLU A 1 366 ? -4.027 3.653 -19.018 1.00 93.00 366 GLU A O 1
ATOM 2806 N N . THR A 1 367 ? -6.204 3.707 -18.491 1.00 93.12 367 THR A N 1
ATOM 2807 C CA . THR A 1 367 ? -6.030 3.438 -17.058 1.00 93.12 367 THR A CA 1
ATOM 2808 C C . THR A 1 367 ? -5.418 2.055 -16.840 1.00 93.12 367 THR A C 1
ATOM 2810 O O . THR A 1 367 ? -4.408 1.948 -16.145 1.00 93.12 367 THR A O 1
ATOM 2813 N N . ALA A 1 368 ? -5.977 1.013 -17.466 1.00 94.12 368 ALA A N 1
ATOM 2814 C CA . ALA A 1 368 ? -5.451 -0.351 -17.371 1.00 94.12 368 ALA A CA 1
ATOM 2815 C C . ALA A 1 368 ? -4.029 -0.471 -17.950 1.00 94.12 368 ALA A C 1
ATOM 2817 O O . ALA A 1 368 ? -3.160 -1.118 -17.362 1.00 94.12 368 ALA A O 1
ATOM 2818 N N . ALA A 1 369 ? -3.782 0.193 -19.082 1.00 93.38 369 ALA A N 1
ATOM 2819 C CA . ALA A 1 369 ? -2.493 0.207 -19.761 1.00 93.38 369 ALA A CA 1
ATOM 2820 C C . ALA A 1 369 ? -1.404 0.902 -18.926 1.00 93.38 369 ALA A C 1
ATOM 2822 O O . ALA A 1 369 ? -0.313 0.359 -18.760 1.00 93.38 369 ALA A O 1
ATOM 2823 N N . ARG A 1 370 ? -1.722 2.057 -18.328 1.00 91.88 370 ARG A N 1
ATOM 2824 C CA . ARG A 1 370 ? -0.829 2.802 -17.422 1.00 91.88 370 ARG A CA 1
ATOM 2825 C C . ARG A 1 370 ? -0.546 2.062 -16.118 1.00 91.88 370 ARG A C 1
ATOM 2827 O O . ARG A 1 370 ? 0.509 2.227 -15.523 1.00 91.88 370 ARG A O 1
ATOM 2834 N N . ALA A 1 371 ? -1.495 1.259 -15.650 1.00 91.44 371 ALA A N 1
ATOM 2835 C CA . ALA A 1 371 ? -1.297 0.402 -14.488 1.00 91.44 371 ALA A CA 1
ATOM 2836 C C . ALA A 1 371 ? -0.530 -0.895 -14.816 1.00 91.44 371 ALA A C 1
ATOM 2838 O O . ALA A 1 371 ? -0.299 -1.692 -13.908 1.00 91.44 371 ALA A O 1
ATOM 2839 N N . ALA A 1 372 ? -0.150 -1.106 -16.085 1.00 92.56 372 ALA A N 1
ATOM 2840 C CA . ALA A 1 372 ? 0.535 -2.294 -16.587 1.00 92.56 372 ALA A CA 1
ATOM 2841 C C . ALA A 1 372 ? -0.184 -3.609 -16.220 1.00 92.56 372 ALA A C 1
ATOM 2843 O O . ALA A 1 372 ? 0.411 -4.521 -15.647 1.00 92.56 372 ALA A O 1
ATOM 2844 N N . GLN A 1 373 ? -1.485 -3.691 -16.525 1.00 93.44 373 GLN A N 1
ATOM 2845 C CA . GLN A 1 373 ? -2.330 -4.858 -16.237 1.00 93.44 373 GLN A CA 1
ATOM 2846 C C . GLN A 1 373 ? -2.667 -5.634 -17.529 1.00 93.44 373 GLN A C 1
ATOM 2848 O O . GLN A 1 373 ? -3.721 -5.393 -18.130 1.00 93.44 373 GLN A O 1
ATOM 2853 N N . PRO A 1 374 ? -1.807 -6.557 -18.004 1.00 94.00 374 PRO A N 1
ATOM 2854 C CA . PRO A 1 374 ? -1.963 -7.178 -19.321 1.00 94.00 374 PRO A CA 1
ATOM 2855 C C . PRO A 1 374 ? -3.218 -8.054 -19.435 1.00 94.00 374 PRO A C 1
ATOM 2857 O O . PRO A 1 374 ? -3.878 -8.038 -20.477 1.00 94.00 374 PRO A O 1
ATOM 2860 N N . GLU A 1 375 ? -3.604 -8.781 -18.383 1.00 95.50 375 GLU A N 1
ATOM 2861 C CA . GLU A 1 375 ? -4.814 -9.614 -18.382 1.00 95.50 375 GLU A CA 1
ATOM 2862 C C . GLU A 1 375 ? -6.087 -8.763 -18.419 1.00 95.50 375 GLU A C 1
ATOM 2864 O O . GLU A 1 375 ? -7.033 -9.087 -19.138 1.00 95.50 375 GLU A O 1
ATOM 2869 N N . VAL A 1 376 ? -6.095 -7.643 -17.690 1.00 95.62 376 VAL A N 1
ATOM 2870 C CA . VAL A 1 376 ? -7.190 -6.662 -17.704 1.00 95.62 376 VAL A CA 1
ATOM 2871 C C . VAL A 1 376 ? -7.328 -6.041 -19.089 1.00 95.62 376 VAL A C 1
ATOM 2873 O O . VAL A 1 376 ? -8.425 -6.038 -19.643 1.00 95.62 376 VAL A O 1
ATOM 2876 N N . VAL A 1 377 ? -6.224 -5.564 -19.675 1.00 95.56 377 VAL A N 1
ATOM 2877 C CA . VAL A 1 377 ? -6.208 -4.993 -21.031 1.00 95.56 377 VAL A CA 1
ATOM 2878 C C . VAL A 1 377 ? -6.722 -6.015 -22.044 1.00 95.56 377 VAL A C 1
ATOM 2880 O O . VAL A 1 377 ? -7.617 -5.707 -22.828 1.00 95.56 377 VAL A O 1
ATOM 2883 N N . THR A 1 378 ? -6.240 -7.258 -21.977 1.00 95.50 378 THR A N 1
ATOM 2884 C CA . THR A 1 378 ? -6.715 -8.351 -22.841 1.00 95.50 378 THR A CA 1
ATOM 2885 C C . THR A 1 378 ? -8.223 -8.566 -22.694 1.00 95.50 378 THR A C 1
ATOM 2887 O O . THR A 1 378 ? -8.934 -8.701 -23.693 1.00 95.50 378 THR A O 1
ATOM 2890 N N . HIS A 1 379 ? -8.738 -8.559 -21.461 1.00 95.50 379 HIS A N 1
ATOM 2891 C CA . HIS A 1 379 ? -10.163 -8.739 -21.209 1.00 95.50 379 HIS A CA 1
ATOM 2892 C C . HIS A 1 379 ? -11.006 -7.573 -21.750 1.00 95.50 379 HIS A C 1
ATOM 2894 O O . HIS A 1 379 ? -12.001 -7.816 -22.435 1.00 95.50 379 HIS A O 1
ATOM 2900 N N . LEU A 1 380 ? -10.592 -6.322 -21.523 1.00 94.00 380 LEU A N 1
ATOM 2901 C CA . LEU A 1 380 ? -11.275 -5.132 -22.050 1.00 94.00 380 LEU A CA 1
ATOM 2902 C C . LEU A 1 380 ? -11.353 -5.147 -23.584 1.00 94.00 380 LEU A C 1
ATOM 2904 O O . LEU A 1 380 ? -12.411 -4.874 -24.156 1.00 94.00 380 LEU A O 1
ATOM 2908 N N . LEU A 1 381 ? -10.259 -5.526 -24.250 1.00 93.00 381 LEU A N 1
ATOM 2909 C CA . LEU A 1 381 ? -10.210 -5.662 -25.708 1.00 93.00 381 LEU A CA 1
ATOM 2910 C C . LEU A 1 381 ? -11.142 -6.772 -26.208 1.00 93.00 381 LEU A C 1
ATOM 2912 O O . LEU A 1 381 ? -11.874 -6.565 -27.173 1.00 93.00 381 LEU A O 1
ATOM 2916 N N . SER A 1 382 ? -11.194 -7.915 -25.514 1.00 91.81 382 SER A N 1
ATOM 2917 C CA . SER A 1 382 ? -12.103 -9.020 -25.865 1.00 91.81 382 SER A CA 1
ATOM 2918 C C . SER A 1 382 ? -13.589 -8.643 -25.780 1.00 91.81 382 SER A C 1
ATOM 2920 O O . SER A 1 382 ? -14.418 -9.231 -26.472 1.00 91.81 382 SER A O 1
ATOM 2922 N N . ARG A 1 383 ? -13.925 -7.636 -24.962 1.00 89.81 383 ARG A N 1
ATOM 2923 C CA . ARG A 1 383 ? -15.278 -7.080 -24.803 1.00 89.81 383 ARG A CA 1
ATOM 2924 C C . ARG A 1 383 ? -15.595 -5.946 -25.781 1.00 89.81 383 ARG A C 1
ATOM 2926 O O . ARG A 1 383 ? -16.711 -5.439 -25.763 1.00 89.81 383 ARG A O 1
ATOM 2933 N N . GLY A 1 384 ? -14.637 -5.528 -26.611 1.00 86.38 384 GLY A N 1
ATOM 2934 C CA . GLY A 1 384 ? -14.818 -4.443 -27.579 1.00 86.38 384 GLY A CA 1
ATOM 2935 C C . GLY A 1 384 ? -14.929 -3.044 -26.960 1.00 86.38 384 GLY A C 1
ATOM 2936 O O . GLY A 1 384 ? -15.456 -2.142 -27.604 1.00 86.38 384 GLY A O 1
ATOM 2937 N N . ILE A 1 385 ? -14.450 -2.846 -25.725 1.00 78.88 385 ILE A N 1
ATOM 2938 C CA . ILE A 1 385 ? -14.607 -1.582 -24.977 1.00 78.88 385 ILE A CA 1
ATOM 2939 C C . ILE A 1 385 ? -13.718 -0.450 -25.529 1.00 78.88 385 ILE A C 1
ATOM 2941 O O . ILE A 1 385 ? -14.042 0.722 -25.368 1.00 78.88 385 ILE A O 1
ATOM 2945 N N . ALA A 1 386 ? -12.648 -0.778 -26.251 1.00 65.38 386 ALA A N 1
ATOM 2946 C CA . ALA A 1 386 ? -11.786 0.190 -26.926 1.00 65.38 386 ALA A CA 1
ATOM 2947 C C . ALA A 1 386 ? -11.296 -0.411 -28.251 1.00 65.38 386 ALA A C 1
ATOM 2949 O O . ALA A 1 386 ? -10.249 -1.049 -28.321 1.00 65.38 386 ALA A O 1
ATOM 2950 N N . GLY A 1 387 ? -12.131 -0.286 -29.284 1.00 65.88 387 GLY A N 1
ATOM 2951 C CA . GLY A 1 387 ? -11.925 -0.918 -30.592 1.00 65.88 387 GLY A CA 1
ATOM 2952 C C . GLY A 1 387 ? -11.418 0.019 -31.690 1.00 65.88 387 GLY A C 1
ATOM 2953 O O . GLY A 1 387 ? -11.286 -0.418 -32.831 1.00 65.88 387 GLY A O 1
ATOM 2954 N N . SER A 1 388 ? -11.173 1.300 -31.389 1.00 82.44 388 SER A N 1
ATOM 2955 C CA . SER A 1 388 ? -10.629 2.242 -32.374 1.00 82.44 388 SER A CA 1
ATOM 2956 C C . SER A 1 388 ? -9.103 2.298 -32.315 1.00 82.44 388 SER A C 1
ATOM 2958 O O . SER A 1 388 ? -8.501 2.253 -31.242 1.00 82.44 388 SER A O 1
ATOM 2960 N N . THR A 1 389 ? -8.468 2.455 -33.477 1.00 84.12 389 THR A N 1
ATOM 2961 C CA . THR A 1 389 ? -7.007 2.585 -33.584 1.00 84.12 389 THR A CA 1
ATOM 2962 C C . THR A 1 389 ? -6.471 3.753 -32.749 1.00 84.12 389 THR A C 1
ATOM 2964 O O . THR A 1 389 ? -5.409 3.638 -32.150 1.00 84.12 389 THR A O 1
ATOM 2967 N N . THR A 1 390 ? -7.220 4.854 -32.630 1.00 87.12 390 THR A N 1
ATOM 2968 C CA . THR A 1 390 ? -6.823 6.025 -31.832 1.00 87.12 390 THR A CA 1
ATOM 2969 C C . THR A 1 390 ? -6.802 5.739 -30.330 1.00 87.12 390 THR A C 1
ATOM 2971 O O . THR A 1 390 ? -5.848 6.127 -29.658 1.00 87.12 390 THR A O 1
ATOM 2974 N N . GLN A 1 391 ? -7.803 5.029 -29.800 1.00 88.62 391 GLN A N 1
ATOM 2975 C CA . GLN A 1 391 ? -7.829 4.609 -28.391 1.00 88.62 391 GLN A CA 1
ATOM 2976 C C . GLN A 1 391 ? -6.719 3.598 -28.086 1.00 88.62 391 GLN A C 1
ATOM 2978 O O . GLN A 1 391 ? -6.056 3.701 -27.057 1.00 88.62 391 GLN A O 1
ATOM 2983 N N . LEU A 1 392 ? -6.467 2.657 -29.003 1.00 91.75 392 LEU A N 1
ATOM 2984 C CA . LEU A 1 392 ? -5.364 1.701 -28.880 1.00 91.75 392 LEU A CA 1
ATOM 2985 C C . LEU A 1 392 ? -4.004 2.408 -28.821 1.00 91.75 392 LEU A C 1
ATOM 2987 O O . LEU A 1 392 ? -3.187 2.093 -27.958 1.00 91.75 392 LEU A O 1
ATOM 2991 N N . SER A 1 393 ? -3.772 3.397 -29.688 1.00 90.88 393 SER A N 1
ATOM 2992 C CA . SER A 1 393 ? -2.543 4.197 -29.675 1.00 90.88 393 SER A CA 1
ATOM 2993 C C . SER A 1 393 ? -2.423 5.082 -28.431 1.00 90.88 393 SER A C 1
ATOM 2995 O O . SER A 1 393 ? -1.336 5.193 -27.874 1.00 90.88 393 SER A O 1
ATOM 2997 N N . SER A 1 394 ? -3.521 5.668 -27.945 1.00 91.75 394 SER A N 1
ATOM 2998 C CA . SER A 1 394 ? -3.547 6.423 -26.681 1.00 91.75 394 SER A CA 1
ATOM 2999 C C . SER A 1 394 ? -3.165 5.536 -25.486 1.00 91.75 394 SER A C 1
ATOM 3001 O O . SER A 1 394 ? -2.298 5.890 -24.682 1.00 91.75 394 SER A O 1
ATOM 3003 N N . ALA A 1 395 ? -3.729 4.327 -25.417 1.00 93.00 395 ALA A N 1
ATOM 3004 C CA . ALA A 1 395 ? -3.380 3.336 -24.404 1.00 93.00 395 ALA A CA 1
ATOM 3005 C C . ALA A 1 395 ? -1.930 2.853 -24.532 1.00 93.00 395 ALA A C 1
ATOM 3007 O O . ALA A 1 395 ? -1.255 2.676 -23.518 1.00 93.00 395 ALA A O 1
ATOM 3008 N N . LEU A 1 396 ? -1.422 2.691 -25.759 1.00 93.81 396 LEU A N 1
ATOM 3009 C CA . LEU A 1 396 ? -0.022 2.350 -26.007 1.00 93.81 396 LEU A CA 1
ATOM 3010 C C . LEU A 1 396 ? 0.915 3.439 -25.470 1.00 93.81 396 LEU A C 1
ATOM 3012 O O . LEU A 1 396 ? 1.848 3.118 -24.737 1.00 93.81 396 LEU A O 1
ATOM 3016 N N . ILE A 1 397 ? 0.633 4.716 -25.750 1.00 91.88 397 ILE A N 1
ATOM 3017 C CA . ILE A 1 397 ? 1.388 5.852 -25.193 1.00 91.88 397 ILE A CA 1
ATOM 3018 C C . ILE A 1 397 ? 1.352 5.815 -23.658 1.00 91.88 397 ILE A C 1
ATOM 3020 O O . ILE A 1 397 ? 2.383 5.983 -23.006 1.00 91.88 397 ILE A O 1
ATOM 3024 N N . ALA A 1 398 ? 0.182 5.565 -23.064 1.00 91.62 398 ALA A N 1
ATOM 3025 C CA . ALA A 1 398 ? 0.037 5.476 -21.614 1.00 91.62 398 ALA A CA 1
ATOM 3026 C C . ALA A 1 398 ? 0.864 4.326 -21.005 1.00 91.62 398 ALA A C 1
ATOM 3028 O O . ALA A 1 398 ? 1.519 4.532 -19.984 1.00 91.62 398 ALA A O 1
ATOM 3029 N N . ALA A 1 399 ? 0.884 3.148 -21.639 1.00 92.00 399 ALA A N 1
ATOM 3030 C CA . ALA A 1 399 ? 1.693 2.011 -21.200 1.00 92.00 399 ALA A CA 1
ATOM 3031 C C . ALA A 1 399 ? 3.197 2.313 -21.286 1.00 92.00 399 ALA A C 1
ATOM 3033 O O . ALA A 1 399 ? 3.908 2.134 -20.298 1.00 92.00 399 ALA A O 1
ATOM 3034 N N . VAL A 1 400 ? 3.680 2.822 -22.426 1.00 89.75 400 VAL A N 1
ATOM 3035 C CA . VAL A 1 400 ? 5.115 3.089 -22.648 1.00 89.75 400 VAL A CA 1
ATOM 3036 C C . VAL A 1 400 ? 5.642 4.202 -21.733 1.00 89.75 400 VAL A C 1
ATOM 3038 O O . VAL A 1 400 ? 6.792 4.138 -21.319 1.00 89.75 400 VAL A O 1
ATOM 3041 N N . ASN A 1 401 ? 4.805 5.168 -21.341 1.00 87.75 401 ASN A N 1
ATOM 3042 C CA . ASN A 1 401 ? 5.177 6.219 -20.383 1.00 87.75 401 ASN A CA 1
ATOM 3043 C C . ASN A 1 401 ? 5.164 5.770 -18.911 1.00 87.75 401 ASN A C 1
ATOM 3045 O O . ASN A 1 401 ? 5.616 6.506 -18.034 1.00 87.75 401 ASN A O 1
ATOM 3049 N N . THR A 1 402 ? 4.659 4.574 -18.603 1.00 84.12 402 THR A N 1
ATOM 3050 C CA . THR A 1 402 ? 4.569 4.083 -17.215 1.00 84.12 402 THR A CA 1
ATOM 3051 C C . THR A 1 402 ? 5.936 4.014 -16.516 1.00 84.12 402 THR A C 1
ATOM 3053 O O . THR A 1 402 ? 6.044 4.516 -15.394 1.00 84.12 402 THR A O 1
ATOM 3056 N N . PRO A 1 403 ? 7.004 3.482 -17.152 1.00 74.19 403 PRO A N 1
ATOM 3057 C CA . PRO A 1 403 ? 8.349 3.435 -16.579 1.00 74.19 403 PRO A CA 1
ATOM 3058 C C . PRO A 1 403 ? 9.063 4.787 -16.461 1.00 74.19 403 PRO A C 1
ATOM 3060 O O . PRO A 1 403 ? 10.170 4.842 -15.942 1.00 74.19 403 PRO A O 1
ATOM 3063 N N . VAL A 1 404 ? 8.457 5.876 -16.927 1.00 64.88 404 VAL A N 1
ATOM 3064 C CA . VAL A 1 404 ? 9.038 7.225 -16.870 1.00 64.88 404 VAL A CA 1
ATOM 3065 C C . VAL A 1 404 ? 8.639 7.964 -15.573 1.00 64.88 404 VAL A C 1
ATOM 3067 O O . VAL A 1 404 ? 9.264 8.946 -15.176 1.00 64.88 404 VAL A O 1
ATOM 3070 N N . GLY A 1 405 ? 7.614 7.485 -14.854 1.00 61.47 405 GLY A N 1
ATOM 3071 C CA . GLY A 1 405 ? 7.090 8.112 -13.628 1.00 61.47 405 GLY A CA 1
ATOM 3072 C C . GLY A 1 405 ? 7.891 7.822 -12.343 1.00 61.47 405 GLY A C 1
ATOM 3073 O O . GLY A 1 405 ? 8.676 6.898 -12.268 1.00 61.47 405 GLY A O 1
ATOM 3074 N N . ARG A 1 406 ? 7.688 8.572 -11.251 1.00 50.94 406 ARG A N 1
ATOM 3075 C CA . ARG A 1 406 ? 8.544 8.486 -10.036 1.00 50.94 406 ARG A CA 1
ATOM 3076 C C . ARG A 1 406 ? 8.356 7.264 -9.097 1.00 50.94 406 ARG A C 1
ATOM 3078 O O . ARG A 1 406 ? 8.984 7.261 -8.048 1.00 50.94 406 ARG A O 1
ATOM 3085 N N . ASN A 1 407 ? 7.546 6.239 -9.402 1.00 53.41 407 ASN A N 1
ATOM 3086 C CA . ASN A 1 407 ? 7.236 5.138 -8.451 1.00 53.41 407 ASN A CA 1
ATOM 3087 C C . ASN A 1 407 ? 6.927 3.781 -9.134 1.00 53.41 407 ASN A C 1
ATOM 3089 O O . ASN A 1 407 ? 5.758 3.467 -9.348 1.00 53.41 407 ASN A O 1
ATOM 3093 N N . ILE A 1 408 ? 7.935 2.961 -9.482 1.00 56.91 408 ILE A N 1
ATOM 3094 C CA . ILE A 1 408 ? 7.740 1.926 -10.535 1.00 56.91 408 ILE A CA 1
ATOM 3095 C C . ILE A 1 408 ? 8.191 0.496 -10.208 1.00 56.91 408 ILE A C 1
ATOM 3097 O O . ILE A 1 408 ? 7.914 -0.405 -10.994 1.00 56.91 408 ILE A O 1
ATOM 3101 N N . GLY A 1 409 ? 8.835 0.236 -9.067 1.00 55.53 409 GLY A N 1
ATOM 3102 C CA . GLY A 1 409 ? 9.568 -1.027 -8.854 1.00 55.53 409 GLY A CA 1
ATOM 3103 C C . GLY A 1 409 ? 8.784 -2.332 -9.098 1.00 55.53 409 GLY A C 1
ATOM 3104 O O . GLY A 1 409 ? 9.380 -3.314 -9.517 1.00 55.53 409 GLY A O 1
ATOM 3105 N N . LYS A 1 410 ? 7.457 -2.355 -8.880 1.00 56.94 410 LYS A N 1
ATOM 3106 C CA . LYS A 1 410 ? 6.597 -3.533 -9.135 1.00 56.94 410 LYS A CA 1
ATOM 3107 C C . LYS A 1 410 ? 5.764 -3.439 -10.423 1.00 56.94 410 LYS A C 1
ATOM 3109 O O . LYS A 1 410 ? 5.277 -4.452 -10.907 1.00 56.94 410 LYS A O 1
ATOM 3114 N N . ILE A 1 411 ? 5.571 -2.232 -10.955 1.00 61.94 411 ILE A N 1
ATOM 3115 C CA . ILE A 1 411 ? 4.698 -1.970 -12.112 1.00 61.94 411 ILE A CA 1
ATOM 3116 C C . ILE A 1 411 ? 5.476 -2.173 -13.421 1.00 61.94 411 ILE A C 1
ATOM 3118 O O . ILE A 1 411 ? 4.903 -2.613 -14.414 1.00 61.94 411 ILE A O 1
ATOM 3122 N N . SER A 1 412 ? 6.789 -1.911 -13.422 1.00 66.19 412 SER A N 1
ATOM 3123 C CA . SER A 1 412 ? 7.608 -1.911 -14.639 1.00 66.19 412 SER A CA 1
ATOM 3124 C C . SER A 1 412 ? 7.707 -3.278 -15.328 1.00 66.19 412 SER A C 1
ATOM 3126 O O . SER A 1 412 ? 7.653 -3.331 -16.554 1.00 66.19 412 SER A O 1
ATOM 3128 N N . GLY A 1 413 ? 7.759 -4.378 -14.566 1.00 79.06 413 GLY A N 1
ATOM 3129 C CA . GLY A 1 413 ? 7.917 -5.731 -15.120 1.00 79.06 413 GLY A CA 1
ATOM 3130 C C . GLY A 1 413 ? 6.761 -6.187 -16.023 1.00 79.06 413 GLY A C 1
ATOM 3131 O O . GLY A 1 413 ? 6.967 -6.961 -16.954 1.00 79.06 413 GLY A O 1
ATOM 3132 N N . ASN A 1 414 ? 5.549 -5.658 -15.823 1.00 88.25 414 ASN A N 1
ATOM 3133 C CA . ASN A 1 414 ? 4.381 -6.005 -16.644 1.00 88.25 414 ASN A CA 1
ATOM 3134 C C . ASN A 1 414 ? 4.187 -5.088 -17.865 1.00 88.25 414 ASN A C 1
ATOM 3136 O O . ASN A 1 414 ? 3.323 -5.350 -18.713 1.00 88.25 414 ASN A O 1
ATOM 3140 N N . VAL A 1 415 ? 4.968 -4.009 -17.981 1.00 91.19 415 VAL A N 1
ATOM 3141 C CA . VAL A 1 415 ? 4.856 -3.051 -19.091 1.00 91.19 415 VAL A CA 1
ATOM 3142 C C . VAL A 1 415 ? 5.121 -3.715 -20.450 1.00 91.19 415 VAL A C 1
ATOM 3144 O O . VAL A 1 415 ? 4.282 -3.541 -21.338 1.00 91.19 415 VAL A O 1
ATOM 3147 N N . PRO A 1 416 ? 6.179 -4.535 -20.642 1.00 93.00 416 PRO A N 1
ATOM 3148 C CA . PRO A 1 416 ? 6.423 -5.204 -21.922 1.00 93.00 416 PRO A CA 1
ATOM 3149 C C . PRO A 1 416 ? 5.249 -6.090 -22.362 1.00 93.00 416 PRO A C 1
ATOM 3151 O O . PRO A 1 416 ? 4.827 -6.046 -23.519 1.00 93.00 416 PRO A O 1
ATOM 3154 N N . ALA A 1 417 ? 4.671 -6.858 -21.432 1.00 94.19 417 ALA A N 1
ATOM 3155 C CA . ALA A 1 417 ? 3.519 -7.714 -21.708 1.00 94.19 417 ALA A CA 1
ATOM 3156 C C . ALA A 1 417 ? 2.289 -6.892 -22.122 1.00 94.19 417 ALA A C 1
ATOM 3158 O O . ALA A 1 417 ? 1.631 -7.217 -23.111 1.00 94.19 417 ALA A O 1
ATOM 3159 N N . THR A 1 418 ? 2.019 -5.793 -21.413 1.00 94.19 418 THR A N 1
ATOM 3160 C CA . THR A 1 418 ? 0.899 -4.885 -21.704 1.00 94.19 418 THR A CA 1
ATOM 3161 C C . THR A 1 418 ? 1.045 -4.236 -23.083 1.00 94.19 418 THR A C 1
ATOM 3163 O O . THR A 1 418 ? 0.111 -4.256 -23.886 1.00 94.19 418 THR A O 1
ATOM 3166 N N . VAL A 1 419 ? 2.238 -3.726 -23.401 1.00 95.12 419 VAL A N 1
ATOM 3167 C CA . VAL A 1 419 ? 2.563 -3.136 -24.710 1.00 95.12 419 VAL A CA 1
ATOM 3168 C C . VAL A 1 419 ? 2.401 -4.161 -25.830 1.00 95.12 419 VAL A C 1
ATOM 3170 O O . VAL A 1 419 ? 1.785 -3.866 -26.854 1.00 95.12 419 VAL A O 1
ATOM 3173 N N . LYS A 1 420 ? 2.870 -5.396 -25.624 1.00 96.12 420 LYS A N 1
ATOM 3174 C CA . LYS A 1 420 ? 2.717 -6.484 -26.596 1.00 96.12 420 LYS A CA 1
ATOM 3175 C C . LYS A 1 420 ? 1.249 -6.806 -26.890 1.00 96.12 420 LYS A C 1
ATOM 3177 O O . LYS A 1 420 ? 0.904 -7.026 -28.049 1.00 96.12 420 LYS A O 1
ATOM 3182 N N . VAL A 1 421 ? 0.383 -6.817 -25.873 1.00 95.88 421 VAL A N 1
ATOM 3183 C CA . VAL A 1 421 ? -1.067 -7.021 -26.056 1.00 95.88 421 VAL A CA 1
ATOM 3184 C C . VAL A 1 421 ? -1.669 -5.910 -26.922 1.00 95.88 421 VAL A C 1
ATOM 3186 O O . VAL A 1 421 ? -2.389 -6.211 -27.872 1.00 95.88 421 VAL A O 1
ATOM 3189 N N . LEU A 1 422 ? -1.342 -4.645 -26.642 1.00 95.00 422 LEU A N 1
ATOM 3190 C CA . LEU A 1 422 ? -1.862 -3.494 -27.392 1.00 95.00 422 LEU A CA 1
ATOM 3191 C C . LEU A 1 422 ? -1.395 -3.487 -28.855 1.00 95.00 422 LEU A C 1
ATOM 3193 O O . LEU A 1 422 ? -2.197 -3.255 -29.758 1.00 95.00 422 LEU A O 1
ATOM 3197 N N . LEU A 1 423 ? -0.123 -3.803 -29.107 1.00 94.94 423 LEU A N 1
ATOM 3198 C CA . LEU A 1 423 ? 0.421 -3.917 -30.465 1.00 94.94 423 LEU A CA 1
ATOM 3199 C C . LEU A 1 423 ? -0.244 -5.053 -31.251 1.00 94.94 423 LEU A C 1
ATOM 3201 O O . LEU A 1 423 ? -0.647 -4.858 -32.394 1.00 94.94 423 LEU A O 1
ATOM 3205 N N . ASN A 1 424 ? -0.440 -6.217 -30.623 1.00 94.12 424 ASN A N 1
ATOM 3206 C CA . ASN A 1 424 ? -1.157 -7.338 -31.241 1.00 94.12 424 ASN A CA 1
ATOM 3207 C C . ASN A 1 424 ? -2.626 -7.005 -31.546 1.00 94.12 424 ASN A C 1
ATOM 3209 O O . ASN A 1 424 ? -3.202 -7.576 -32.471 1.00 94.12 424 ASN A O 1
ATOM 3213 N N . ALA A 1 425 ? -3.229 -6.090 -30.784 1.00 92.81 425 ALA A N 1
ATOM 3214 C CA . ALA A 1 425 ? -4.576 -5.586 -31.027 1.00 92.81 425 ALA A CA 1
ATOM 3215 C C . ALA A 1 425 ? -4.645 -4.527 -32.145 1.00 92.81 425 ALA A C 1
ATOM 3217 O O . ALA A 1 425 ? -5.742 -4.116 -32.518 1.00 92.81 425 ALA A O 1
ATOM 3218 N N . GLY A 1 426 ? -3.502 -4.108 -32.703 1.00 91.94 426 GLY A N 1
ATOM 3219 C CA . GLY A 1 426 ? -3.423 -3.158 -33.815 1.00 91.94 426 GLY A CA 1
ATOM 3220 C C . GLY A 1 426 ? -3.192 -1.702 -33.403 1.00 91.94 426 GLY A C 1
ATOM 3221 O O . GLY A 1 426 ? -3.549 -0.804 -34.165 1.00 91.94 426 GLY A O 1
ATOM 3222 N N . ALA A 1 427 ? -2.626 -1.446 -32.218 1.00 93.38 427 ALA A N 1
ATOM 3223 C CA . ALA A 1 427 ? -2.166 -0.107 -31.850 1.00 93.38 427 ALA A CA 1
ATOM 3224 C C . ALA A 1 427 ? -1.078 0.388 -32.820 1.00 93.38 427 ALA A C 1
ATOM 3226 O O . ALA A 1 427 ? -0.124 -0.336 -33.106 1.00 93.38 427 ALA A O 1
ATOM 3227 N N . ASP A 1 428 ? -1.199 1.629 -33.296 1.00 92.88 428 ASP A N 1
ATOM 3228 C CA . ASP A 1 428 ? -0.183 2.238 -34.158 1.00 92.88 428 ASP A CA 1
ATOM 3229 C C . ASP A 1 428 ? 1.018 2.704 -33.321 1.00 92.88 428 ASP A C 1
ATOM 3231 O O . ASP A 1 428 ? 0.878 3.556 -32.439 1.00 92.88 428 ASP A O 1
ATOM 3235 N N . VAL A 1 429 ? 2.192 2.134 -33.612 1.00 93.75 429 VAL A N 1
ATOM 3236 C CA . VAL A 1 429 ? 3.477 2.431 -32.960 1.00 93.75 429 VAL A CA 1
ATOM 3237 C C . VAL A 1 429 ? 4.140 3.704 -33.501 1.00 93.75 429 VAL A C 1
ATOM 3239 O O . VAL A 1 429 ? 5.056 4.232 -32.876 1.00 93.75 429 VAL A O 1
ATOM 3242 N N . HIS A 1 430 ? 3.698 4.217 -34.653 1.00 91.31 430 HIS A N 1
ATOM 3243 C CA . HIS A 1 430 ? 4.315 5.363 -35.331 1.00 91.31 430 HIS A CA 1
ATOM 3244 C C . HIS A 1 430 ? 3.771 6.721 -34.869 1.00 91.31 430 HIS A C 1
ATOM 3246 O O . HIS A 1 430 ? 4.147 7.764 -35.407 1.00 91.31 430 HIS A O 1
ATOM 3252 N N . VAL A 1 431 ? 2.889 6.732 -33.869 1.00 90.56 431 VAL A N 1
ATOM 3253 C CA . VAL A 1 431 ? 2.392 7.968 -33.262 1.00 90.56 431 VAL A CA 1
ATOM 3254 C C . VAL A 1 431 ? 3.510 8.682 -32.494 1.00 90.56 431 VAL A C 1
ATOM 3256 O O . VAL A 1 431 ? 4.296 8.050 -31.787 1.00 90.56 431 VAL A O 1
ATOM 3259 N N . ALA A 1 432 ? 3.558 10.015 -32.592 1.00 85.88 432 ALA A N 1
ATOM 3260 C CA . ALA A 1 432 ? 4.653 10.828 -32.045 1.00 85.88 432 ALA A CA 1
ATOM 3261 C C . ALA A 1 432 ? 4.937 10.552 -30.556 1.00 85.88 432 ALA A C 1
ATOM 3263 O O . ALA A 1 432 ? 6.091 10.377 -30.172 1.00 85.88 432 ALA A O 1
ATOM 3264 N N . GLY A 1 433 ? 3.886 10.405 -29.741 1.00 86.25 433 GLY A N 1
ATOM 3265 C CA . GLY A 1 433 ? 4.029 10.135 -28.308 1.00 86.25 433 GLY A CA 1
ATOM 3266 C C . GLY A 1 433 ? 4.725 8.807 -27.979 1.00 86.25 433 GLY A C 1
ATOM 3267 O O . GLY A 1 433 ? 5.358 8.709 -26.934 1.00 86.25 433 GLY A O 1
ATOM 3268 N N . VAL A 1 434 ? 4.659 7.794 -28.855 1.00 88.69 434 VAL A N 1
ATOM 3269 C CA . VAL A 1 434 ? 5.394 6.528 -28.659 1.00 88.69 434 VAL A CA 1
ATOM 3270 C C . VAL A 1 434 ? 6.875 6.716 -28.971 1.00 88.69 434 VAL A C 1
ATOM 3272 O O . VAL A 1 434 ? 7.713 6.204 -28.235 1.00 88.69 434 VAL A O 1
ATOM 3275 N N . SER A 1 435 ? 7.214 7.464 -30.025 1.00 88.12 435 SER A N 1
ATOM 3276 C CA . SER A 1 435 ? 8.611 7.767 -30.358 1.00 88.12 435 SER A CA 1
ATOM 3277 C C . SER A 1 435 ? 9.298 8.595 -29.270 1.00 88.12 435 SER A C 1
ATOM 3279 O O . SER A 1 435 ? 10.425 8.278 -28.900 1.00 88.12 435 SER A O 1
ATOM 3281 N N . GLU A 1 436 ? 8.622 9.607 -28.724 1.00 88.06 436 GLU A N 1
ATOM 3282 C CA . GLU A 1 436 ? 9.133 10.419 -27.609 1.00 88.06 436 GLU A CA 1
ATOM 3283 C C . GLU A 1 436 ? 9.377 9.555 -26.362 1.00 88.06 436 GLU A C 1
ATOM 3285 O O . GLU A 1 436 ? 10.490 9.518 -25.833 1.00 88.06 436 GLU A O 1
ATOM 3290 N N . ALA A 1 437 ? 8.375 8.765 -25.959 1.00 87.38 437 ALA A N 1
ATOM 3291 C CA . ALA A 1 437 ? 8.474 7.866 -24.810 1.00 87.38 437 ALA A CA 1
ATOM 3292 C C . ALA A 1 437 ? 9.559 6.789 -24.994 1.00 87.38 437 ALA A C 1
ATOM 3294 O O . ALA A 1 437 ? 10.258 6.424 -24.049 1.00 87.38 437 ALA A O 1
ATOM 3295 N N . PHE A 1 438 ? 9.742 6.291 -26.221 1.00 90.25 438 PHE A N 1
ATOM 3296 C CA . PHE A 1 438 ? 10.809 5.353 -26.566 1.00 90.25 438 PHE A CA 1
ATOM 3297 C C . PHE A 1 438 ? 12.199 5.972 -26.376 1.00 90.25 438 PHE A C 1
ATOM 3299 O O . PHE A 1 438 ? 13.078 5.341 -25.782 1.00 90.25 438 PHE A O 1
ATOM 3306 N N . VAL A 1 439 ? 12.405 7.206 -26.855 1.00 89.06 439 VAL A N 1
ATOM 3307 C CA . VAL A 1 439 ? 13.677 7.924 -26.694 1.00 89.06 439 VAL A CA 1
ATOM 3308 C C . VAL A 1 439 ? 13.967 8.160 -25.217 1.00 89.06 439 VAL A C 1
ATOM 3310 O O . VAL A 1 439 ? 15.088 7.895 -24.777 1.00 89.06 439 VAL A O 1
ATOM 3313 N N . GLU A 1 440 ? 12.973 8.606 -24.449 1.00 87.69 440 GLU A N 1
ATOM 3314 C CA . GLU A 1 440 ? 13.110 8.833 -23.011 1.00 87.69 440 GLU A CA 1
ATOM 3315 C C . GLU A 1 440 ? 13.452 7.537 -22.271 1.00 87.69 440 GLU A C 1
ATOM 3317 O O . GLU A 1 440 ? 14.446 7.503 -21.549 1.00 87.69 440 GLU A O 1
ATOM 3322 N N . CYS A 1 441 ? 12.727 6.446 -22.548 1.00 86.62 441 CYS A N 1
ATOM 3323 C CA . CYS A 1 441 ? 12.984 5.110 -22.004 1.00 86.62 441 CYS A CA 1
ATOM 3324 C C . CYS A 1 441 ? 14.417 4.630 -22.274 1.00 86.62 441 CYS A C 1
ATOM 3326 O O . CYS A 1 441 ? 15.071 4.109 -21.374 1.00 86.62 441 CYS A O 1
ATOM 3328 N N . CYS A 1 442 ? 14.946 4.839 -23.481 1.00 87.75 442 CYS A N 1
ATOM 3329 C CA . CYS A 1 442 ? 16.327 4.470 -23.800 1.00 87.75 442 CYS A CA 1
ATOM 3330 C C . CYS A 1 442 ? 17.363 5.393 -23.135 1.00 87.75 442 CYS A C 1
ATOM 3332 O O . CYS A 1 442 ? 18.493 4.972 -22.900 1.00 87.75 442 CYS A O 1
ATOM 3334 N N . SER A 1 443 ? 17.008 6.652 -22.863 1.00 84.75 443 SER A N 1
ATOM 3335 C CA . SER A 1 443 ? 17.951 7.706 -22.458 1.00 84.75 443 SER A CA 1
ATOM 3336 C C . SER A 1 443 ? 18.076 7.905 -20.945 1.00 84.75 443 SER A C 1
ATOM 3338 O O . SER A 1 443 ? 18.872 8.749 -20.528 1.00 84.75 443 SER A O 1
ATOM 3340 N N . MET A 1 444 ? 17.328 7.150 -20.134 1.00 82.44 444 MET A N 1
ATOM 3341 C CA . MET A 1 444 ? 17.340 7.250 -18.670 1.00 82.44 444 MET A CA 1
ATOM 3342 C C . MET A 1 444 ? 18.740 7.041 -18.063 1.00 82.44 444 MET A C 1
ATOM 3344 O O . MET A 1 444 ? 19.654 6.487 -18.675 1.00 82.44 444 MET A O 1
ATOM 3348 N N . GLU A 1 445 ? 18.930 7.512 -16.831 1.00 76.81 445 GLU A N 1
ATOM 3349 C CA . GLU A 1 445 ? 20.184 7.309 -16.085 1.00 76.81 445 GLU A CA 1
ATOM 3350 C C . GLU A 1 445 ? 20.206 5.996 -15.288 1.00 76.81 445 GLU A C 1
ATOM 3352 O O . GLU A 1 445 ? 21.262 5.560 -14.837 1.00 76.81 445 GLU A O 1
ATOM 3357 N N . TRP A 1 446 ? 19.051 5.355 -15.128 1.00 78.94 446 TRP A N 1
ATOM 3358 C CA . TRP A 1 446 ? 18.853 4.115 -14.382 1.00 78.94 446 TRP A CA 1
ATOM 3359 C C . TRP A 1 446 ? 18.025 3.134 -15.218 1.00 78.94 446 TRP A C 1
ATOM 3361 O O . TRP A 1 446 ? 17.302 3.547 -16.126 1.00 78.94 446 TRP A O 1
ATOM 3371 N N . SER A 1 447 ? 18.153 1.838 -14.929 1.00 80.25 447 SER A N 1
ATOM 3372 C CA . SER A 1 447 ? 17.394 0.779 -15.597 1.00 80.25 447 SER A CA 1
ATOM 3373 C C . SER A 1 447 ? 16.238 0.270 -14.741 1.00 80.25 447 SER A C 1
ATOM 3375 O O . SER A 1 447 ? 16.251 0.391 -13.514 1.00 80.25 447 SER A O 1
ATOM 3377 N N . PHE A 1 448 ? 15.233 -0.317 -15.389 1.00 83.00 448 PHE A N 1
ATOM 3378 C CA . PHE A 1 448 ? 14.112 -0.973 -14.718 1.00 83.00 448 PHE A CA 1
ATOM 3379 C C . PHE A 1 448 ? 13.875 -2.385 -15.250 1.00 83.00 448 PHE A C 1
ATOM 3381 O O . PHE A 1 448 ? 14.306 -2.745 -16.346 1.00 83.00 448 PHE A O 1
ATOM 3388 N N . ASP A 1 449 ? 13.164 -3.186 -14.459 1.00 81.75 449 ASP A N 1
ATOM 3389 C CA . ASP A 1 449 ? 12.845 -4.568 -14.810 1.00 81.75 449 ASP A CA 1
ATOM 3390 C C . ASP A 1 449 ? 11.971 -4.640 -16.072 1.00 81.75 449 ASP A C 1
ATOM 3392 O O . ASP A 1 449 ? 10.915 -4.006 -16.128 1.00 81.75 449 ASP A O 1
ATOM 3396 N N . GLY A 1 450 ? 12.422 -5.389 -17.082 1.00 85.00 450 GLY A N 1
ATOM 3397 C CA . GLY A 1 450 ? 11.761 -5.508 -18.387 1.00 85.00 450 GLY A CA 1
ATOM 3398 C C . GLY A 1 450 ? 12.087 -4.406 -19.408 1.00 85.00 450 GLY A C 1
ATOM 3399 O O . GLY A 1 450 ? 11.483 -4.380 -20.479 1.00 85.00 450 GLY A O 1
ATOM 3400 N N . GLN A 1 451 ? 13.032 -3.496 -19.139 1.00 87.25 451 GLN A N 1
ATOM 3401 C CA . GLN A 1 451 ? 13.371 -2.405 -20.069 1.00 87.25 451 GLN A CA 1
ATOM 3402 C C . GLN A 1 451 ? 13.898 -2.908 -21.427 1.00 87.25 451 GLN A C 1
ATOM 3404 O O . GLN A 1 451 ? 13.425 -2.452 -22.470 1.00 87.25 451 GLN A O 1
ATOM 3409 N N . SER A 1 452 ? 14.824 -3.875 -21.435 1.00 89.75 452 SER A N 1
ATOM 3410 C CA . SER A 1 452 ? 15.325 -4.499 -22.672 1.00 89.75 452 SER A CA 1
ATOM 3411 C C . SER A 1 452 ? 14.208 -5.167 -23.477 1.00 89.75 452 SER A C 1
ATOM 3413 O O . SER A 1 452 ? 14.151 -5.019 -24.701 1.00 89.75 452 SER A O 1
ATOM 3415 N N . ASP A 1 453 ? 13.289 -5.858 -22.798 1.00 91.38 453 ASP A N 1
ATOM 3416 C CA . ASP A 1 453 ? 12.148 -6.518 -23.436 1.00 91.38 453 ASP A CA 1
ATOM 3417 C C . ASP A 1 453 ? 11.201 -5.496 -24.066 1.00 91.38 453 ASP A C 1
ATOM 3419 O O . ASP A 1 453 ? 10.789 -5.661 -25.215 1.00 91.38 453 ASP A O 1
ATOM 3423 N N . LEU A 1 454 ? 10.892 -4.408 -23.349 1.00 91.56 454 LEU A N 1
ATOM 3424 C CA . LEU A 1 454 ? 10.062 -3.317 -23.857 1.00 91.56 454 LEU A CA 1
ATOM 3425 C C . LEU A 1 454 ? 10.664 -2.705 -25.126 1.00 91.56 454 LEU A C 1
ATOM 3427 O O . LEU A 1 454 ? 9.971 -2.577 -26.137 1.00 91.56 454 LEU A O 1
ATOM 3431 N N . VAL A 1 455 ? 11.950 -2.348 -25.086 1.00 92.50 455 VAL A N 1
ATOM 3432 C CA . VAL A 1 455 ? 12.649 -1.748 -26.232 1.00 92.50 455 VAL A CA 1
ATOM 3433 C C . VAL A 1 455 ? 12.679 -2.719 -27.411 1.00 92.50 455 VAL A C 1
ATOM 3435 O O . VAL A 1 455 ? 12.362 -2.326 -28.533 1.00 92.50 455 VAL A O 1
ATOM 3438 N N . SER A 1 456 ? 12.967 -3.997 -27.160 1.00 93.62 456 SER A N 1
ATOM 3439 C CA . SER A 1 456 ? 12.972 -5.039 -28.192 1.00 93.62 456 SER A CA 1
ATOM 3440 C C . SER A 1 456 ? 11.597 -5.216 -28.842 1.00 93.62 456 SER A C 1
ATOM 3442 O O . SER A 1 456 ? 11.502 -5.308 -30.066 1.00 93.62 456 SER A O 1
ATOM 3444 N N . ILE A 1 457 ? 10.519 -5.216 -28.049 1.00 95.06 457 ILE A N 1
ATOM 3445 C CA . ILE A 1 457 ? 9.141 -5.302 -28.551 1.00 95.06 457 ILE A CA 1
ATOM 3446 C C . ILE A 1 457 ? 8.806 -4.095 -29.437 1.00 95.06 457 ILE A C 1
ATOM 3448 O O . ILE A 1 457 ? 8.257 -4.276 -30.524 1.00 95.06 457 ILE A O 1
ATOM 3452 N N . LEU A 1 458 ? 9.157 -2.878 -29.015 1.00 94.38 458 LEU A N 1
ATOM 3453 C CA . LEU A 1 458 ? 8.879 -1.660 -29.784 1.00 94.38 458 LEU A CA 1
ATOM 3454 C C . LEU A 1 458 ? 9.693 -1.599 -31.090 1.00 94.38 458 LEU A C 1
ATOM 3456 O O . LEU A 1 458 ? 9.149 -1.245 -32.138 1.00 94.38 458 LEU A O 1
ATOM 3460 N N . LEU A 1 459 ? 10.968 -2.007 -31.067 1.00 94.00 459 LEU A N 1
ATOM 3461 C CA . LEU A 1 459 ? 11.804 -2.124 -32.271 1.00 94.00 459 LEU A CA 1
ATOM 3462 C C . LEU A 1 459 ? 11.261 -3.173 -33.250 1.00 94.00 459 LEU A C 1
ATOM 3464 O O . LEU A 1 459 ? 11.240 -2.938 -34.463 1.00 94.00 459 LEU A O 1
ATOM 3468 N N . ALA A 1 460 ? 10.797 -4.316 -32.737 1.00 94.62 460 ALA A N 1
ATOM 3469 C CA . ALA A 1 460 ? 10.165 -5.359 -33.541 1.00 94.62 460 ALA A CA 1
ATOM 3470 C C . ALA A 1 460 ? 8.836 -4.889 -34.156 1.00 94.62 460 ALA A C 1
ATOM 3472 O O . ALA A 1 460 ? 8.530 -5.252 -35.289 1.00 94.62 460 ALA A O 1
ATOM 3473 N N . ALA A 1 461 ? 8.084 -4.046 -33.443 1.00 94.44 461 ALA A N 1
ATOM 3474 C CA . ALA A 1 461 ? 6.866 -3.419 -33.950 1.00 94.44 461 ALA A CA 1
ATOM 3475 C C . ALA A 1 461 ? 7.128 -2.328 -35.001 1.00 94.44 461 ALA A C 1
ATOM 3477 O O . ALA A 1 461 ? 6.215 -1.971 -35.739 1.00 94.44 461 ALA A O 1
ATOM 3478 N N . GLY A 1 462 ? 8.365 -1.830 -35.104 1.00 92.25 462 GLY A N 1
ATOM 3479 C CA . GLY A 1 462 ? 8.769 -0.861 -36.121 1.00 92.25 462 GLY A CA 1
ATOM 3480 C C . GLY A 1 462 ? 8.824 0.590 -35.646 1.00 92.25 462 GLY A C 1
ATOM 3481 O O . GLY A 1 462 ? 8.777 1.486 -36.486 1.00 92.25 462 GLY A O 1
ATOM 3482 N N . VAL A 1 463 ? 8.946 0.851 -34.338 1.00 93.00 463 VAL A N 1
ATOM 3483 C CA . VAL A 1 463 ? 9.165 2.219 -33.837 1.00 93.00 463 VAL A CA 1
ATOM 3484 C C . VAL A 1 463 ? 10.379 2.863 -34.525 1.00 93.00 463 VAL A C 1
ATOM 3486 O O . VAL A 1 463 ? 11.417 2.219 -34.712 1.00 93.00 463 VAL A O 1
ATOM 3489 N N . ASP A 1 464 ? 10.266 4.138 -34.913 1.00 89.25 464 ASP A N 1
ATOM 3490 C CA . ASP A 1 464 ? 11.405 4.862 -35.483 1.00 89.25 464 ASP A CA 1
ATOM 3491 C C . ASP A 1 464 ? 12.396 5.232 -34.373 1.00 89.25 464 ASP A C 1
ATOM 3493 O O . ASP A 1 464 ? 12.223 6.214 -33.651 1.00 89.25 464 ASP A O 1
ATOM 3497 N N . CYS A 1 465 ? 13.461 4.442 -34.252 1.00 88.81 465 CYS A N 1
ATOM 3498 C CA . CYS A 1 465 ? 14.550 4.693 -33.315 1.00 88.81 465 CYS A CA 1
ATOM 3499 C C . CYS A 1 465 ? 15.538 5.773 -33.790 1.00 88.81 465 CYS A C 1
ATOM 3501 O O . CYS A 1 465 ? 16.495 6.073 -33.078 1.00 88.81 465 CYS A O 1
ATOM 3503 N N . THR A 1 466 ? 15.356 6.319 -34.999 1.00 88.06 466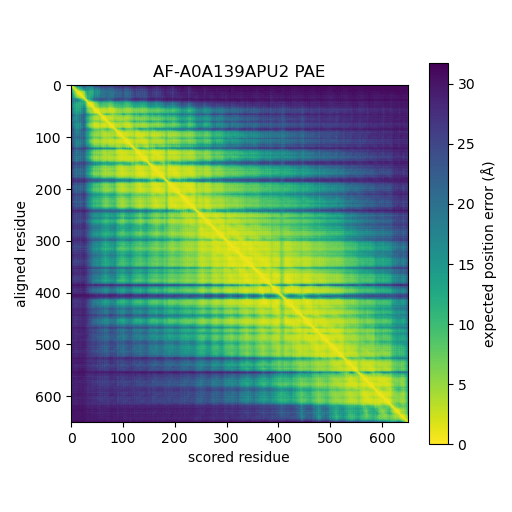 THR A N 1
ATOM 3504 C CA . THR A 1 466 ? 16.284 7.264 -35.644 1.00 88.06 466 THR A CA 1
ATOM 3505 C C . THR A 1 466 ? 15.940 8.736 -35.425 1.00 88.06 466 THR A C 1
ATOM 3507 O O . THR A 1 466 ? 16.519 9.628 -36.055 1.00 88.06 466 THR A O 1
ATOM 3510 N N . THR A 1 467 ? 14.981 8.998 -34.546 1.00 85.88 467 THR A N 1
ATOM 3511 C CA . THR A 1 467 ? 14.518 10.331 -34.168 1.00 85.88 467 THR A CA 1
ATOM 3512 C C . THR A 1 467 ? 15.484 11.011 -33.186 1.00 85.88 467 THR A C 1
ATOM 3514 O O . THR A 1 467 ? 16.460 10.423 -32.711 1.00 85.88 467 THR A O 1
ATOM 3517 N N . GLU A 1 468 ? 15.263 12.308 -32.946 1.00 84.62 468 GLU A N 1
ATOM 3518 C CA . GLU A 1 468 ? 15.998 13.130 -31.968 1.00 84.62 468 GLU A CA 1
ATOM 3519 C C . GLU A 1 468 ? 17.537 13.072 -32.030 1.00 84.62 468 GLU A C 1
ATOM 3521 O O . GLU A 1 468 ? 18.220 13.183 -31.013 1.00 84.62 468 GLU A O 1
ATOM 3526 N N . GLY A 1 469 ? 18.112 12.901 -33.220 1.00 80.62 469 GLY A N 1
ATOM 3527 C CA . GLY A 1 469 ? 19.569 12.914 -33.386 1.00 80.62 469 GLY A CA 1
ATOM 3528 C C . GLY A 1 469 ? 20.286 11.720 -32.748 1.00 80.62 469 GLY A C 1
ATOM 3529 O O . GLY A 1 469 ? 21.480 11.801 -32.491 1.00 80.62 469 GLY A O 1
ATOM 3530 N N . GLY A 1 470 ? 19.583 10.611 -32.493 1.00 86.19 470 GLY A N 1
ATOM 3531 C CA . GLY A 1 470 ? 20.202 9.375 -32.011 1.00 86.19 470 GLY A CA 1
ATOM 3532 C C . GLY A 1 470 ? 20.398 9.271 -30.504 1.00 86.19 470 GLY A C 1
ATOM 3533 O O . GLY A 1 470 ? 21.071 8.346 -30.053 1.00 86.19 470 GLY A O 1
ATOM 3534 N N . LYS A 1 471 ? 19.752 10.135 -29.710 1.00 90.00 471 LYS A N 1
ATOM 3535 C CA . LYS A 1 471 ? 19.734 10.023 -28.239 1.00 90.00 471 LYS A CA 1
ATOM 3536 C C . LYS A 1 471 ? 19.378 8.618 -27.750 1.00 90.00 471 LYS A C 1
ATOM 3538 O O . LYS A 1 471 ? 20.055 8.103 -26.868 1.00 90.00 471 LYS A O 1
ATOM 3543 N N . ALA A 1 472 ? 18.377 7.981 -28.365 1.00 91.06 472 ALA A N 1
ATOM 3544 C CA . ALA A 1 472 ? 17.968 6.624 -28.007 1.00 91.06 472 ALA A CA 1
ATOM 3545 C C . ALA A 1 472 ? 19.102 5.604 -28.192 1.00 91.06 472 ALA A C 1
ATOM 3547 O O . ALA A 1 472 ? 19.307 4.758 -27.329 1.00 91.06 472 ALA A O 1
ATOM 3548 N N . LEU A 1 473 ? 19.882 5.716 -29.274 1.00 92.94 473 LEU A N 1
ATOM 3549 C CA . LEU A 1 473 ? 21.036 4.850 -29.518 1.00 92.94 473 LEU A CA 1
ATOM 3550 C C . LEU A 1 473 ? 22.150 5.097 -28.490 1.00 92.94 473 LEU A C 1
ATOM 3552 O O . LEU A 1 473 ? 22.702 4.149 -27.936 1.00 92.94 473 LEU A O 1
ATOM 3556 N N . VAL A 1 474 ? 22.451 6.365 -28.191 1.00 90.94 474 VAL A N 1
ATOM 3557 C CA . VAL A 1 474 ? 23.448 6.736 -27.171 1.00 90.94 474 VAL A CA 1
ATOM 3558 C C . VAL A 1 474 ? 23.035 6.226 -25.787 1.00 90.94 474 VAL A C 1
ATOM 3560 O O . VAL A 1 474 ? 23.864 5.709 -25.039 1.00 90.94 474 VAL A O 1
ATOM 3563 N N . GLY A 1 475 ? 21.752 6.342 -25.447 1.00 89.94 475 GLY A N 1
ATOM 3564 C CA . GLY A 1 475 ? 21.175 5.798 -24.223 1.00 89.94 475 GLY A CA 1
ATOM 3565 C C . GLY A 1 475 ? 21.243 4.269 -24.169 1.00 89.94 475 GLY A C 1
ATOM 3566 O O . GLY A 1 475 ? 21.733 3.714 -23.188 1.00 89.94 475 GLY A O 1
ATOM 3567 N N . ALA A 1 476 ? 20.890 3.585 -25.262 1.00 90.62 476 ALA A N 1
ATOM 3568 C CA . ALA A 1 476 ? 20.995 2.130 -25.377 1.00 90.62 476 ALA A CA 1
ATOM 3569 C C . ALA A 1 476 ? 22.419 1.626 -25.104 1.00 90.62 476 ALA A C 1
ATOM 3571 O O . ALA A 1 476 ? 22.605 0.659 -24.363 1.00 90.62 476 ALA A O 1
ATOM 3572 N N . CYS A 1 477 ? 23.431 2.343 -25.606 1.00 90.12 477 CYS A N 1
ATOM 3573 C CA . CYS A 1 477 ? 24.838 2.042 -25.343 1.00 90.12 477 CYS A CA 1
ATOM 3574 C C . CYS A 1 477 ? 25.202 2.103 -23.855 1.00 90.12 477 CYS A C 1
ATOM 3576 O O . CYS A 1 477 ? 26.160 1.461 -23.444 1.00 90.12 477 CYS A O 1
ATOM 3578 N N . ARG A 1 478 ? 24.457 2.841 -23.027 1.00 87.19 478 ARG A N 1
ATOM 3579 C CA . ARG A 1 478 ? 24.735 2.986 -21.594 1.00 87.19 478 ARG A CA 1
ATOM 3580 C C . ARG A 1 478 ? 24.170 1.842 -20.753 1.00 87.19 478 ARG A C 1
ATOM 3582 O O . ARG A 1 478 ? 24.862 1.399 -19.843 1.00 87.19 478 ARG A O 1
ATOM 3589 N N . ILE A 1 479 ? 22.935 1.413 -21.030 1.00 82.94 479 ILE A N 1
ATOM 3590 C CA . ILE A 1 479 ? 22.122 0.619 -20.082 1.00 82.94 479 ILE A CA 1
ATOM 3591 C C . ILE A 1 479 ? 21.456 -0.635 -20.671 1.00 82.94 479 ILE A C 1
ATOM 3593 O O . ILE A 1 479 ? 21.165 -1.547 -19.906 1.00 82.94 479 ILE A O 1
ATOM 3597 N N . LEU A 1 480 ? 21.196 -0.698 -21.982 1.00 86.12 480 LEU A N 1
ATOM 3598 C CA . LEU A 1 480 ? 20.435 -1.799 -22.610 1.00 86.12 480 LEU A CA 1
ATOM 3599 C C . LEU A 1 480 ? 21.348 -2.889 -23.154 1.00 86.12 480 LEU A C 1
ATOM 3601 O O . LEU A 1 480 ? 22.500 -2.597 -23.411 1.00 86.12 480 LEU A O 1
ATOM 3605 N N . ASP A 1 481 ? 20.856 -4.093 -23.436 1.00 88.00 481 ASP A N 1
ATOM 3606 C CA . ASP A 1 481 ? 21.676 -5.196 -23.971 1.00 88.00 481 ASP A CA 1
ATOM 3607 C C . ASP A 1 481 ? 22.423 -4.855 -25.276 1.00 88.00 481 ASP A C 1
ATOM 3609 O O . ASP A 1 481 ? 21.922 -4.113 -26.123 1.00 88.00 481 ASP A O 1
ATOM 3613 N N . ASP A 1 482 ? 23.628 -5.423 -25.457 1.00 89.75 482 ASP A N 1
ATOM 3614 C CA . ASP A 1 482 ? 24.503 -5.145 -26.618 1.00 89.75 482 ASP A CA 1
ATOM 3615 C C . ASP A 1 482 ? 23.757 -5.398 -27.942 1.00 89.75 482 ASP A C 1
ATOM 3617 O O . ASP A 1 482 ? 23.792 -4.569 -28.849 1.00 89.75 482 ASP A O 1
ATOM 3621 N N . ALA A 1 483 ? 22.990 -6.492 -28.013 1.00 91.38 483 ALA A N 1
ATOM 3622 C CA . ALA A 1 483 ? 22.220 -6.877 -29.196 1.00 91.38 483 ALA A CA 1
ATOM 3623 C C . ALA A 1 483 ? 21.172 -5.828 -29.616 1.00 91.38 483 ALA A C 1
ATOM 3625 O O . ALA A 1 483 ? 20.914 -5.656 -30.806 1.00 91.38 483 ALA A O 1
ATOM 3626 N N . ILE A 1 484 ? 20.580 -5.110 -28.655 1.00 92.12 484 ILE A N 1
ATOM 3627 C CA . ILE A 1 484 ? 19.598 -4.053 -28.933 1.00 92.12 484 ILE A CA 1
ATOM 3628 C C . ILE A 1 484 ? 20.303 -2.854 -29.563 1.00 92.12 484 ILE A C 1
ATOM 3630 O O . ILE A 1 484 ? 19.849 -2.328 -30.580 1.00 92.12 484 ILE A O 1
ATOM 3634 N N . ALA A 1 485 ? 21.433 -2.439 -28.986 1.00 91.88 485 ALA A N 1
ATOM 3635 C CA . ALA A 1 485 ? 22.227 -1.348 -29.535 1.00 91.88 485 ALA A CA 1
ATOM 3636 C C . ALA A 1 485 ? 22.733 -1.686 -30.950 1.00 91.88 485 ALA A C 1
ATOM 3638 O O . ALA A 1 485 ? 22.649 -0.846 -31.846 1.00 91.88 485 ALA A O 1
ATOM 3639 N N . GLU A 1 486 ? 23.184 -2.921 -31.181 1.00 91.12 486 GLU A N 1
ATOM 3640 C CA . GLU A 1 486 ? 23.589 -3.404 -32.505 1.00 91.12 486 GLU A CA 1
ATOM 3641 C C . GLU A 1 486 ? 22.435 -3.373 -33.527 1.00 91.12 486 GLU A C 1
ATOM 3643 O O . GLU A 1 486 ? 22.625 -2.861 -34.635 1.00 91.12 486 GLU A O 1
ATOM 3648 N N . ASP A 1 487 ? 21.231 -3.844 -33.167 1.00 92.38 487 ASP A N 1
ATOM 3649 C CA . ASP A 1 487 ? 20.043 -3.769 -34.041 1.00 92.38 487 ASP A CA 1
ATOM 3650 C C . ASP A 1 487 ? 19.704 -2.317 -34.403 1.00 92.38 487 ASP A C 1
ATOM 3652 O O . ASP A 1 487 ? 19.484 -1.981 -35.572 1.00 92.38 487 ASP A O 1
ATOM 3656 N N . MET A 1 488 ? 19.744 -1.414 -33.418 1.00 93.12 488 MET A N 1
ATOM 3657 C CA . MET A 1 488 ? 19.532 0.012 -33.657 1.00 93.12 488 MET A CA 1
ATOM 3658 C C . MET A 1 488 ? 20.576 0.567 -34.636 1.00 93.12 488 MET A C 1
ATOM 3660 O O . MET A 1 488 ? 20.202 1.249 -35.589 1.00 93.12 488 MET A O 1
ATOM 3664 N N . VAL A 1 489 ? 21.866 0.235 -34.497 1.00 91.44 489 VAL A N 1
ATOM 3665 C CA . VAL A 1 489 ? 22.907 0.671 -35.453 1.00 91.44 489 VAL A CA 1
ATOM 3666 C C . VAL A 1 489 ? 22.594 0.219 -36.879 1.00 91.44 489 VAL A C 1
ATOM 3668 O O . VAL A 1 489 ? 22.738 1.011 -37.816 1.00 91.44 489 VAL A O 1
ATOM 3671 N N . LEU A 1 490 ? 22.149 -1.025 -37.072 1.00 90.44 490 LEU A N 1
ATOM 3672 C CA . LEU A 1 490 ? 21.766 -1.526 -38.396 1.00 90.44 490 LEU A CA 1
ATOM 3673 C C . LEU A 1 490 ? 20.614 -0.711 -38.998 1.00 90.44 490 LEU A C 1
ATOM 3675 O O . LEU A 1 490 ? 20.667 -0.355 -40.179 1.00 90.44 490 LEU A O 1
ATOM 3679 N N . ARG A 1 491 ? 19.623 -0.331 -38.186 1.00 92.69 491 ARG A N 1
ATOM 3680 C CA . ARG A 1 491 ? 18.510 0.537 -38.608 1.00 92.69 491 ARG A CA 1
ATOM 3681 C C . ARG A 1 491 ? 18.976 1.950 -38.958 1.00 92.69 491 ARG A C 1
ATOM 3683 O O . ARG A 1 491 ? 18.574 2.482 -39.991 1.00 92.69 491 ARG A O 1
ATOM 3690 N N . PHE A 1 492 ? 19.881 2.535 -38.173 1.00 91.88 492 PHE A N 1
ATOM 3691 C CA . PHE A 1 492 ? 20.493 3.835 -38.484 1.00 91.88 492 PHE A CA 1
ATOM 3692 C C . PHE A 1 492 ? 21.282 3.810 -39.800 1.00 91.88 492 PHE A C 1
ATOM 3694 O O . PHE A 1 492 ? 21.206 4.768 -40.577 1.00 91.88 492 PHE A O 1
ATOM 3701 N N . LYS A 1 493 ? 22.011 2.719 -40.078 1.00 89.19 493 LYS A N 1
ATOM 3702 C CA . LYS A 1 493 ? 22.708 2.514 -41.359 1.00 89.19 493 LYS A CA 1
ATOM 3703 C C . LYS A 1 493 ? 21.728 2.410 -42.520 1.00 89.19 493 LYS A C 1
ATOM 3705 O O . LYS A 1 493 ? 21.915 3.097 -43.520 1.00 89.19 493 LYS A O 1
ATOM 3710 N N . ALA A 1 494 ? 20.683 1.594 -42.380 1.00 89.88 494 ALA A N 1
ATOM 3711 C CA . ALA A 1 494 ? 19.655 1.426 -43.405 1.00 89.88 494 ALA A CA 1
ATOM 3712 C C . ALA A 1 494 ? 18.931 2.746 -43.720 1.00 89.88 494 ALA A C 1
ATOM 3714 O O . ALA A 1 494 ? 18.638 3.027 -44.879 1.00 89.88 494 ALA A O 1
ATOM 3715 N N . ALA A 1 495 ? 18.706 3.585 -42.705 1.00 89.56 495 ALA A N 1
ATOM 3716 C CA . ALA A 1 495 ? 18.114 4.911 -42.858 1.00 89.56 495 ALA A CA 1
ATOM 3717 C C . ALA A 1 495 ? 19.096 5.988 -43.368 1.00 89.56 495 ALA A C 1
ATOM 3719 O O . ALA A 1 495 ? 18.672 7.112 -43.630 1.00 89.56 495 ALA A O 1
ATOM 3720 N N . GLY A 1 496 ? 20.400 5.697 -43.469 1.00 88.06 496 GLY A N 1
ATOM 3721 C CA . GLY A 1 496 ? 21.424 6.678 -43.849 1.00 88.06 496 GLY A CA 1
ATOM 3722 C C . GLY A 1 496 ? 21.621 7.813 -42.834 1.00 88.06 496 GLY A C 1
ATOM 3723 O O . GLY A 1 496 ? 22.138 8.869 -43.190 1.00 88.06 496 GLY A O 1
ATOM 3724 N N . LYS A 1 497 ? 21.203 7.616 -41.576 1.00 89.19 497 LYS A N 1
ATOM 3725 C CA . LYS A 1 497 ? 21.224 8.631 -40.503 1.00 89.19 497 LYS A CA 1
ATOM 3726 C C . LYS A 1 497 ? 22.370 8.445 -39.500 1.00 89.19 497 LYS A C 1
ATOM 3728 O O . LYS A 1 497 ? 22.448 9.177 -38.517 1.00 89.19 497 LYS A O 1
ATOM 3733 N N . LEU A 1 498 ? 23.254 7.471 -39.717 1.00 87.94 498 LEU A N 1
ATOM 3734 C CA . LEU A 1 498 ? 24.408 7.237 -38.849 1.00 87.94 498 LEU A CA 1
ATOM 3735 C C . LEU A 1 498 ? 25.508 8.279 -39.127 1.00 87.94 498 LEU A C 1
ATOM 3737 O O . LEU A 1 498 ? 26.323 8.104 -40.033 1.00 87.94 498 LEU A O 1
ATOM 3741 N N . SER A 1 499 ? 25.510 9.379 -38.370 1.00 87.94 499 SER A N 1
ATOM 3742 C CA . SER A 1 499 ? 26.518 10.439 -38.493 1.00 87.94 499 SER A CA 1
ATOM 3743 C C . SER A 1 499 ? 27.813 10.091 -37.749 1.00 87.94 499 SER A C 1
ATOM 3745 O O . SER A 1 499 ? 27.825 9.288 -36.817 1.00 87.94 499 SER A O 1
ATOM 3747 N N . GLN A 1 500 ? 28.920 10.727 -38.142 1.00 82.94 500 GLN A N 1
ATOM 3748 C CA . GLN A 1 500 ? 30.215 10.532 -37.479 1.00 82.94 500 GLN A CA 1
ATOM 3749 C C . GLN A 1 500 ? 30.221 11.032 -36.029 1.00 82.94 500 GLN A C 1
ATOM 3751 O O . GLN A 1 500 ? 30.836 10.413 -35.163 1.00 82.94 500 GLN A O 1
ATOM 3756 N N . GLU A 1 501 ? 29.514 12.130 -35.763 1.00 85.88 501 GLU A N 1
ATOM 3757 C CA . GLU A 1 501 ? 29.337 12.690 -34.419 1.00 85.88 501 GLU A CA 1
ATOM 3758 C C . GLU A 1 501 ? 28.604 11.701 -33.504 1.00 85.88 501 GLU A C 1
ATOM 3760 O O . GLU A 1 501 ? 29.116 11.350 -32.446 1.00 85.88 501 GLU A O 1
ATOM 3765 N N . LEU A 1 502 ? 27.493 11.125 -33.979 1.00 87.88 502 LEU A N 1
ATOM 3766 C CA . LEU A 1 502 ? 26.721 10.135 -33.227 1.00 87.88 502 LEU A CA 1
ATOM 3767 C C . LEU A 1 502 ? 27.542 8.881 -32.896 1.00 87.88 502 LEU A C 1
ATOM 3769 O O . LEU A 1 502 ? 27.474 8.364 -31.782 1.00 87.88 502 LEU A O 1
ATOM 3773 N N . VAL A 1 503 ? 28.340 8.390 -33.847 1.00 87.50 503 VAL A N 1
ATOM 3774 C CA . VAL A 1 503 ? 29.234 7.246 -33.605 1.00 87.50 503 VAL A CA 1
ATOM 3775 C C . VAL A 1 503 ? 30.294 7.590 -32.556 1.00 87.50 503 VAL A C 1
ATOM 3777 O O . VAL A 1 503 ? 30.597 6.761 -31.699 1.00 87.50 503 VAL A O 1
ATOM 3780 N N . THR A 1 504 ? 30.812 8.819 -32.572 1.00 85.06 504 THR A N 1
ATOM 3781 C CA . THR A 1 504 ? 31.804 9.291 -31.593 1.00 85.06 504 THR A CA 1
ATOM 3782 C C . THR A 1 504 ? 31.203 9.331 -30.187 1.00 85.06 504 THR A C 1
ATOM 3784 O O . THR A 1 504 ? 31.824 8.845 -29.238 1.00 85.06 504 THR A O 1
ATOM 3787 N N . ASP A 1 505 ? 29.971 9.826 -30.059 1.00 88.31 505 ASP A N 1
ATOM 3788 C CA . ASP A 1 505 ? 29.233 9.849 -28.795 1.00 88.31 505 ASP A CA 1
ATOM 3789 C C . ASP A 1 505 ? 28.960 8.435 -28.264 1.00 88.31 505 ASP A C 1
ATOM 3791 O O . ASP A 1 505 ? 29.176 8.168 -27.078 1.00 88.31 505 ASP A O 1
ATOM 3795 N N . CYS A 1 506 ? 28.562 7.498 -29.134 1.00 89.94 506 CYS A N 1
ATOM 3796 C CA . CYS A 1 506 ? 28.338 6.099 -28.755 1.00 89.94 506 CYS A CA 1
ATOM 3797 C C . CYS A 1 506 ? 29.626 5.433 -28.244 1.00 89.94 506 CYS A C 1
ATOM 3799 O O . CYS A 1 506 ? 29.607 4.798 -27.188 1.00 89.94 506 CYS A O 1
ATOM 3801 N N . ILE A 1 507 ? 30.759 5.628 -28.932 1.00 87.44 507 ILE A N 1
ATOM 3802 C CA . ILE A 1 507 ? 32.079 5.126 -28.507 1.00 87.44 507 ILE A CA 1
ATOM 3803 C C . ILE A 1 507 ? 32.449 5.694 -27.128 1.00 87.44 507 ILE A C 1
ATOM 3805 O O . ILE A 1 507 ? 32.862 4.952 -26.232 1.00 87.44 507 ILE A O 1
ATOM 3809 N N . ALA A 1 508 ? 32.271 7.004 -26.928 1.00 86.12 508 ALA A N 1
ATOM 3810 C CA . ALA A 1 508 ? 32.584 7.663 -25.664 1.00 86.12 508 ALA A CA 1
ATOM 3811 C C . ALA A 1 508 ? 31.713 7.153 -24.503 1.00 86.12 508 ALA A C 1
ATOM 3813 O O . ALA A 1 508 ? 32.219 6.957 -23.395 1.00 86.12 508 ALA A O 1
ATOM 3814 N N . VAL A 1 509 ? 30.417 6.918 -24.740 1.00 89.75 509 VAL A N 1
ATOM 3815 C CA . VAL A 1 509 ? 29.504 6.365 -23.729 1.00 89.75 509 VAL A CA 1
ATOM 3816 C C . VAL A 1 509 ? 29.832 4.908 -23.414 1.00 89.75 509 VAL A C 1
ATOM 3818 O O . VAL A 1 509 ? 29.920 4.575 -22.234 1.00 89.75 509 VAL A O 1
ATOM 3821 N N . CYS A 1 510 ? 30.105 4.065 -24.416 1.00 91.00 510 CYS A N 1
ATOM 3822 C CA . CYS A 1 510 ? 30.489 2.667 -24.190 1.00 91.00 510 CYS A CA 1
ATOM 3823 C C . CYS A 1 510 ? 31.717 2.557 -23.274 1.00 91.00 510 CYS A C 1
ATOM 3825 O O . CYS A 1 510 ? 31.723 1.760 -22.338 1.00 91.00 510 CYS A O 1
ATOM 3827 N N . ALA A 1 511 ? 32.730 3.403 -23.490 1.00 87.81 511 ALA A N 1
ATOM 3828 C CA . ALA A 1 511 ? 33.919 3.430 -22.642 1.00 87.81 511 ALA A CA 1
ATOM 3829 C C . ALA A 1 511 ? 33.620 3.880 -21.203 1.00 87.81 511 ALA A C 1
ATOM 3831 O O . ALA A 1 511 ? 34.133 3.286 -20.256 1.00 87.81 511 ALA A O 1
ATOM 3832 N N . LYS A 1 512 ? 32.774 4.906 -21.023 1.00 87.31 512 LYS A N 1
ATOM 3833 C CA . LYS A 1 512 ? 32.356 5.384 -19.691 1.00 87.31 512 LYS A CA 1
ATOM 3834 C C . LYS A 1 512 ? 31.538 4.344 -18.922 1.00 87.31 512 LYS A C 1
ATOM 3836 O O . LYS A 1 512 ? 31.654 4.277 -17.704 1.00 87.31 512 LYS A O 1
ATOM 3841 N N . SER A 1 513 ? 30.737 3.550 -19.626 1.00 87.62 513 SER A N 1
ATOM 3842 C CA . SER A 1 513 ? 29.878 2.503 -19.060 1.00 87.62 513 SER A CA 1
ATOM 3843 C C . SER A 1 513 ? 30.554 1.129 -18.951 1.00 87.62 513 SER A C 1
ATOM 3845 O O . SER A 1 513 ? 29.884 0.153 -18.637 1.00 87.62 513 SER A O 1
ATOM 3847 N N . ASP A 1 514 ? 31.863 1.034 -19.207 1.00 88.19 514 ASP A N 1
ATOM 3848 C CA . ASP A 1 514 ? 32.653 -0.210 -19.190 1.00 88.19 514 ASP A CA 1
ATOM 3849 C C . ASP A 1 514 ? 32.183 -1.301 -20.183 1.00 88.19 514 ASP A C 1
ATOM 3851 O O . ASP A 1 514 ? 32.415 -2.493 -19.979 1.00 88.19 514 ASP A O 1
ATOM 3855 N N . ARG A 1 515 ? 31.560 -0.909 -21.302 1.00 89.19 515 ARG A N 1
ATOM 3856 C CA . ARG A 1 515 ? 30.991 -1.816 -22.318 1.00 89.19 515 ARG A CA 1
ATOM 3857 C C . ARG A 1 515 ? 31.893 -1.975 -23.530 1.00 89.19 515 ARG A C 1
ATOM 3859 O O . ARG A 1 515 ? 31.673 -1.409 -24.600 1.00 89.19 515 ARG A O 1
ATOM 3866 N N . TRP A 1 516 ? 32.942 -2.763 -23.345 1.00 88.19 516 TRP A N 1
ATOM 3867 C CA . TRP A 1 516 ? 34.039 -2.862 -24.307 1.00 88.19 516 TRP A CA 1
ATOM 3868 C C . TRP A 1 516 ? 33.728 -3.693 -25.557 1.00 88.19 516 TRP A C 1
ATOM 3870 O O . TRP A 1 516 ? 34.261 -3.385 -26.618 1.00 88.19 516 TRP A O 1
ATOM 3880 N N . SER A 1 517 ? 32.830 -4.677 -25.475 1.00 89.19 517 SER A N 1
ATOM 3881 C CA . SER A 1 517 ? 32.372 -5.434 -26.652 1.00 89.19 517 SER A CA 1
ATOM 3882 C C . SER A 1 517 ? 31.639 -4.524 -27.642 1.00 89.19 517 SER A C 1
ATOM 3884 O O . SER A 1 517 ? 31.984 -4.461 -28.821 1.00 89.19 517 SER A O 1
ATOM 3886 N N . LEU A 1 518 ? 30.683 -3.740 -27.137 1.00 88.94 518 LEU A N 1
ATOM 3887 C CA . LEU A 1 518 ? 29.937 -2.773 -27.936 1.00 88.94 518 LEU A CA 1
ATOM 3888 C C . LEU A 1 518 ? 30.836 -1.628 -28.430 1.00 88.94 518 LEU A C 1
ATOM 3890 O O . LEU A 1 518 ? 30.713 -1.192 -29.573 1.00 88.94 518 LEU A O 1
ATOM 3894 N N . PHE A 1 519 ? 31.794 -1.185 -27.610 1.00 89.06 519 PHE A N 1
ATOM 3895 C CA . PHE A 1 519 ? 32.827 -0.231 -28.025 1.00 89.06 519 PHE A CA 1
ATOM 3896 C C . PHE A 1 519 ? 33.586 -0.719 -29.269 1.00 89.06 519 PHE A C 1
ATOM 3898 O O . PHE A 1 519 ? 33.700 0.020 -30.246 1.00 89.06 519 PHE A O 1
ATOM 3905 N N . GLU A 1 520 ? 34.080 -1.962 -29.262 1.00 85.94 520 GLU A N 1
ATOM 3906 C CA . GLU A 1 520 ? 34.785 -2.546 -30.410 1.00 85.94 520 GLU A CA 1
ATOM 3907 C C . GLU A 1 520 ? 33.884 -2.641 -31.644 1.00 85.94 520 GLU A C 1
ATOM 3909 O O . GLU A 1 520 ? 34.317 -2.304 -32.751 1.00 85.94 520 GLU A O 1
ATOM 3914 N N . TYR A 1 521 ? 32.618 -3.025 -31.453 1.00 88.12 521 TYR A N 1
ATOM 3915 C CA . TYR A 1 521 ? 31.628 -3.029 -32.524 1.00 88.12 521 TYR A CA 1
ATOM 3916 C C . TYR A 1 521 ? 31.494 -1.641 -33.161 1.00 88.12 521 TYR A C 1
ATOM 3918 O O . TYR A 1 521 ? 31.668 -1.509 -34.374 1.00 88.12 521 TYR A O 1
ATOM 3926 N N . PHE A 1 522 ? 31.277 -0.582 -32.375 1.00 86.06 522 PHE A N 1
ATOM 3927 C CA . PHE A 1 522 ? 31.153 0.776 -32.913 1.00 86.06 522 PHE A CA 1
ATOM 3928 C C . PHE A 1 522 ? 32.409 1.250 -33.643 1.00 86.06 522 PHE A C 1
ATOM 3930 O O . PHE A 1 522 ? 32.285 1.875 -34.695 1.00 86.06 522 PHE A O 1
ATOM 3937 N N . VAL A 1 523 ? 33.606 0.926 -33.148 1.00 84.62 523 VAL A N 1
ATOM 3938 C CA . VAL A 1 523 ? 34.849 1.293 -33.844 1.00 84.62 523 VAL A CA 1
ATOM 3939 C C . VAL A 1 523 ? 34.958 0.586 -35.196 1.00 84.62 523 VAL A C 1
ATOM 3941 O O . VAL A 1 523 ? 35.283 1.234 -36.193 1.00 84.62 523 VAL A O 1
ATOM 3944 N N . SER A 1 524 ? 34.583 -0.695 -35.268 1.00 82.94 524 SER A N 1
ATOM 3945 C CA . SER A 1 524 ? 34.548 -1.431 -36.540 1.00 82.94 524 SER A CA 1
ATOM 3946 C C . SER A 1 524 ? 33.571 -0.810 -37.551 1.00 82.94 524 SER A C 1
ATOM 3948 O O . SER A 1 524 ? 33.802 -0.841 -38.758 1.00 82.94 524 SER A O 1
ATOM 3950 N N . VAL A 1 525 ? 32.489 -0.195 -37.061 1.00 82.06 525 VAL A N 1
ATOM 3951 C CA . VAL A 1 525 ? 31.487 0.497 -37.878 1.00 82.06 525 VAL A CA 1
ATOM 3952 C C . VAL A 1 525 ? 31.950 1.888 -38.327 1.00 82.06 525 VAL A C 1
ATOM 3954 O O . VAL A 1 525 ? 31.585 2.326 -39.419 1.00 82.06 525 VAL A O 1
ATOM 3957 N N . ALA A 1 526 ? 32.729 2.586 -37.502 1.00 74.06 526 ALA A N 1
ATOM 3958 C CA . ALA A 1 526 ? 33.144 3.973 -37.709 1.00 74.06 526 ALA A CA 1
ATOM 3959 C C . ALA A 1 526 ? 34.222 4.150 -38.798 1.00 74.06 526 ALA A C 1
ATOM 3961 O O . ALA A 1 526 ? 34.394 5.253 -39.334 1.00 74.06 526 ALA A O 1
ATOM 3962 N N . GLY A 1 527 ? 34.947 3.071 -39.112 1.00 71.50 527 GLY A N 1
ATOM 3963 C CA . GLY A 1 527 ? 36.094 3.073 -40.018 1.00 71.50 527 GLY A CA 1
ATOM 3964 C C . GLY A 1 527 ? 37.330 3.788 -39.451 1.00 71.50 527 GLY A C 1
ATOM 3965 O O . GLY A 1 527 ? 37.358 4.256 -38.310 1.00 71.50 527 GLY A O 1
ATOM 3966 N N . ASP A 1 528 ? 38.379 3.875 -40.269 1.00 69.31 528 ASP A N 1
ATOM 3967 C CA . ASP A 1 528 ? 39.752 4.273 -39.904 1.00 69.31 528 ASP A CA 1
ATOM 3968 C C . ASP A 1 528 ? 39.877 5.601 -39.135 1.00 69.31 528 ASP A C 1
ATOM 3970 O O . ASP A 1 528 ? 40.700 5.734 -38.232 1.00 69.31 528 ASP A O 1
ATOM 3974 N N . GLN A 1 529 ? 39.023 6.579 -39.428 1.00 69.62 529 GLN A N 1
ATOM 3975 C CA . GLN A 1 529 ? 39.123 7.946 -38.899 1.00 69.62 529 GLN A CA 1
ATOM 3976 C C . GLN A 1 529 ? 38.975 8.071 -37.367 1.00 69.62 529 GLN A C 1
ATOM 3978 O O . GLN A 1 529 ? 39.469 9.035 -36.788 1.00 69.62 529 GLN A O 1
ATOM 3983 N N . HIS A 1 530 ? 38.340 7.100 -36.698 1.00 72.06 530 HIS A N 1
ATOM 3984 C CA . HIS A 1 530 ? 38.119 7.122 -35.241 1.00 72.06 530 HIS A CA 1
ATOM 3985 C C . HIS A 1 530 ? 39.094 6.252 -34.451 1.00 72.06 530 HIS A C 1
ATOM 3987 O O . HIS A 1 530 ? 39.109 6.299 -33.220 1.00 72.06 530 HIS A O 1
ATOM 3993 N N . HIS A 1 531 ? 39.950 5.490 -35.135 1.00 76.75 531 HIS A N 1
ATOM 3994 C CA . HIS A 1 531 ? 40.846 4.524 -34.502 1.00 76.75 531 HIS A CA 1
ATOM 3995 C C . HIS A 1 531 ? 41.857 5.192 -33.557 1.00 76.75 531 HIS A C 1
ATOM 3997 O O . HIS A 1 531 ? 42.168 4.640 -32.504 1.00 76.75 531 HIS A O 1
ATOM 4003 N N . GLY A 1 532 ? 42.327 6.405 -33.874 1.00 78.56 532 GLY A N 1
ATOM 4004 C CA . GLY A 1 532 ? 43.229 7.171 -33.002 1.00 78.56 532 GLY A CA 1
ATOM 4005 C C . GLY A 1 532 ? 42.576 7.614 -31.686 1.00 78.56 532 GLY A C 1
ATOM 4006 O O . GLY A 1 532 ? 43.139 7.414 -30.607 1.00 78.56 532 GLY A O 1
ATOM 4007 N N . ALA A 1 533 ? 41.363 8.170 -31.757 1.00 79.25 533 ALA A N 1
ATOM 4008 C CA . ALA A 1 533 ? 40.617 8.595 -30.574 1.00 79.25 533 ALA A CA 1
ATOM 4009 C C . ALA A 1 533 ? 40.170 7.395 -29.722 1.00 79.25 533 ALA A C 1
ATOM 4011 O O . ALA A 1 533 ? 40.322 7.423 -28.500 1.00 79.25 533 ALA A O 1
ATOM 4012 N N . ALA A 1 534 ? 39.695 6.324 -30.366 1.00 83.12 534 ALA A N 1
ATOM 4013 C CA . ALA A 1 534 ? 39.323 5.080 -29.703 1.00 83.12 534 ALA A CA 1
ATOM 4014 C C . ALA A 1 534 ? 40.521 4.421 -29.003 1.00 83.12 534 ALA A C 1
ATOM 4016 O O . ALA A 1 534 ? 40.396 3.987 -27.856 1.00 83.12 534 ALA A O 1
ATOM 4017 N N . LEU A 1 535 ? 41.699 4.413 -29.642 1.00 84.94 535 LEU A N 1
ATOM 4018 C CA . LEU A 1 535 ? 42.923 3.894 -29.030 1.00 84.94 535 LEU A CA 1
ATOM 4019 C C . LEU A 1 535 ? 43.256 4.651 -27.749 1.00 84.94 535 LEU A C 1
ATOM 4021 O O . LEU A 1 535 ? 43.547 4.026 -26.733 1.00 84.94 535 LEU A O 1
ATOM 4025 N N . ARG A 1 536 ? 43.184 5.985 -27.777 1.00 84.19 536 ARG A N 1
ATOM 4026 C CA . ARG A 1 536 ? 43.458 6.804 -26.595 1.00 84.19 536 ARG A CA 1
ATOM 4027 C C . ARG A 1 536 ? 42.541 6.441 -25.430 1.00 84.19 536 ARG A C 1
ATOM 4029 O O . ARG A 1 536 ? 43.034 6.181 -24.338 1.00 84.19 536 ARG A O 1
ATOM 4036 N N . VAL A 1 537 ? 41.236 6.354 -25.677 1.00 84.81 537 VAL A N 1
ATOM 4037 C CA . VAL A 1 537 ? 40.243 6.002 -24.650 1.00 84.81 537 VAL A CA 1
ATOM 4038 C C . VAL A 1 537 ? 40.482 4.590 -24.092 1.00 84.81 537 VAL A C 1
ATOM 4040 O O . VAL A 1 537 ? 40.479 4.397 -22.876 1.00 84.81 537 VAL A O 1
ATOM 4043 N N . ALA A 1 538 ? 40.767 3.606 -24.951 1.00 86.19 538 ALA A N 1
ATOM 4044 C CA . ALA A 1 538 ? 41.075 2.238 -24.524 1.00 86.19 538 ALA A CA 1
ATOM 4045 C C . ALA A 1 538 ? 42.394 2.146 -23.729 1.00 86.19 538 ALA A C 1
ATOM 4047 O O . ALA A 1 538 ? 42.486 1.403 -22.744 1.00 86.19 538 ALA A O 1
ATOM 4048 N N . CYS A 1 539 ? 43.409 2.927 -24.118 1.00 86.12 539 CYS A N 1
ATOM 4049 C CA . CYS A 1 539 ? 44.675 3.038 -23.401 1.00 86.12 539 CYS A CA 1
ATOM 4050 C C . CYS A 1 539 ? 44.500 3.706 -22.037 1.00 86.12 539 CYS A C 1
ATOM 4052 O O . CYS A 1 539 ? 45.026 3.170 -21.067 1.00 86.12 539 CYS A O 1
ATOM 4054 N N . GLU A 1 540 ? 43.752 4.811 -21.934 1.00 85.50 540 GLU A N 1
ATOM 4055 C CA . GLU A 1 540 ? 43.423 5.502 -20.675 1.00 85.50 540 GLU A CA 1
ATOM 4056 C C . GLU A 1 540 ? 42.691 4.557 -19.700 1.00 85.50 540 GLU A C 1
ATOM 4058 O O . GLU A 1 540 ? 43.089 4.444 -18.534 1.00 85.50 540 GLU A O 1
ATOM 4063 N N . ALA A 1 541 ? 41.729 3.771 -20.196 1.00 85.44 541 ALA A N 1
ATOM 4064 C CA . ALA A 1 541 ? 40.972 2.780 -19.422 1.00 85.44 541 ALA A CA 1
ATOM 4065 C C . ALA A 1 541 ? 41.714 1.453 -19.143 1.00 85.44 541 ALA A C 1
ATOM 4067 O O . ALA A 1 541 ? 41.190 0.586 -18.444 1.00 85.44 541 ALA A O 1
ATOM 4068 N N . ASN A 1 542 ? 42.936 1.284 -19.661 1.00 88.00 542 ASN A N 1
ATOM 4069 C CA . ASN A 1 542 ? 43.774 0.086 -19.505 1.00 88.00 542 ASN A CA 1
ATOM 4070 C C . ASN A 1 542 ? 43.184 -1.221 -20.079 1.00 88.00 542 ASN A C 1
ATOM 4072 O O . ASN A 1 542 ? 43.363 -2.300 -19.509 1.00 88.00 542 ASN A O 1
ATOM 4076 N N . LYS A 1 543 ? 42.480 -1.163 -21.212 1.00 88.50 543 LYS A N 1
ATOM 4077 C CA . LYS A 1 543 ? 41.792 -2.333 -21.787 1.00 88.50 543 LYS A CA 1
ATOM 4078 C C . LYS A 1 543 ? 42.629 -2.971 -22.888 1.00 88.50 543 LYS A C 1
ATOM 4080 O O . LYS A 1 543 ? 42.474 -2.685 -24.071 1.00 88.50 543 LYS A O 1
ATOM 4085 N N . LEU A 1 544 ? 43.544 -3.847 -22.471 1.00 85.12 544 LEU A N 1
ATOM 4086 C CA . LEU A 1 544 ? 44.562 -4.461 -23.335 1.00 85.12 544 LEU A CA 1
ATOM 4087 C C . LEU A 1 544 ? 43.983 -5.207 -24.548 1.00 85.12 544 LEU A C 1
ATOM 4089 O O . LEU A 1 544 ? 44.555 -5.115 -25.630 1.00 85.12 544 LEU A O 1
ATOM 4093 N N . GLY A 1 545 ? 42.867 -5.927 -24.381 1.00 84.06 545 GLY A N 1
ATOM 4094 C CA . GLY A 1 545 ? 42.204 -6.650 -25.476 1.00 84.06 545 GLY A CA 1
ATOM 4095 C C . GLY A 1 545 ? 41.761 -5.710 -26.598 1.00 84.06 545 GLY A C 1
ATOM 4096 O O . GLY A 1 545 ? 42.162 -5.891 -27.746 1.00 84.06 545 GLY A O 1
ATOM 4097 N N . CYS A 1 546 ? 41.064 -4.632 -26.234 1.00 83.25 546 CYS A N 1
ATOM 4098 C CA . CYS A 1 546 ? 40.617 -3.608 -27.175 1.00 83.25 546 CYS A CA 1
ATOM 4099 C C . CYS A 1 546 ? 41.782 -2.907 -27.855 1.00 83.25 546 CYS A C 1
ATOM 4101 O O . CYS A 1 546 ? 41.771 -2.719 -29.066 1.00 83.25 546 CYS A O 1
ATOM 4103 N N . VAL A 1 547 ? 42.830 -2.575 -27.102 1.00 85.69 547 VAL A N 1
ATOM 4104 C CA . VAL A 1 547 ? 44.034 -1.962 -27.670 1.00 85.69 547 VAL A CA 1
ATOM 4105 C C . VAL A 1 547 ? 44.693 -2.887 -28.702 1.00 85.69 547 VAL A C 1
ATOM 4107 O O . VAL A 1 547 ? 45.048 -2.422 -29.784 1.00 85.69 547 VAL A O 1
ATOM 4110 N N . ARG A 1 548 ? 44.808 -4.195 -28.426 1.00 86.25 548 ARG A N 1
ATOM 4111 C CA . ARG A 1 548 ? 45.327 -5.175 -29.400 1.00 86.25 548 ARG A CA 1
ATOM 4112 C C . ARG A 1 548 ? 44.465 -5.224 -30.663 1.00 86.25 548 ARG A C 1
ATOM 4114 O O . ARG A 1 548 ? 45.014 -5.170 -31.761 1.00 86.25 548 ARG A O 1
ATOM 4121 N N . ASN A 1 549 ? 43.144 -5.279 -30.507 1.00 83.12 549 ASN A N 1
ATOM 4122 C CA . ASN A 1 549 ? 42.204 -5.325 -31.628 1.00 83.12 549 ASN A CA 1
ATOM 4123 C C . ASN A 1 549 ? 42.280 -4.055 -32.492 1.00 83.12 549 ASN A C 1
ATOM 4125 O O . ASN A 1 549 ? 42.398 -4.151 -33.712 1.00 83.12 549 ASN A O 1
ATOM 4129 N N . LEU A 1 550 ? 42.315 -2.871 -31.875 1.00 82.12 550 LEU A N 1
ATOM 4130 C CA . LEU A 1 550 ? 42.433 -1.589 -32.580 1.00 82.12 550 LEU A CA 1
ATOM 4131 C C . LEU A 1 550 ? 43.743 -1.462 -33.363 1.00 82.12 550 LEU A C 1
ATOM 4133 O O . LEU A 1 550 ? 43.746 -0.985 -34.497 1.00 82.12 550 LEU A O 1
ATOM 4137 N N . LEU A 1 551 ? 44.860 -1.901 -32.777 1.00 81.50 551 LEU A N 1
ATOM 4138 C CA . LEU A 1 551 ? 46.163 -1.887 -33.446 1.00 81.50 551 LEU A CA 1
ATOM 4139 C C . LEU A 1 551 ? 46.220 -2.892 -34.606 1.00 81.50 551 LEU A C 1
ATOM 4141 O O . LEU A 1 551 ? 46.900 -2.630 -35.596 1.00 81.50 551 LEU A O 1
ATOM 4145 N N . ALA A 1 552 ? 45.488 -4.007 -34.512 1.00 80.62 552 ALA A N 1
ATOM 4146 C CA . ALA A 1 552 ? 45.371 -4.990 -35.587 1.00 80.62 552 ALA A CA 1
ATOM 4147 C C . ALA A 1 552 ? 44.487 -4.512 -36.758 1.00 80.62 552 ALA A C 1
ATOM 4149 O O . ALA A 1 552 ? 44.720 -4.934 -37.889 1.00 80.62 552 ALA A O 1
ATOM 4150 N N . GLN A 1 553 ? 43.505 -3.631 -36.513 1.00 71.75 553 GLN A N 1
ATOM 4151 C CA . GLN A 1 553 ? 42.555 -3.141 -37.529 1.00 71.75 553 GLN A CA 1
ATOM 4152 C C . GLN A 1 553 ? 43.082 -1.995 -38.424 1.00 71.75 553 GLN A C 1
ATOM 4154 O O . GLN A 1 553 ? 42.473 -1.700 -39.444 1.00 71.75 553 GLN A O 1
ATOM 4159 N N . GLY A 1 554 ? 44.276 -1.447 -38.155 1.00 63.09 554 GLY A N 1
ATOM 4160 C CA . GLY A 1 554 ? 45.182 -1.038 -39.244 1.00 63.09 554 GLY A CA 1
ATOM 4161 C C . GLY A 1 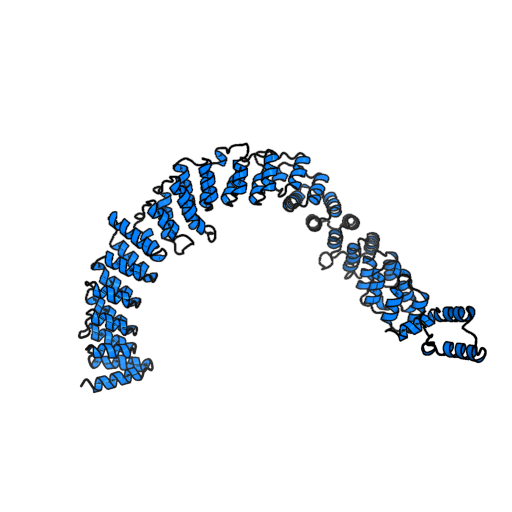554 ? 45.328 0.442 -39.636 1.00 63.09 554 GLY A C 1
ATOM 4162 O O . GLY A 1 554 ? 46.166 0.706 -40.492 1.00 63.09 554 GLY A O 1
ATOM 4163 N N . SER A 1 555 ? 44.663 1.415 -39.001 1.00 62.91 555 SER A N 1
ATOM 4164 C CA . SER A 1 555 ? 44.876 2.853 -39.307 1.00 62.91 555 SER A CA 1
ATOM 4165 C C . SER A 1 555 ? 44.901 3.742 -38.057 1.00 62.91 555 SER A C 1
ATOM 4167 O O . SER A 1 555 ? 44.097 4.656 -37.894 1.00 62.91 555 SER A O 1
ATOM 4169 N N . VAL A 1 556 ? 45.850 3.500 -37.149 1.00 67.44 556 VAL A N 1
ATOM 4170 C CA . VAL A 1 556 ? 46.111 4.419 -36.027 1.00 67.44 556 VAL A CA 1
ATOM 4171 C C . VAL A 1 556 ? 47.251 5.375 -36.403 1.00 67.44 556 VAL A C 1
ATOM 4173 O O . VAL A 1 556 ? 48.346 4.899 -36.734 1.00 67.44 556 VAL A O 1
ATOM 4176 N N . PRO A 1 557 ? 47.067 6.707 -36.322 1.00 71.94 557 PRO A N 1
ATOM 4177 C CA . PRO A 1 557 ? 48.155 7.623 -36.615 1.00 71.94 557 PRO A CA 1
ATOM 4178 C C . PRO A 1 557 ? 49.301 7.473 -35.598 1.00 71.94 557 PRO A C 1
ATOM 4180 O O . PRO A 1 557 ? 49.127 7.100 -34.433 1.00 71.94 557 PRO A O 1
ATOM 4183 N N . SER A 1 558 ? 50.534 7.671 -36.074 1.00 71.62 558 SER A N 1
ATOM 4184 C CA . SER A 1 558 ? 51.746 7.425 -35.279 1.00 71.62 558 SER A CA 1
ATOM 4185 C C . SER A 1 558 ? 51.826 8.315 -34.042 1.00 71.62 558 SER A C 1
ATOM 4187 O O . SER A 1 558 ? 52.283 7.858 -33.000 1.00 71.62 558 SER A O 1
ATOM 4189 N N . LEU A 1 559 ? 51.334 9.551 -34.145 1.00 77.56 559 LEU A N 1
ATOM 4190 C CA . LEU A 1 559 ? 51.362 10.538 -33.070 1.00 77.56 559 LEU A CA 1
ATOM 4191 C C . LEU A 1 559 ? 50.570 10.075 -31.836 1.00 77.56 559 LEU A C 1
ATOM 4193 O O . LEU A 1 559 ? 51.021 10.254 -30.702 1.00 77.56 559 LEU A O 1
ATOM 4197 N N . GLU A 1 560 ? 49.414 9.452 -32.046 1.00 77.25 560 GLU A N 1
ATOM 4198 C CA . GLU A 1 560 ? 48.552 8.924 -30.994 1.00 77.25 560 GLU A CA 1
ATOM 4199 C C . GLU A 1 560 ? 49.202 7.716 -30.319 1.00 77.25 560 GLU A C 1
ATOM 4201 O O . GLU A 1 560 ? 49.264 7.678 -29.092 1.00 77.25 560 GLU A O 1
ATOM 4206 N N . ARG A 1 561 ? 49.771 6.773 -31.088 1.00 79.69 561 ARG A N 1
ATOM 4207 C CA . ARG A 1 561 ? 50.515 5.623 -30.527 1.00 79.69 561 ARG A CA 1
ATOM 4208 C C . ARG A 1 561 ? 51.684 6.077 -29.655 1.00 79.69 561 ARG A C 1
ATOM 4210 O O . ARG A 1 561 ? 51.867 5.582 -28.545 1.00 79.69 561 ARG A O 1
ATOM 4217 N N . ASP A 1 562 ? 52.435 7.053 -30.148 1.00 81.19 562 ASP A N 1
ATOM 4218 C CA . ASP A 1 562 ? 53.611 7.619 -29.493 1.00 81.19 562 ASP A CA 1
ATOM 4219 C C . ASP A 1 562 ? 53.249 8.370 -28.200 1.00 81.19 562 ASP A C 1
ATOM 4221 O O . ASP A 1 562 ? 53.940 8.259 -27.185 1.00 81.19 562 ASP A O 1
ATOM 4225 N N . SER A 1 563 ? 52.122 9.085 -28.204 1.00 84.12 563 SER A N 1
ATOM 4226 C CA . SER A 1 563 ? 51.587 9.750 -27.012 1.00 84.12 563 SER A CA 1
ATOM 4227 C C . SER A 1 563 ? 51.060 8.744 -25.983 1.00 84.12 563 SER A C 1
ATOM 4229 O O . SER A 1 563 ? 51.309 8.898 -24.785 1.00 84.12 563 SER A O 1
ATOM 4231 N N . MET A 1 564 ? 50.376 7.685 -26.429 1.00 88.94 564 MET A N 1
ATOM 4232 C CA . MET A 1 564 ? 49.850 6.638 -25.544 1.00 88.94 564 MET A CA 1
ATOM 4233 C C . MET A 1 564 ? 50.954 5.789 -24.915 1.00 88.94 564 MET A C 1
ATOM 4235 O O . MET A 1 564 ? 50.815 5.359 -23.770 1.00 88.94 564 MET A O 1
ATOM 4239 N N . LEU A 1 565 ? 52.081 5.606 -25.608 1.00 87.12 565 LEU A N 1
ATOM 4240 C CA . LEU A 1 565 ? 53.264 4.949 -25.055 1.00 87.12 565 LEU A CA 1
ATOM 4241 C C . LEU A 1 565 ? 53.791 5.691 -23.821 1.00 87.12 565 LEU A C 1
ATOM 4243 O O . LEU A 1 565 ? 54.138 5.063 -22.821 1.00 87.12 565 LEU A O 1
ATOM 4247 N N . LYS A 1 566 ? 53.818 7.029 -23.874 1.00 87.38 566 LYS A N 1
ATOM 4248 C CA . LYS A 1 566 ? 54.198 7.857 -22.726 1.00 87.38 566 LYS A CA 1
ATOM 4249 C C . LYS A 1 566 ? 53.212 7.678 -21.571 1.00 87.38 566 LYS A C 1
ATOM 4251 O O . LYS A 1 566 ? 53.648 7.405 -20.460 1.00 87.38 566 LYS A O 1
ATOM 4256 N N . LEU A 1 567 ? 51.910 7.765 -21.841 1.00 87.81 567 LEU A N 1
ATOM 4257 C CA . LEU A 1 567 ? 50.859 7.591 -20.831 1.00 87.81 567 LEU A CA 1
ATOM 4258 C C . LEU A 1 567 ? 50.946 6.216 -20.137 1.00 87.81 567 LEU A C 1
ATOM 4260 O O . LEU A 1 567 ? 50.892 6.122 -18.912 1.00 87.81 567 LEU A O 1
ATOM 4264 N N . ALA A 1 568 ? 51.132 5.141 -20.910 1.00 90.75 568 ALA A N 1
ATOM 4265 C CA . ALA A 1 568 ? 51.304 3.791 -20.374 1.00 90.75 568 ALA A CA 1
ATOM 4266 C C . ALA A 1 568 ? 52.537 3.684 -19.460 1.00 90.75 568 ALA A C 1
ATOM 4268 O O . ALA A 1 568 ? 52.503 2.979 -18.450 1.00 90.75 568 ALA A O 1
ATOM 4269 N N . ALA A 1 569 ? 53.601 4.418 -19.792 1.00 88.44 569 ALA A N 1
ATOM 4270 C CA . ALA A 1 569 ? 54.824 4.473 -19.010 1.00 88.44 569 ALA A CA 1
ATOM 4271 C C . ALA A 1 569 ? 54.705 5.303 -17.722 1.00 88.44 569 ALA A C 1
ATOM 4273 O O . ALA A 1 569 ? 55.322 4.941 -16.723 1.00 88.44 569 ALA A O 1
ATOM 4274 N N . GLU A 1 570 ? 53.893 6.364 -17.711 1.00 87.75 570 GLU A N 1
ATOM 4275 C CA . GLU A 1 570 ? 53.583 7.157 -16.508 1.00 87.75 570 GLU A CA 1
ATOM 4276 C C . GLU A 1 570 ? 52.779 6.344 -15.477 1.00 87.75 570 GLU A C 1
ATOM 4278 O O . GLU A 1 570 ? 53.061 6.406 -14.282 1.00 87.75 570 GLU A O 1
ATOM 4283 N N . HIS A 1 571 ? 51.826 5.525 -15.933 1.00 88.25 571 HIS A N 1
ATOM 4284 C CA . HIS A 1 571 ? 50.901 4.769 -15.074 1.00 88.25 571 HIS A CA 1
ATOM 4285 C C . HIS A 1 571 ? 51.328 3.321 -14.749 1.00 88.25 571 HIS A C 1
ATOM 4287 O O . HIS A 1 571 ? 50.486 2.527 -14.333 1.00 88.25 571 HIS A O 1
ATOM 4293 N N . ASP A 1 572 ? 52.600 2.966 -14.949 1.00 88.62 572 ASP A N 1
ATOM 4294 C CA . ASP A 1 572 ? 53.171 1.631 -14.669 1.00 88.62 572 ASP A CA 1
ATOM 4295 C C . ASP A 1 572 ? 52.498 0.457 -15.420 1.00 88.62 572 ASP A C 1
ATOM 4297 O O . ASP A 1 572 ? 52.355 -0.659 -14.922 1.00 88.62 572 ASP A O 1
ATOM 4301 N N . ARG A 1 573 ? 52.048 0.686 -16.660 1.00 91.50 573 ARG A N 1
ATOM 4302 C CA . ARG A 1 573 ? 51.301 -0.310 -17.453 1.00 91.50 573 ARG A CA 1
ATOM 4303 C C . ARG A 1 573 ? 52.225 -1.073 -18.402 1.00 91.50 573 ARG A C 1
ATOM 4305 O O . ARG A 1 573 ? 52.162 -0.893 -19.618 1.00 91.50 573 ARG A O 1
ATOM 4312 N N . LYS A 1 574 ? 53.075 -1.955 -17.865 1.00 90.31 574 LYS A N 1
ATOM 4313 C CA . LYS A 1 574 ? 54.062 -2.736 -18.648 1.00 90.31 574 LYS A CA 1
ATOM 4314 C C . LYS A 1 574 ? 53.461 -3.481 -19.844 1.00 90.31 574 LYS A C 1
ATOM 4316 O O . LYS A 1 574 ? 53.959 -3.344 -20.957 1.00 90.31 574 LYS A O 1
ATOM 4321 N N . GLU A 1 575 ? 52.385 -4.236 -19.641 1.00 90.62 575 GLU A N 1
ATOM 4322 C CA . GLU A 1 575 ? 51.757 -5.001 -20.730 1.00 90.62 575 GLU A CA 1
ATOM 4323 C C . GLU A 1 575 ? 51.185 -4.089 -21.827 1.00 90.62 575 GLU A C 1
ATOM 4325 O O . GLU A 1 575 ? 51.265 -4.414 -23.008 1.00 90.62 575 GLU A O 1
ATOM 4330 N N . MET A 1 576 ? 50.689 -2.899 -21.468 1.00 88.81 576 MET A N 1
ATOM 4331 C CA . MET A 1 576 ? 50.228 -1.896 -22.437 1.00 88.81 576 MET A CA 1
ATOM 4332 C C . MET A 1 576 ? 51.390 -1.356 -23.279 1.00 88.81 576 MET A C 1
ATOM 4334 O O . MET A 1 576 ? 51.255 -1.194 -24.489 1.00 88.81 576 MET A O 1
ATOM 4338 N N . VAL A 1 577 ? 52.549 -1.120 -22.656 1.00 89.44 577 VAL A N 1
ATOM 4339 C CA . VAL A 1 577 ? 53.780 -0.716 -23.355 1.00 89.44 577 VAL A CA 1
ATOM 4340 C C . VAL A 1 577 ? 54.224 -1.787 -24.351 1.00 89.44 577 VAL A C 1
ATOM 4342 O O . VAL A 1 577 ? 54.591 -1.454 -25.477 1.00 89.44 577 VAL A O 1
ATOM 4345 N N . ILE A 1 578 ? 54.143 -3.064 -23.968 1.00 89.50 578 ILE A N 1
ATOM 4346 C CA . ILE A 1 578 ? 54.439 -4.197 -24.856 1.00 89.50 578 ILE A CA 1
ATOM 4347 C C . ILE A 1 578 ? 53.502 -4.187 -26.065 1.00 89.50 578 ILE A C 1
ATOM 4349 O O . ILE A 1 578 ? 53.975 -4.212 -27.200 1.00 89.50 578 ILE A O 1
ATOM 4353 N N . VAL A 1 579 ? 52.193 -4.086 -25.825 1.00 88.94 579 VAL A N 1
ATOM 4354 C CA . VAL A 1 579 ? 51.173 -4.079 -26.883 1.00 88.94 579 VAL A CA 1
ATOM 4355 C C . VAL A 1 579 ? 51.364 -2.906 -27.846 1.00 88.94 579 VAL A C 1
ATOM 4357 O O . VAL A 1 579 ? 51.322 -3.093 -29.059 1.00 88.94 579 VAL A O 1
ATOM 4360 N N . LEU A 1 580 ? 51.601 -1.697 -27.330 1.00 88.06 580 LEU A N 1
ATOM 4361 C CA . LEU A 1 580 ? 51.815 -0.505 -28.156 1.00 88.06 580 LEU A CA 1
ATOM 4362 C C . LEU A 1 580 ? 53.103 -0.609 -28.983 1.00 88.06 580 LEU A C 1
ATOM 4364 O O . LEU A 1 580 ? 53.118 -0.211 -30.148 1.00 88.06 580 LEU A O 1
ATOM 4368 N N . ALA A 1 581 ? 54.169 -1.177 -28.410 1.00 85.88 581 ALA A N 1
ATOM 4369 C CA . ALA A 1 581 ? 55.415 -1.437 -29.125 1.00 85.88 581 ALA A CA 1
ATOM 4370 C C . ALA A 1 581 ? 55.222 -2.466 -30.253 1.00 85.88 581 ALA A C 1
ATOM 4372 O O . ALA A 1 581 ? 55.696 -2.250 -31.366 1.00 85.88 581 ALA A O 1
ATOM 4373 N N . GLU A 1 582 ? 54.500 -3.560 -29.988 1.00 86.06 582 GLU A N 1
ATOM 4374 C CA . GLU A 1 582 ? 54.128 -4.572 -30.992 1.00 86.06 582 GLU A CA 1
ATOM 4375 C C . GLU A 1 582 ? 53.246 -3.978 -32.101 1.00 86.06 582 GLU A C 1
ATOM 4377 O O . GLU A 1 582 ? 53.413 -4.314 -33.270 1.00 86.06 582 GLU A O 1
ATOM 4382 N N . GLY A 1 583 ? 52.368 -3.035 -31.749 1.00 81.19 583 GLY A N 1
ATOM 4383 C CA . GLY A 1 583 ? 51.536 -2.270 -32.680 1.00 81.19 583 GLY A CA 1
ATOM 4384 C C . GLY A 1 583 ? 52.252 -1.129 -33.410 1.00 81.19 583 GLY A C 1
ATOM 4385 O O . GLY A 1 583 ? 51.587 -0.319 -34.061 1.00 81.19 583 GLY A O 1
ATOM 4386 N N . GLY A 1 584 ? 53.583 -1.027 -33.314 1.00 83.50 584 GLY A N 1
ATOM 4387 C CA . GLY A 1 584 ? 54.400 -0.100 -34.103 1.00 83.50 584 GLY A CA 1
ATOM 4388 C C . GLY A 1 584 ? 54.581 1.308 -33.524 1.00 83.50 584 GLY A C 1
ATOM 4389 O O . GLY A 1 584 ? 54.865 2.229 -34.290 1.00 83.50 584 GLY A O 1
ATOM 4390 N N . ALA A 1 585 ? 54.415 1.506 -32.211 1.00 85.44 585 ALA A N 1
ATOM 4391 C CA . ALA A 1 585 ? 54.830 2.745 -31.541 1.00 85.44 585 ALA A CA 1
ATOM 4392 C C . ALA A 1 585 ? 56.360 2.941 -31.613 1.00 85.44 585 ALA A C 1
ATOM 4394 O O . ALA A 1 585 ? 57.132 1.981 -31.534 1.00 85.44 585 ALA A O 1
ATOM 4395 N N . SER A 1 586 ? 56.821 4.186 -31.743 1.00 85.31 586 SER A N 1
ATOM 4396 C CA . SER A 1 586 ? 58.240 4.505 -31.936 1.00 85.31 586 SER A CA 1
ATOM 4397 C C . SER A 1 586 ? 59.037 4.418 -30.629 1.00 85.31 586 SER A C 1
ATOM 4399 O O . SER A 1 586 ? 59.108 5.371 -29.851 1.00 85.31 586 SER A O 1
ATOM 4401 N N . ILE A 1 587 ? 59.683 3.273 -30.387 1.00 84.06 587 ILE A N 1
ATOM 4402 C CA . ILE A 1 587 ? 60.475 3.038 -29.164 1.00 84.06 587 ILE A CA 1
ATOM 4403 C C . ILE A 1 587 ? 61.894 3.622 -29.253 1.00 84.06 587 ILE A C 1
ATOM 4405 O O . ILE A 1 587 ? 62.440 4.106 -28.266 1.00 84.06 587 ILE A O 1
ATOM 4409 N N . THR A 1 588 ? 62.514 3.603 -30.430 1.00 83.00 588 THR A N 1
ATOM 4410 C CA . THR A 1 588 ? 63.923 4.007 -30.603 1.00 83.00 588 THR A CA 1
ATOM 4411 C C . THR A 1 588 ? 64.105 5.509 -30.836 1.00 83.00 588 THR A C 1
ATOM 4413 O O . THR A 1 588 ? 65.231 6.005 -30.831 1.00 83.00 588 THR A O 1
ATOM 4416 N N . GLY A 1 589 ? 63.008 6.238 -31.058 1.00 81.12 589 GLY A N 1
ATOM 4417 C CA . GLY A 1 589 ? 62.999 7.672 -31.326 1.00 81.12 589 GLY A CA 1
ATOM 4418 C C . GLY A 1 589 ? 62.644 8.538 -30.109 1.00 81.12 589 GLY A C 1
ATOM 4419 O O . GLY A 1 589 ? 62.525 8.048 -28.983 1.00 81.12 589 GLY A O 1
ATOM 4420 N N . PRO A 1 590 ? 62.413 9.847 -30.334 1.00 80.94 590 PRO A N 1
ATOM 4421 C CA . PRO A 1 590 ? 61.998 10.786 -29.292 1.00 80.94 590 PRO A CA 1
ATOM 4422 C C . PRO A 1 590 ? 60.792 10.338 -28.438 1.00 80.94 590 PRO A C 1
ATOM 4424 O O . PRO A 1 590 ? 60.822 10.611 -27.234 1.00 80.94 590 PRO A O 1
ATOM 4427 N N . PRO A 1 591 ? 59.766 9.646 -28.983 1.00 82.44 591 PRO A N 1
ATOM 4428 C CA . PRO A 1 591 ? 58.649 9.132 -28.188 1.00 82.44 591 PRO A CA 1
ATOM 4429 C C . PRO A 1 591 ? 59.057 8.084 -27.154 1.00 82.44 591 PRO A C 1
ATOM 4431 O O . PRO A 1 591 ? 58.722 8.231 -25.981 1.00 82.44 591 PRO A O 1
ATOM 4434 N N . GLY A 1 592 ? 59.849 7.080 -27.532 1.00 82.69 592 GLY A N 1
ATOM 4435 C CA . GLY A 1 592 ? 60.356 6.090 -26.583 1.00 82.69 592 GLY A CA 1
ATOM 4436 C C . GLY A 1 592 ? 61.308 6.684 -25.544 1.00 82.69 592 GLY A C 1
ATOM 4437 O O . GLY A 1 592 ? 61.219 6.332 -24.369 1.00 82.69 592 GLY A O 1
ATOM 4438 N N . SER A 1 593 ? 62.134 7.674 -25.911 1.00 82.12 593 SER A N 1
ATOM 4439 C CA . SER A 1 593 ? 62.907 8.460 -24.934 1.00 82.12 593 SER A CA 1
ATOM 4440 C C . SER A 1 593 ? 62.010 9.255 -23.976 1.00 82.12 593 SER A C 1
ATOM 4442 O O . SER A 1 593 ? 62.350 9.440 -22.806 1.00 82.12 593 SER A O 1
ATOM 4444 N N . ALA A 1 594 ? 60.873 9.770 -24.449 1.00 83.75 594 ALA A N 1
ATOM 4445 C CA . ALA A 1 594 ? 59.901 10.472 -23.616 1.00 83.75 594 ALA A CA 1
ATOM 4446 C C . ALA A 1 594 ? 59.155 9.517 -22.672 1.00 83.75 594 ALA A C 1
ATOM 4448 O O . ALA A 1 594 ? 59.024 9.841 -21.495 1.00 83.75 594 ALA A O 1
ATOM 4449 N N . ALA A 1 595 ? 58.747 8.340 -23.150 1.00 85.75 595 ALA A N 1
ATOM 4450 C CA . ALA A 1 595 ? 58.131 7.294 -22.339 1.00 85.75 595 ALA A CA 1
ATOM 4451 C C . ALA A 1 595 ? 59.094 6.753 -21.271 1.00 85.75 595 ALA A C 1
ATOM 4453 O O . ALA A 1 595 ? 58.726 6.637 -20.106 1.00 85.75 595 ALA A O 1
ATOM 4454 N N . LEU A 1 596 ? 60.361 6.518 -21.631 1.00 82.06 596 LEU A N 1
ATOM 4455 C CA . LEU A 1 596 ? 61.389 6.082 -20.687 1.00 82.06 596 LEU A CA 1
ATOM 4456 C C . LEU A 1 596 ? 61.646 7.141 -19.605 1.00 82.06 596 LEU A C 1
ATOM 4458 O O . LEU A 1 596 ? 61.758 6.791 -18.435 1.00 82.06 596 LEU A O 1
ATOM 4462 N N . ARG A 1 597 ? 61.672 8.434 -19.967 1.00 78.44 597 ARG A N 1
ATOM 4463 C CA . ARG A 1 597 ? 61.747 9.541 -18.994 1.00 78.44 597 ARG A CA 1
ATOM 4464 C C . ARG A 1 597 ? 60.537 9.590 -18.064 1.00 78.44 597 ARG A C 1
ATOM 4466 O O . ARG A 1 597 ? 60.718 9.802 -16.873 1.00 78.44 597 ARG A O 1
ATOM 4473 N N . ALA A 1 598 ? 59.337 9.391 -18.598 1.00 83.88 598 ALA A N 1
ATOM 4474 C CA . ALA A 1 598 ? 58.116 9.324 -17.805 1.00 83.88 598 ALA A CA 1
ATOM 4475 C C . ALA A 1 598 ? 58.171 8.175 -16.784 1.00 83.88 598 ALA A C 1
ATOM 4477 O O . ALA A 1 598 ? 58.042 8.418 -15.588 1.00 83.88 598 ALA A O 1
ATOM 4478 N N . ALA A 1 599 ? 58.455 6.943 -17.220 1.00 84.12 599 ALA A N 1
ATOM 4479 C CA . ALA A 1 599 ? 58.583 5.803 -16.308 1.00 84.12 599 ALA A CA 1
ATOM 4480 C C . ALA A 1 599 ? 59.657 6.036 -15.232 1.00 84.12 599 ALA A C 1
ATOM 4482 O O . ALA A 1 599 ? 59.467 5.685 -14.072 1.00 84.12 599 ALA A O 1
ATOM 4483 N N . ALA A 1 600 ? 60.760 6.684 -15.606 1.00 77.12 600 ALA A N 1
ATOM 4484 C CA . ALA A 1 600 ? 61.836 7.067 -14.705 1.00 77.12 600 ALA A CA 1
ATOM 4485 C C . ALA A 1 600 ? 61.396 8.058 -13.615 1.00 77.12 600 ALA A C 1
ATOM 4487 O O . ALA A 1 600 ? 61.751 7.900 -12.449 1.00 77.12 600 ALA A O 1
ATOM 4488 N N . GLU A 1 601 ? 60.638 9.085 -13.996 1.00 76.50 601 GLU A N 1
ATOM 4489 C CA . GLU A 1 601 ? 60.142 10.125 -13.094 1.00 76.50 601 GLU A CA 1
ATOM 4490 C C . GLU A 1 601 ? 59.155 9.567 -12.060 1.00 76.50 601 GLU A C 1
ATOM 4492 O O . GLU A 1 601 ? 59.256 9.906 -10.882 1.00 76.50 601 GLU A O 1
ATOM 4497 N N . TYR A 1 602 ? 58.268 8.662 -12.483 1.00 77.62 602 TYR A N 1
ATOM 4498 C CA . TYR A 1 602 ? 57.285 8.006 -11.611 1.00 77.62 602 TYR A CA 1
ATOM 4499 C C . TYR A 1 602 ? 57.816 6.734 -10.917 1.00 77.62 602 TYR A C 1
ATOM 4501 O O . TYR A 1 602 ? 57.160 6.188 -10.031 1.00 77.62 602 TYR A O 1
ATOM 4509 N N . GLY A 1 603 ? 59.034 6.291 -11.250 1.00 77.12 603 GLY A N 1
ATOM 4510 C CA . GLY A 1 603 ? 59.712 5.163 -10.606 1.00 77.12 603 GLY A CA 1
ATOM 4511 C C . GLY A 1 603 ? 59.196 3.779 -11.015 1.00 77.12 603 GLY A C 1
ATOM 4512 O O . GLY A 1 603 ? 59.219 2.859 -10.198 1.00 77.12 603 GLY A O 1
ATOM 4513 N N . ASN A 1 604 ? 58.732 3.637 -12.254 1.00 85.38 604 ASN A N 1
ATOM 4514 C CA . ASN A 1 604 ? 58.115 2.436 -12.822 1.00 85.38 604 ASN A CA 1
ATOM 4515 C C . ASN A 1 604 ? 59.188 1.504 -13.415 1.00 85.38 604 ASN A C 1
ATOM 4517 O O . ASN A 1 604 ? 59.417 1.469 -14.629 1.00 85.38 604 ASN A O 1
ATOM 4521 N N . LEU A 1 605 ? 59.905 0.790 -12.539 1.00 79.69 605 LEU A N 1
ATOM 4522 C CA . LEU A 1 605 ? 61.123 0.042 -12.882 1.00 79.69 605 LEU A CA 1
ATOM 4523 C C . LEU A 1 605 ? 60.891 -1.047 -13.941 1.00 79.69 605 LEU A C 1
ATOM 4525 O O . LEU A 1 605 ? 61.678 -1.179 -14.878 1.00 79.69 605 LEU A O 1
ATOM 4529 N N . ASP A 1 606 ? 59.798 -1.797 -13.828 1.00 84.25 606 ASP A N 1
ATOM 4530 C CA . ASP A 1 606 ? 59.478 -2.886 -14.753 1.00 84.25 606 ASP A CA 1
ATOM 4531 C C . ASP A 1 606 ? 59.187 -2.378 -16.170 1.00 84.25 606 ASP A C 1
ATOM 4533 O O . ASP A 1 606 ? 59.610 -2.990 -17.157 1.00 84.25 606 ASP A O 1
ATOM 4537 N N . VAL A 1 607 ? 58.528 -1.221 -16.278 1.00 86.50 607 VAL A N 1
ATOM 4538 C CA . VAL A 1 607 ? 58.315 -0.540 -17.557 1.00 86.50 607 VAL A CA 1
ATOM 4539 C C . VAL A 1 607 ? 59.630 -0.018 -18.129 1.00 86.50 607 VAL A C 1
ATOM 4541 O O . VAL A 1 607 ? 59.882 -0.170 -19.325 1.00 86.50 607 VAL A O 1
ATOM 4544 N N . MET A 1 608 ? 60.496 0.566 -17.296 1.00 81.75 608 MET A N 1
ATOM 4545 C CA . MET A 1 608 ? 61.808 1.053 -17.734 1.00 81.75 608 MET A CA 1
ATOM 4546 C C . MET A 1 608 ? 62.667 -0.072 -18.311 1.00 81.75 608 MET A C 1
ATOM 4548 O O . MET A 1 608 ? 63.253 0.088 -19.382 1.00 81.75 608 MET A O 1
ATOM 4552 N N . VAL A 1 609 ? 62.728 -1.214 -17.620 1.00 83.00 609 VAL A N 1
ATOM 4553 C CA . VAL A 1 609 ? 63.458 -2.401 -18.082 1.00 83.00 609 VAL A CA 1
ATOM 4554 C C . VAL A 1 609 ? 62.912 -2.871 -19.428 1.00 83.00 609 VAL A C 1
ATOM 4556 O O . VAL A 1 609 ? 63.692 -3.176 -20.328 1.00 83.00 609 VAL A O 1
ATOM 4559 N N . GLU A 1 610 ? 61.589 -2.910 -19.588 1.00 87.12 610 GLU A N 1
ATOM 4560 C CA . GLU A 1 610 ? 60.955 -3.339 -20.836 1.00 87.12 610 GLU A CA 1
ATOM 4561 C C . GLU A 1 610 ? 61.224 -2.367 -22.000 1.00 87.12 610 GLU A C 1
ATOM 4563 O O . GLU A 1 610 ? 61.582 -2.803 -23.095 1.00 87.12 610 GLU A O 1
ATOM 4568 N N . LEU A 1 611 ? 61.146 -1.052 -21.768 1.00 85.06 611 LEU A N 1
ATOM 4569 C CA . LEU A 1 611 ? 61.471 -0.026 -22.770 1.00 85.06 611 LEU A CA 1
ATOM 4570 C C . LEU A 1 611 ? 62.946 -0.085 -23.201 1.00 85.06 611 LEU A C 1
ATOM 4572 O O . LEU A 1 611 ? 63.245 -0.006 -24.394 1.00 85.06 611 LEU A O 1
ATOM 4576 N N . LEU A 1 612 ? 63.871 -0.266 -22.251 1.00 81.56 612 LEU A N 1
ATOM 4577 C CA . LEU A 1 612 ? 65.308 -0.395 -22.524 1.00 81.56 612 LEU A CA 1
ATOM 4578 C C . LEU A 1 612 ? 65.630 -1.672 -23.306 1.00 81.56 612 LEU A C 1
ATOM 4580 O O . LEU A 1 612 ? 66.391 -1.617 -24.272 1.00 81.56 612 LEU A O 1
ATOM 4584 N N . LYS A 1 613 ? 65.012 -2.807 -22.951 1.00 84.81 613 LYS A N 1
ATOM 4585 C CA . LYS A 1 613 ? 65.133 -4.065 -23.712 1.00 84.81 613 LYS A CA 1
ATOM 4586 C C . LYS A 1 613 ? 64.708 -3.900 -25.170 1.00 84.81 613 LYS A C 1
ATOM 4588 O O . LYS A 1 613 ? 65.293 -4.523 -26.050 1.00 84.81 613 LYS A O 1
ATOM 4593 N N . ARG A 1 614 ? 63.710 -3.050 -25.422 1.00 83.88 614 ARG A N 1
ATOM 4594 C CA . ARG A 1 614 ? 63.182 -2.744 -26.760 1.00 83.88 614 ARG A CA 1
ATOM 4595 C C . ARG A 1 614 ? 63.929 -1.610 -27.475 1.00 83.88 614 ARG A C 1
ATOM 4597 O O . ARG A 1 614 ? 63.531 -1.222 -28.569 1.00 83.88 614 ARG A O 1
ATOM 4604 N N . GLY A 1 615 ? 65.025 -1.107 -26.898 1.00 82.25 615 GLY A N 1
ATOM 4605 C CA . GLY A 1 615 ? 65.932 -0.160 -27.550 1.00 82.25 615 GLY A CA 1
ATOM 4606 C C . GLY A 1 615 ? 65.614 1.321 -27.330 1.00 82.25 615 GLY A C 1
ATOM 4607 O O . GLY A 1 615 ? 66.118 2.157 -28.080 1.00 82.25 615 GLY A O 1
ATOM 4608 N N . ALA A 1 616 ? 64.805 1.676 -26.324 1.00 82.50 616 ALA A N 1
ATOM 4609 C CA . ALA A 1 616 ? 64.628 3.075 -25.934 1.00 82.50 616 ALA A CA 1
ATOM 4610 C C . ALA A 1 616 ? 65.947 3.660 -25.409 1.00 82.50 616 ALA A C 1
ATOM 4612 O O . ALA A 1 616 ? 66.650 3.029 -24.621 1.00 82.50 616 ALA A O 1
ATOM 4613 N N . THR A 1 617 ? 66.285 4.883 -25.821 1.00 76.62 617 THR A N 1
ATOM 4614 C CA . THR A 1 617 ? 67.527 5.552 -25.405 1.00 76.62 617 THR A CA 1
ATOM 4615 C C . THR A 1 617 ? 67.237 6.785 -24.558 1.00 76.62 617 THR A C 1
ATOM 4617 O O . THR A 1 617 ? 66.245 7.488 -24.759 1.00 76.62 617 THR A O 1
ATOM 4620 N N . MET A 1 618 ? 68.117 7.073 -23.601 1.00 68.44 618 MET A N 1
ATOM 4621 C CA . MET A 1 618 ? 68.032 8.245 -22.732 1.00 68.44 618 MET A CA 1
ATOM 4622 C C . MET A 1 618 ? 69.378 8.965 -22.747 1.00 68.44 618 MET A C 1
ATOM 4624 O O . MET A 1 618 ? 70.415 8.351 -22.517 1.00 68.44 618 MET A O 1
ATOM 4628 N N . ALA A 1 619 ? 69.392 10.267 -23.040 1.00 69.50 619 ALA A N 1
ATOM 4629 C CA . ALA A 1 619 ? 70.650 11.011 -23.057 1.00 69.50 619 ALA A CA 1
ATOM 4630 C C . ALA A 1 619 ? 71.178 11.261 -21.622 1.00 69.50 619 ALA A C 1
ATOM 4632 O O . ALA A 1 619 ? 70.372 11.559 -20.736 1.00 69.50 619 ALA A O 1
ATOM 4633 N N . PRO A 1 620 ? 72.511 11.235 -21.393 1.00 64.31 620 PRO A N 1
ATOM 4634 C CA . PRO A 1 620 ? 73.145 11.307 -20.065 1.00 64.31 620 PRO A CA 1
ATOM 4635 C C . PRO A 1 620 ? 72.668 12.465 -19.177 1.00 64.31 620 PRO A C 1
ATOM 4637 O O . PRO A 1 620 ? 72.456 12.295 -17.982 1.00 64.31 620 PRO A O 1
ATOM 4640 N N . LYS A 1 621 ? 72.416 13.631 -19.782 1.00 64.81 621 LYS A N 1
ATOM 4641 C CA . LYS A 1 621 ? 71.926 14.846 -19.107 1.00 64.81 621 LYS A CA 1
ATOM 4642 C C . LYS A 1 621 ? 70.520 14.729 -18.501 1.00 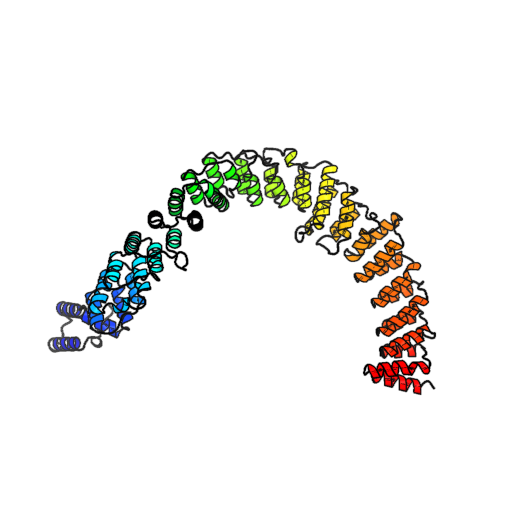64.81 621 LYS A C 1
ATOM 4644 O O . LYS A 1 621 ? 70.107 15.608 -17.758 1.00 64.81 621 LYS A O 1
ATOM 4649 N N . TRP A 1 622 ? 69.761 13.695 -18.860 1.00 60.34 622 TRP A N 1
ATOM 4650 C CA . TRP A 1 622 ? 68.394 13.484 -18.383 1.00 60.34 622 TRP A CA 1
ATOM 4651 C C . TRP A 1 622 ? 68.299 12.450 -17.261 1.00 60.34 622 TRP A C 1
ATOM 4653 O O . TRP A 1 622 ? 67.202 12.268 -16.751 1.00 60.34 622 TRP A O 1
ATOM 4663 N N . PHE A 1 623 ? 69.402 11.806 -16.860 1.00 63.94 623 PHE A N 1
ATOM 4664 C CA . PHE A 1 623 ? 69.422 10.854 -15.740 1.00 63.94 623 PHE A CA 1
ATOM 4665 C C . PHE A 1 623 ? 69.321 11.555 -14.375 1.00 63.94 623 PHE A C 1
ATOM 4667 O O . PHE A 1 623 ? 68.726 11.010 -13.450 1.00 63.94 623 PHE A O 1
ATOM 4674 N N . ASP A 1 624 ? 69.817 12.792 -14.261 1.00 65.81 624 ASP A N 1
ATOM 4675 C CA . ASP A 1 624 ? 69.827 13.546 -12.998 1.00 65.81 624 ASP A CA 1
ATOM 4676 C C . ASP A 1 624 ? 68.416 13.841 -12.463 1.00 65.81 624 ASP A C 1
ATOM 4678 O O . ASP A 1 624 ? 68.189 13.836 -11.252 1.00 65.81 624 ASP A O 1
ATOM 4682 N N . GLY A 1 625 ? 67.453 14.077 -13.362 1.00 63.50 625 GLY A N 1
ATOM 4683 C CA . GLY A 1 625 ? 66.053 14.337 -13.018 1.00 63.50 625 GLY A CA 1
ATOM 4684 C C . GLY A 1 625 ? 65.400 13.139 -12.322 1.00 63.50 625 GLY A C 1
ATOM 4685 O O . GLY A 1 625 ? 65.055 13.261 -11.149 1.00 63.50 625 GLY A O 1
ATOM 4686 N N . PRO A 1 626 ? 65.288 11.974 -12.982 1.00 59.62 626 PRO A N 1
ATOM 4687 C CA . PRO A 1 626 ? 64.732 10.764 -12.387 1.00 59.62 626 PRO A CA 1
ATOM 4688 C C . PRO A 1 626 ? 65.497 10.220 -11.186 1.00 59.62 626 PRO A C 1
ATOM 4690 O O . PRO A 1 626 ? 64.862 9.768 -10.241 1.00 59.62 626 PRO A O 1
ATOM 4693 N N . ILE A 1 627 ? 66.834 10.315 -11.155 1.00 65.56 627 ILE A N 1
ATOM 4694 C CA . ILE A 1 627 ? 67.625 9.955 -9.963 1.00 65.56 627 ILE A CA 1
ATOM 4695 C C . ILE A 1 627 ? 67.210 10.830 -8.770 1.00 65.56 627 ILE A C 1
ATOM 4697 O O . ILE A 1 627 ? 67.038 10.335 -7.655 1.00 65.56 627 ILE A O 1
ATOM 4701 N N . ARG A 1 628 ? 66.992 12.133 -8.994 1.00 66.00 628 ARG A N 1
ATOM 4702 C CA . ARG A 1 628 ? 66.495 13.057 -7.967 1.00 66.00 628 ARG A CA 1
ATOM 4703 C C . ARG A 1 628 ? 65.049 12.747 -7.567 1.00 66.00 628 ARG A C 1
ATOM 4705 O O . ARG A 1 628 ? 64.756 12.762 -6.374 1.00 66.00 628 ARG A O 1
ATOM 4712 N N . THR A 1 629 ? 64.161 12.445 -8.515 1.00 61.97 629 THR A N 1
ATOM 4713 C CA . THR A 1 629 ? 62.754 12.101 -8.235 1.00 61.97 629 THR A CA 1
ATOM 4714 C C . THR A 1 629 ? 62.630 10.776 -7.475 1.00 61.97 629 THR A C 1
ATOM 4716 O O . THR A 1 629 ? 61.890 10.717 -6.494 1.00 61.97 629 THR A O 1
ATOM 4719 N N . ALA A 1 630 ? 63.426 9.762 -7.832 1.00 63.31 630 ALA A N 1
ATOM 4720 C CA . ALA A 1 630 ? 63.545 8.486 -7.124 1.00 63.31 630 ALA A CA 1
ATOM 4721 C C . ALA A 1 630 ? 64.076 8.666 -5.693 1.00 63.31 630 ALA A C 1
ATOM 4723 O O . ALA A 1 630 ? 63.546 8.073 -4.754 1.00 63.31 630 ALA A O 1
ATOM 4724 N N . ARG A 1 631 ? 65.066 9.552 -5.495 1.00 66.06 631 ARG A N 1
ATOM 4725 C CA . ARG A 1 631 ? 65.567 9.911 -4.158 1.00 66.06 631 ARG A CA 1
ATOM 4726 C C . ARG A 1 631 ? 64.509 10.631 -3.314 1.00 66.06 631 ARG A C 1
ATOM 4728 O O . ARG A 1 631 ? 64.394 10.350 -2.127 1.00 66.06 631 ARG A O 1
ATOM 4735 N N . ASN A 1 632 ? 63.735 11.535 -3.918 1.00 66.19 632 ASN A N 1
ATOM 4736 C CA . ASN A 1 632 ? 62.688 12.302 -3.232 1.00 66.19 632 ASN A CA 1
ATOM 4737 C C . ASN A 1 632 ? 61.460 11.452 -2.853 1.00 66.19 632 ASN A C 1
ATOM 4739 O O . ASN A 1 632 ? 60.843 11.727 -1.830 1.00 66.19 632 ASN A O 1
ATOM 4743 N N . HIS A 1 633 ? 61.131 10.412 -3.628 1.00 63.34 633 HIS A N 1
ATOM 4744 C CA . HIS A 1 633 ? 60.046 9.461 -3.331 1.00 63.34 633 HIS A CA 1
ATOM 4745 C C . HIS A 1 633 ? 60.531 8.185 -2.617 1.00 63.34 633 HIS A C 1
ATOM 4747 O O . HIS A 1 633 ? 59.784 7.216 -2.509 1.00 63.34 633 HIS A O 1
ATOM 4753 N N . ASN A 1 634 ? 61.777 8.185 -2.127 1.00 67.69 634 ASN A N 1
ATOM 4754 C CA . ASN A 1 634 ? 62.394 7.097 -1.366 1.00 67.69 634 ASN A CA 1
ATOM 4755 C C . ASN A 1 634 ? 62.373 5.724 -2.082 1.00 67.69 634 ASN A C 1
ATOM 4757 O O . ASN A 1 634 ? 62.107 4.698 -1.458 1.00 67.69 634 ASN A O 1
ATOM 4761 N N . ARG A 1 635 ? 62.663 5.708 -3.394 1.00 67.44 635 ARG A N 1
ATOM 4762 C CA . ARG A 1 635 ? 62.792 4.505 -4.245 1.00 67.44 635 ARG A CA 1
ATOM 4763 C C . ARG A 1 635 ? 64.270 4.219 -4.593 1.00 67.44 635 ARG A C 1
ATOM 4765 O O . ARG A 1 635 ? 64.759 4.675 -5.632 1.00 67.44 635 ARG A O 1
ATOM 4772 N N . PRO A 1 636 ? 65.037 3.547 -3.706 1.00 68.19 636 PRO A N 1
ATOM 4773 C CA . PRO A 1 636 ? 66.483 3.332 -3.873 1.00 68.19 636 PRO A CA 1
ATOM 4774 C C . PRO A 1 636 ? 66.840 2.329 -4.982 1.00 68.19 636 PRO A C 1
ATOM 4776 O O . PRO A 1 636 ? 67.922 2.403 -5.558 1.00 68.19 636 PRO A O 1
ATOM 4779 N N . ASP A 1 637 ? 65.923 1.425 -5.299 1.00 68.44 637 ASP A N 1
ATOM 4780 C CA . ASP A 1 637 ? 65.951 0.455 -6.394 1.00 68.44 637 ASP A CA 1
ATOM 4781 C C . ASP A 1 637 ? 66.008 1.122 -7.778 1.00 68.44 637 ASP A C 1
ATOM 4783 O O . ASP A 1 637 ? 66.846 0.766 -8.609 1.00 68.44 637 ASP A O 1
ATOM 4787 N N . VAL A 1 638 ? 65.195 2.158 -7.999 1.00 65.25 638 VAL A N 1
ATOM 4788 C CA . VAL A 1 638 ? 65.185 2.939 -9.249 1.00 65.25 638 VAL A CA 1
ATOM 4789 C C . VAL A 1 638 ? 66.484 3.737 -9.405 1.00 65.25 638 VAL A C 1
ATOM 4791 O O . VAL A 1 638 ? 67.077 3.773 -10.485 1.00 65.25 638 VAL A O 1
ATOM 4794 N N . ALA A 1 639 ? 66.975 4.340 -8.317 1.00 66.75 639 ALA A N 1
ATOM 4795 C CA . ALA A 1 639 ? 68.243 5.070 -8.318 1.00 66.75 639 ALA A CA 1
ATOM 4796 C C . ALA A 1 639 ? 69.446 4.143 -8.574 1.00 66.75 639 ALA A C 1
ATOM 4798 O O . ALA A 1 639 ? 70.330 4.490 -9.359 1.00 66.75 639 ALA A O 1
ATOM 4799 N N . ALA A 1 640 ? 69.462 2.953 -7.964 1.00 70.69 640 ALA A N 1
ATOM 4800 C CA . ALA A 1 640 ? 70.490 1.941 -8.197 1.00 70.69 640 ALA A CA 1
ATOM 4801 C C . ALA A 1 640 ? 70.487 1.453 -9.653 1.00 70.69 640 ALA A C 1
ATOM 4803 O O . ALA A 1 640 ? 71.550 1.356 -10.266 1.00 70.69 640 ALA A O 1
ATOM 4804 N N . PHE A 1 641 ? 69.306 1.224 -10.234 1.00 71.94 641 PHE A N 1
ATOM 4805 C CA . PHE A 1 641 ? 69.167 0.841 -11.637 1.00 71.94 641 PHE A CA 1
ATOM 4806 C C . PHE A 1 641 ? 69.720 1.905 -12.597 1.00 71.94 641 PHE A C 1
ATOM 4808 O O . PHE A 1 641 ? 70.430 1.567 -13.545 1.00 71.94 641 PHE A O 1
ATOM 4815 N N . PHE A 1 642 ? 69.458 3.195 -12.351 1.00 68.00 642 PHE A N 1
ATOM 4816 C CA . PHE A 1 642 ? 70.005 4.284 -13.171 1.00 68.00 642 PHE A CA 1
ATOM 4817 C C . PHE A 1 642 ? 71.523 4.434 -13.056 1.00 68.00 642 PHE A C 1
ATOM 4819 O O . PHE A 1 642 ? 72.185 4.717 -14.054 1.00 68.00 642 PHE A O 1
ATOM 4826 N N . LEU A 1 643 ? 72.081 4.221 -11.863 1.00 67.25 643 LEU A N 1
ATOM 4827 C CA . LEU A 1 643 ? 73.527 4.248 -11.642 1.00 67.25 643 LEU A CA 1
ATOM 4828 C C . LEU A 1 643 ? 74.225 3.064 -12.331 1.00 67.25 643 LEU A C 1
ATOM 4830 O O . LEU A 1 643 ? 75.264 3.254 -12.960 1.00 67.25 643 LEU A O 1
ATOM 4834 N N . ASP A 1 644 ? 73.635 1.868 -12.275 1.00 68.12 644 ASP A N 1
ATOM 4835 C CA . ASP A 1 644 ? 74.155 0.665 -12.939 1.00 68.12 644 ASP A CA 1
ATOM 4836 C C . ASP A 1 644 ? 74.048 0.761 -14.474 1.00 68.12 644 ASP A C 1
ATOM 4838 O O . ASP A 1 644 ? 74.999 0.459 -15.195 1.00 68.12 644 ASP A O 1
ATOM 4842 N N . THR A 1 645 ? 72.930 1.270 -15.003 1.00 62.56 645 THR A N 1
ATOM 4843 C CA . THR A 1 645 ? 72.754 1.485 -16.453 1.00 62.56 645 THR A CA 1
ATOM 4844 C C . THR A 1 645 ? 73.615 2.627 -17.004 1.00 62.56 645 THR A C 1
ATOM 4846 O O . THR A 1 645 ? 74.140 2.486 -18.108 1.00 62.56 645 THR A O 1
ATOM 4849 N N . GLN A 1 646 ? 73.857 3.711 -16.249 1.00 61.19 646 GLN A N 1
ATOM 4850 C CA . GLN A 1 646 ? 74.858 4.729 -16.616 1.00 61.19 646 GLN A CA 1
ATOM 4851 C C . GLN A 1 646 ? 76.283 4.164 -16.668 1.00 61.19 646 GLN A C 1
ATOM 4853 O O . GLN A 1 646 ? 77.071 4.586 -17.514 1.00 61.19 646 GLN A O 1
ATOM 4858 N N . GLN A 1 647 ? 76.627 3.236 -15.770 1.00 57.34 647 GLN A N 1
ATOM 4859 C CA . GLN A 1 647 ? 77.946 2.600 -15.761 1.00 57.34 647 GLN A CA 1
ATOM 4860 C C . GLN A 1 647 ? 78.118 1.589 -16.900 1.00 57.34 647 GLN A C 1
ATOM 4862 O O . GLN A 1 647 ? 79.212 1.486 -17.448 1.00 57.34 647 GLN A O 1
ATOM 4867 N N . LYS A 1 648 ? 77.048 0.879 -17.281 1.00 56.78 648 LYS A N 1
ATOM 4868 C CA . LYS A 1 648 ? 77.051 -0.114 -18.372 1.00 56.78 648 LYS A CA 1
ATOM 4869 C C . LYS A 1 648 ? 76.886 0.482 -19.777 1.00 56.78 648 LYS A C 1
ATOM 4871 O O . LYS A 1 648 ? 77.203 -0.196 -20.746 1.00 56.78 648 LYS A O 1
ATOM 4876 N N . GLY A 1 649 ? 76.377 1.712 -19.896 1.00 50.28 649 GLY A N 1
ATOM 4877 C CA . GLY A 1 649 ? 76.149 2.429 -21.161 1.00 50.28 649 GLY A CA 1
ATOM 4878 C C . GLY A 1 649 ? 77.268 3.391 -21.588 1.00 50.28 649 GLY A C 1
ATOM 4879 O O . GLY A 1 649 ? 77.005 4.301 -22.374 1.00 50.28 649 GLY A O 1
ATOM 4880 N N . ARG A 1 650 ? 78.481 3.233 -21.049 1.00 36.91 650 ARG A N 1
ATOM 4881 C CA . ARG A 1 650 ? 79.701 3.905 -21.519 1.00 36.91 650 ARG A CA 1
ATOM 4882 C C . ARG A 1 650 ? 80.524 3.004 -22.420 1.00 36.91 650 ARG A C 1
ATOM 4884 O O . ARG A 1 650 ? 80.607 1.798 -22.103 1.00 36.91 650 ARG A O 1
#